Protein AF-0000000085132611 (afdb_homodimer)

Solvent-accessible surface area (backbone atoms only — not comparable to full-atom values): 25276 Å² total; per-residue (Å²): 131,86,66,41,13,32,40,34,40,45,30,21,31,30,45,90,88,35,78,46,32,67,48,38,62,50,72,25,40,55,44,32,29,32,32,39,31,49,56,84,84,15,34,66,66,60,50,53,39,42,76,50,39,38,87,73,48,43,70,77,39,57,44,37,25,35,55,69,41,78,41,67,86,40,51,38,71,55,39,39,60,50,11,48,35,69,34,58,56,75,74,69,63,38,81,91,37,42,49,44,56,54,43,18,51,52,26,42,69,62,74,41,69,36,85,45,22,57,62,46,39,50,52,30,24,41,63,40,46,39,65,70,75,61,56,78,32,34,28,49,49,94,47,51,67,46,52,37,51,31,48,37,48,15,51,47,68,54,42,86,59,22,30,42,36,29,39,34,58,63,59,77,35,33,55,52,52,40,50,32,47,28,48,47,52,42,51,42,22,76,72,42,23,9,31,42,37,35,36,70,56,55,68,60,39,74,61,38,64,42,67,33,28,34,33,29,48,78,13,28,74,73,48,73,40,38,62,67,48,50,52,45,34,70,74,64,32,54,46,91,75,70,46,78,67,50,69,81,123,131,86,65,39,12,32,39,34,40,44,29,21,31,28,46,90,90,36,79,46,32,67,49,38,63,52,70,25,41,53,43,32,28,32,31,40,30,48,56,84,85,14,36,66,67,60,50,54,38,41,75,50,38,39,86,72,48,42,73,79,39,56,43,36,26,36,56,72,41,78,40,66,84,41,52,39,71,54,37,38,60,50,12,47,34,71,33,59,57,75,75,69,63,38,82,90,36,41,49,44,55,55,42,18,52,51,26,42,71,63,75,41,71,37,85,45,21,58,62,44,38,50,52,29,24,42,63,39,46,40,65,69,75,60,56,78,33,34,28,49,51,93,47,51,66,45,51,37,52,32,50,36,49,16,52,46,69,54,42,85,58,22,29,42,35,31,40,34,58,63,59,76,35,32,55,55,53,40,50,34,48,30,48,46,52,41,51,42,22,76,72,42,22,9,30,42,37,36,38,68,56,56,68,61,39,73,61,39,64,43,68,33,29,34,33,30,48,79,14,27,76,73,47,75,40,37,60,67,51,50,52,47,35,70,74,63,31,53,47,91,74,69,46,78,68,51,69,81,123

InterPro domains:
  IPR003439 ABC transporter-like, ATP-binding domain [PF00005] (21-168)
  IPR003439 ABC transporter-like, ATP-binding domain [PS50893] (6-243)
  IPR003593 AAA+ ATPase domain [SM00382] (30-220)
  IPR010230 FeS cluster assembly SUF system, ATPase SufC [PTHR43204] (4-240)
  IPR010230 FeS cluster assembly SUF system, ATPase SufC [TIGR01978] (6-239)
  IPR027417 P-loop containing nucleoside triphosphate hydrolase [G3DSA:3.40.50.300] (6-241)
  IPR027417 P-loop containing nucleoside triphosphate hydrolase [SSF52540] (4-228)

pLDDT: mean 93.49, std 9.6, range [28.16, 98.75]

Secondary structure (DSSP, 8-state):
-PPPSEEEEEEEEEETTEEEEEEEEEEE-TT-EEEEE--TTSSHHHHHHHHTT-TTEEEEEEEEEETTEE-TT--HHHHHHTTEEEE-SSPPPBTT--HHHHHHHHHHHTTS-GGGHHHHHHHHHHHTT--GGGGGS-BTTT--HHHHHHHHHHHHHHS--SEEEEESTTTT--HHHHHHHHHHHHHHHHTT-EEEEE-S-HHHHHHS--SEEEEEETTEEEEEESHHHHHHHHHHTTGGGT-------/-PPPSEEEEEEEEEETTEEEEEEEEEEE-TT-EEEEE--TTSSHHHHHHHHTT-TTEEEEEEEEEETTEE-TT--HHHHHHTTEEEE-SSPPPBTT--HHHHHHHHHHHTTS-GGGHHHHHHHHHHHTT--GGGGGS-BTTT--HHHHHHHHHHHHHHS--SEEEEESTTTT--HHHHHHHHHHHHHHHHTT-EEEEE-S-HHHHHHS--SEEEEEETTEEEEEESHHHHHHHHHHTTGGGT-------

Foldseek 3Di:
DQQFQKWKFQWWKDAPRHIQAGTDTDTWHWLAEEEEAEDPSLCLVLVVCQLQQHPRIDTPDIFMDGSNHTCNPPHNVVSVLQAEAEQDPDDDFDPPAALLNVLLVQQVSNVHHSVCSLVQLQVQCVLLVHDSVCSPGGQCPPDALLNNRSSSLSSSRSHGHAEYEYEQSVPRDDPSSLLSSLQSVSVSSVVTHTYYYYHHACPSCVSVFHPKYFYGGSNYTQDMDGSVVRVVCVVPNCVVVVPDDDDPD/DQQFQKWKFQWWKDAPRHIQAGTDTDTWHWLAEEEEAEDPSLCLVLVVCQLQQHPRIDTPDIFMDGSNHTCNPPHNVVSVLQAEAEQDPDDDFDPPAALLNVLLVQQVSNVHHSVCSLVQLQVQCVLLVHDSVCSPGGQCPPDALLNNRSSSLSSSRSHGHAEYEYEQSVPRDDPSSLLSSLQSVSVSSVVTHTYYYYHHACPSCVSVFHPKYFYGGSNYTQDMDGSVVRVCCVVPNCVVVVPDPDDPD

Nearest PDB structures (foldseek):
  2zu0-assembly1_C  TM=9.416E-01  e=1.089E-25  Escherichia coli K-12
  5awf-assembly1_D  TM=9.422E-01  e=1.274E-23  Escherichia coli K-12
  2d2f-assembly1_A  TM=8.645E-01  e=4.465E-25  Thermus thermophilus HB8
  2d3w-assembly1_C  TM=8.532E-01  e=3.230E-22  Escherichia coli
  2d3w-assembly1_D  TM=8.412E-01  e=1.177E-21  Escherichia coli

Sequence (498 aa):
MTTPALVIEDLVVEVAEREVLHGVSLAVEPGTTVAIMGPNGSGKSTLVRTIFGRPGYVRRRGVIRVGGVDVSEAPTYERARAGLALIEQDPVEVPGVAPTTVVAEGLAARGEDAARAVAVLEREAEAVSLDRALLDRWYNVELSGGEQKKLETAIAASLPGHVVVGDEIDSGLDVDALRTVARRLESLRSEGRGLLLVTHYPRLLTHVAPDVVIVLVQGRIAETGGMELAERVEAEGYRAYGVEEGPLSMTTPALVIEDLVVEVAEREVLHGVSLAVEPGTTVAIMGPNGSGKSTLVRTIFGRPGYVRRRGVIRVGGVDVSEAPTYERARAGLALIEQDPVEVPGVAPTTVVAEGLAARGEDAARAVAVLEREAEAVSLDRALLDRWYNVELSGGEQKKLETAIAASLPGHVVVGDEIDSGLDVDALRTVARRLESLRSEGRGLLLVTHYPRLLTHVAPDVVIVLVQGRIAETGGMELAERVEAEGYRAYGVEEGPLS

Structure (mmCIF, N/CA/C/O backbone):
data_AF-0000000085132611-model_v1
#
loop_
_entity.id
_entity.type
_entity.pdbx_description
1 polymer 'FeS assembly ATPase SufC'
#
loop_
_atom_site.group_PDB
_atom_site.id
_atom_site.type_symbol
_atom_site.label_atom_id
_atom_site.label_alt_id
_atom_site.label_comp_id
_atom_site.label_asym_id
_atom_site.label_entity_id
_atom_site.label_seq_id
_atom_site.pdbx_PDB_ins_code
_atom_site.Cartn_x
_atom_site.Cartn_y
_atom_site.Cartn_z
_atom_site.occupancy
_atom_site.B_iso_or_equiv
_atom_site.auth_seq_id
_atom_site.auth_comp_id
_atom_site.auth_asym_id
_atom_site.auth_atom_id
_atom_site.pdbx_PDB_model_num
ATOM 1 N N . MET A 1 1 ? -12.547 28.891 25.016 1 53.91 1 MET A N 1
ATOM 2 C CA . MET A 1 1 ? -12.734 27.641 24.281 1 53.91 1 MET A CA 1
ATOM 3 C C . MET A 1 1 ? -11.703 27.516 23.156 1 53.91 1 MET A C 1
ATOM 5 O O . MET A 1 1 ? -11.406 28.5 22.469 1 53.91 1 MET A O 1
ATOM 9 N N . THR A 1 2 ? -10.703 26.469 23.141 1 79.5 2 THR A N 1
ATOM 10 C CA . THR A 1 2 ? -9.578 26.438 22.203 1 79.5 2 THR A CA 1
ATOM 11 C C . THR A 1 2 ? -10.078 26.266 20.766 1 79.5 2 THR A C 1
ATOM 13 O O . THR A 1 2 ? -11.086 25.594 20.531 1 79.5 2 THR A O 1
ATOM 16 N N . THR A 1 3 ? -9.75 27.125 19.891 1 92.56 3 THR A N 1
ATOM 17 C CA . THR A 1 3 ? -10.094 27.094 18.484 1 92.56 3 THR A CA 1
ATOM 18 C C . THR A 1 3 ? -9.703 25.75 17.859 1 92.56 3 THR A C 1
ATOM 20 O O . THR A 1 3 ? -8.547 25.312 17.969 1 92.56 3 THR A O 1
ATOM 23 N N . PRO A 1 4 ? -10.719 25.062 17.328 1 97.19 4 PRO A N 1
ATOM 24 C CA . PRO A 1 4 ? -10.375 23.797 16.688 1 97.19 4 PRO A CA 1
ATOM 25 C C . PRO A 1 4 ? -9.312 23.953 15.594 1 97.19 4 PRO A C 1
ATOM 27 O O . PRO A 1 4 ? -9.227 25.016 14.961 1 97.19 4 PRO A O 1
ATOM 30 N N . ALA A 1 5 ? -8.516 22.969 15.469 1 98.5 5 ALA A N 1
ATOM 31 C CA . ALA A 1 5 ? -7.469 22.984 14.453 1 98.5 5 ALA A CA 1
ATOM 32 C C . ALA A 1 5 ? -8.062 22.922 13.047 1 98.5 5 ALA A C 1
ATOM 34 O O . ALA A 1 5 ? -7.578 23.578 12.133 1 98.5 5 ALA A O 1
ATOM 35 N N . LEU A 1 6 ? -9.148 22.109 12.875 1 98.69 6 LEU A N 1
ATOM 36 C CA . LEU A 1 6 ? -9.875 21.953 11.617 1 98.69 6 LEU A CA 1
ATOM 37 C C . LEU A 1 6 ? -11.359 21.75 11.875 1 98.69 6 LEU A C 1
ATOM 39 O O . LEU A 1 6 ? -11.75 21 12.773 1 98.69 6 LEU A O 1
ATOM 43 N N . VAL A 1 7 ? -12.164 22.469 11.133 1 98.75 7 VAL A N 1
ATOM 44 C CA . VAL A 1 7 ? -13.609 22.297 11.203 1 98.75 7 VAL A CA 1
ATOM 45 C C . VAL A 1 7 ? -14.188 22.172 9.797 1 98.75 7 VAL A C 1
ATOM 47 O O . VAL A 1 7 ? -13.891 22.984 8.922 1 98.75 7 VAL A O 1
ATOM 50 N N . ILE A 1 8 ? -14.914 21.125 9.586 1 98.75 8 ILE A N 1
ATOM 51 C CA . ILE A 1 8 ? -15.688 20.906 8.367 1 98.75 8 ILE A CA 1
ATOM 52 C C . ILE A 1 8 ? -17.172 20.812 8.703 1 98.75 8 ILE A C 1
ATOM 54 O O . ILE A 1 8 ? -17.578 19.984 9.531 1 98.75 8 ILE A O 1
ATOM 58 N N . GLU A 1 9 ? -17.938 21.672 8.086 1 98.62 9 GLU A N 1
ATOM 59 C CA . GLU A 1 9 ? -19.359 21.703 8.383 1 98.62 9 GLU A CA 1
ATOM 60 C C . GLU A 1 9 ? -20.188 21.469 7.125 1 98.62 9 GLU A C 1
ATOM 62 O O . GLU A 1 9 ? -20.141 22.266 6.188 1 98.62 9 GLU A O 1
ATOM 67 N N . ASP A 1 10 ? -20.953 20.406 7.113 1 98.5 10 ASP A N 1
ATOM 68 C CA . ASP A 1 10 ? -21.953 20.078 6.105 1 98.5 10 ASP A CA 1
ATOM 69 C C . ASP A 1 10 ? -21.359 20.172 4.699 1 98.5 10 ASP A C 1
ATOM 71 O O . ASP A 1 10 ? -21.906 20.844 3.83 1 98.5 10 ASP A O 1
ATOM 75 N N . LEU A 1 11 ? -20.297 19.531 4.488 1 98.69 11 LEU A N 1
ATOM 76 C CA . LEU A 1 11 ? -19.547 19.609 3.238 1 98.69 11 LEU A CA 1
ATOM 77 C C . LEU A 1 11 ? -20.156 18.719 2.168 1 98.69 11 LEU A C 1
ATOM 79 O O . LEU A 1 11 ? -20.297 17.516 2.363 1 98.69 11 LEU A O 1
ATOM 83 N N . VAL A 1 12 ? -20.578 19.266 1.12 1 98.69 12 VAL A N 1
ATOM 84 C CA . VAL A 1 12 ? -21.062 18.578 -0.074 1 98.69 12 VAL A CA 1
ATOM 85 C C . VAL A 1 12 ? -20.125 18.859 -1.247 1 98.69 12 VAL A C 1
ATOM 87 O O . VAL A 1 12 ? -19.844 20.016 -1.564 1 98.69 12 VAL A O 1
ATOM 90 N N . VAL A 1 13 ? -19.625 17.828 -1.866 1 98.62 13 VAL A N 1
ATOM 91 C CA . VAL A 1 13 ? -18.609 18 -2.889 1 98.62 13 VAL A CA 1
ATOM 92 C C . VAL A 1 13 ? -19 17.25 -4.156 1 98.62 13 VAL A C 1
ATOM 94 O O . VAL A 1 13 ? -19.516 16.125 -4.086 1 98.62 13 VAL A O 1
ATOM 97 N N . GLU A 1 14 ? -18.734 17.859 -5.219 1 97.94 14 GLU A N 1
ATOM 98 C CA . GLU A 1 14 ? -18.953 17.281 -6.539 1 97.94 14 GLU A CA 1
ATOM 99 C C . GLU A 1 14 ? -17.641 17.109 -7.293 1 97.94 14 GLU A C 1
ATOM 101 O O . GLU A 1 14 ? -16.766 17.969 -7.238 1 97.94 14 GLU A O 1
ATOM 106 N N . VAL A 1 15 ? -17.453 15.961 -7.91 1 96.75 15 VAL A N 1
ATOM 107 C CA . VAL A 1 15 ? -16.328 15.672 -8.789 1 96.75 15 VAL A CA 1
ATOM 108 C C . VAL A 1 15 ? -16.844 15.25 -10.164 1 96.75 15 VAL A C 1
ATOM 110 O O . VAL A 1 15 ? -17.625 14.297 -10.273 1 96.75 15 VAL A O 1
ATOM 113 N N . ALA A 1 16 ? -16.406 15.883 -11.195 1 94.75 16 ALA A N 1
ATOM 114 C CA . ALA A 1 16 ? -16.844 15.586 -12.555 1 94.75 16 ALA A CA 1
ATOM 115 C C . ALA A 1 16 ? -18.359 15.5 -12.625 1 94.75 16 ALA A C 1
ATOM 117 O O . ALA A 1 16 ? -18.906 14.516 -13.141 1 94.75 16 ALA A O 1
ATOM 118 N N . GLU A 1 17 ? -19.047 16.328 -12.016 1 93.12 17 GLU A N 1
ATOM 119 C CA . GLU A 1 17 ? -20.5 16.531 -12.055 1 93.12 17 GLU A CA 1
ATOM 120 C C . GLU A 1 17 ? -21.234 15.445 -11.281 1 93.12 17 GLU A C 1
ATOM 122 O O . GLU A 1 17 ? -22.438 15.258 -11.461 1 93.12 17 GLU A O 1
ATOM 127 N N . ARG A 1 18 ? -20.625 14.758 -10.5 1 95.56 18 ARG A N 1
ATOM 128 C CA . ARG A 1 18 ? -21.234 13.758 -9.625 1 95.56 18 ARG A CA 1
ATOM 129 C C . ARG A 1 18 ? -20.984 14.094 -8.156 1 95.56 18 ARG A C 1
ATOM 131 O O . ARG A 1 18 ? -19.844 14.367 -7.762 1 95.56 18 ARG A O 1
ATOM 138 N N . GLU A 1 19 ? -22.047 14.102 -7.426 1 97.69 19 GLU A N 1
ATOM 139 C CA . GLU A 1 19 ? -21.891 14.336 -5.992 1 97.69 19 GLU A CA 1
ATOM 140 C C . GLU A 1 19 ? -21.203 13.148 -5.309 1 97.69 19 GLU A C 1
ATOM 142 O O . GLU A 1 19 ? -21.672 12.016 -5.426 1 97.69 19 GLU A O 1
ATOM 147 N N . VAL A 1 20 ? -20.125 13.445 -4.594 1 97.81 20 VAL A N 1
ATOM 148 C CA . VAL A 1 20 ? -19.328 12.375 -4.004 1 97.81 20 VAL A CA 1
ATOM 149 C C . VAL A 1 20 ? -19.438 12.438 -2.48 1 97.81 20 VAL A C 1
ATOM 151 O O . VAL A 1 20 ? -19.469 11.398 -1.812 1 97.81 20 VAL A O 1
ATOM 154 N N . LEU A 1 21 ? -19.422 13.641 -1.889 1 98.56 21 LEU A N 1
ATOM 155 C CA . LEU A 1 21 ? -19.641 13.828 -0.459 1 98.56 21 LEU A CA 1
ATOM 156 C C . LEU A 1 21 ? -21.016 14.461 -0.199 1 98.56 21 LEU A C 1
ATOM 158 O O . LEU A 1 21 ? -21.422 15.367 -0.92 1 98.56 21 LEU A O 1
ATOM 162 N N . HIS A 1 22 ? -21.688 13.938 0.796 1 98.25 22 HIS A N 1
ATOM 163 C CA . HIS A 1 22 ? -23.094 14.273 0.998 1 98.25 22 HIS A CA 1
ATOM 164 C C . HIS A 1 22 ? -23.328 14.828 2.396 1 98.25 22 HIS A C 1
ATOM 166 O O . HIS A 1 22 ? -24.156 14.305 3.145 1 98.25 22 HIS A O 1
ATOM 172 N N . GLY A 1 23 ? -22.672 15.938 2.744 1 98.44 23 GLY A N 1
ATOM 173 C CA . GLY A 1 23 ? -22.906 16.625 4.008 1 98.44 23 GLY A CA 1
ATOM 174 C C . GLY A 1 23 ? -22.016 16.125 5.125 1 98.44 23 GLY A C 1
ATOM 175 O O . GLY A 1 23 ? -22.484 15.797 6.215 1 98.44 23 GLY A O 1
ATOM 176 N N . VAL A 1 24 ? -20.734 16.078 4.895 1 98.56 24 VAL A N 1
ATOM 177 C CA . VAL A 1 24 ? -19.75 15.578 5.863 1 98.56 24 VAL A CA 1
ATOM 178 C C . VAL A 1 24 ? -19.391 16.688 6.848 1 98.56 24 VAL A C 1
ATOM 180 O O . VAL A 1 24 ? -19.094 17.812 6.441 1 98.56 24 VAL A O 1
ATOM 183 N N . SER A 1 25 ? -19.484 16.438 8.164 1 98.75 25 SER A N 1
ATOM 184 C CA . SER A 1 25 ? -19.062 17.344 9.219 1 98.75 25 SER A CA 1
ATOM 185 C C . SER A 1 25 ? -18.094 16.656 10.18 1 98.75 25 SER A C 1
ATOM 187 O O . SER A 1 25 ? -18.312 15.508 10.578 1 98.75 25 SER A O 1
ATOM 189 N N . LEU A 1 26 ? -17.016 17.328 10.445 1 98.44 26 LEU A N 1
ATOM 190 C CA . LEU A 1 26 ? -16.078 16.828 11.453 1 98.44 26 LEU A CA 1
ATOM 191 C C . LEU A 1 26 ? -15.211 17.953 11.992 1 98.44 26 LEU A C 1
ATOM 193 O O . LEU A 1 26 ? -15.211 19.062 11.445 1 98.44 26 LEU A O 1
ATOM 197 N N . ALA A 1 27 ? -14.586 17.703 13.102 1 98.56 27 ALA A N 1
ATOM 198 C CA . ALA A 1 27 ? -13.648 18.641 13.695 1 98.56 27 ALA A CA 1
ATOM 199 C C . ALA A 1 27 ? -12.422 17.922 14.258 1 98.56 27 ALA A C 1
ATOM 201 O O . ALA A 1 27 ? -12.523 16.797 14.727 1 98.56 27 ALA A O 1
ATOM 202 N N . VAL A 1 28 ? -11.367 18.578 14.133 1 98.69 28 VAL A N 1
ATOM 203 C CA . VAL A 1 28 ? -10.125 18.141 14.758 1 98.69 28 VAL A CA 1
ATOM 204 C C . VAL A 1 28 ? -9.664 19.188 15.773 1 98.69 28 VAL A C 1
ATOM 206 O O . VAL A 1 28 ? -9.43 20.344 15.414 1 98.69 28 VAL A O 1
ATOM 209 N N . GLU A 1 29 ? -9.602 18.797 17.016 1 98.5 29 GLU A N 1
ATOM 210 C CA . GLU A 1 29 ? -9.117 19.703 18.062 1 98.5 29 GLU A CA 1
ATOM 211 C C . GLU A 1 29 ? -7.59 19.703 18.109 1 98.5 29 GLU A C 1
ATOM 213 O O . GLU A 1 29 ? -6.941 18.75 17.688 1 98.5 29 GLU A O 1
ATOM 218 N N . PRO A 1 30 ? -7.012 20.828 18.625 1 98.25 30 PRO A N 1
ATOM 219 C CA . PRO A 1 30 ? -5.562 20.797 18.859 1 98.25 30 PRO A CA 1
ATOM 220 C C . PRO A 1 30 ? -5.129 19.641 19.734 1 98.25 30 PRO A C 1
ATOM 222 O O . PRO A 1 30 ? -5.816 19.297 20.703 1 98.25 30 PRO A O 1
ATOM 225 N N . GLY A 1 31 ? -4.117 18.984 19.266 1 97.94 31 GLY A N 1
ATOM 226 C CA . GLY A 1 31 ? -3.537 17.922 20.078 1 97.94 31 GLY A CA 1
ATOM 227 C C . GLY A 1 31 ? -4.352 16.641 20.047 1 97.94 31 GLY A C 1
ATOM 228 O O . GLY A 1 31 ? -4.227 15.805 20.938 1 97.94 31 GLY A O 1
ATOM 229 N N . THR A 1 32 ? -5.238 16.531 19.062 1 98.25 32 THR A N 1
ATOM 230 C CA . THR A 1 32 ? -6.023 15.312 18.953 1 98.25 32 THR A CA 1
ATOM 231 C C . THR A 1 32 ? -5.867 14.695 17.562 1 98.25 32 THR A C 1
ATOM 233 O O . THR A 1 32 ? -5.371 15.352 16.641 1 98.25 32 THR A O 1
ATOM 236 N N . THR A 1 33 ? -6.199 13.438 17.484 1 97.88 33 THR A N 1
ATOM 237 C CA . THR A 1 33 ? -6.164 12.703 16.234 1 97.88 33 THR A CA 1
ATOM 238 C C . THR A 1 33 ? -7.559 12.211 15.852 1 97.88 33 THR A C 1
ATOM 240 O O . THR A 1 33 ? -8.234 11.562 16.641 1 97.88 33 THR A O 1
ATOM 243 N N . VAL A 1 34 ? -7.973 12.578 14.703 1 98.44 34 VAL A N 1
ATOM 244 C CA . VAL A 1 34 ? -9.18 12.016 14.094 1 98.44 34 VAL A CA 1
ATOM 245 C C . VAL A 1 34 ? -8.797 11.109 12.93 1 98.44 34 VAL A C 1
ATOM 247 O O . VAL A 1 34 ? -8.016 11.5 12.055 1 98.44 34 VAL A O 1
ATOM 250 N N . ALA A 1 35 ? -9.258 9.883 12.953 1 97.75 35 ALA A N 1
ATOM 251 C CA . ALA A 1 35 ? -9.016 8.938 11.867 1 97.75 35 ALA A CA 1
ATOM 252 C C . ALA A 1 35 ? -10.266 8.742 11.008 1 97.75 35 ALA A C 1
ATOM 254 O O . ALA A 1 35 ? -11.375 8.672 11.531 1 97.75 35 ALA A O 1
ATOM 255 N N . ILE A 1 36 ? -10.078 8.75 9.734 1 97.56 36 ILE A N 1
ATOM 256 C CA . ILE A 1 36 ? -11.156 8.461 8.797 1 97.56 36 ILE A CA 1
ATOM 257 C C . ILE A 1 36 ? -10.891 7.121 8.109 1 97.56 36 ILE A C 1
ATOM 259 O O . ILE A 1 36 ? -9.828 6.93 7.504 1 97.56 36 ILE A O 1
ATOM 263 N N . MET A 1 37 ? -11.805 6.246 8.25 1 95.56 37 MET A N 1
ATOM 264 C CA . MET A 1 37 ? -11.766 4.945 7.59 1 95.56 37 MET A CA 1
ATOM 265 C C . MET A 1 37 ? -12.969 4.754 6.684 1 95.56 37 MET A C 1
ATOM 267 O O . MET A 1 37 ? -13.969 5.461 6.816 1 95.56 37 MET A O 1
ATOM 271 N N . GLY A 1 38 ? -12.898 3.852 5.781 1 93.62 38 GLY A N 1
ATOM 272 C CA . GLY A 1 38 ? -13.961 3.539 4.844 1 93.62 38 GLY A CA 1
ATOM 273 C C . GLY A 1 38 ? -13.492 2.705 3.664 1 93.62 38 GLY A C 1
ATOM 274 O O . GLY A 1 38 ? -12.289 2.629 3.393 1 93.62 38 GLY A O 1
ATOM 275 N N . PRO A 1 39 ? -14.406 2.059 2.975 1 90.62 39 PRO A N 1
ATOM 276 C CA . PRO A 1 39 ? -14.016 1.26 1.808 1 90.62 39 PRO A CA 1
ATOM 277 C C . PRO A 1 39 ? -13.492 2.113 0.655 1 90.62 39 PRO A C 1
ATOM 279 O O . PRO A 1 39 ? -13.609 3.34 0.689 1 90.62 39 PRO A O 1
ATOM 282 N N . ASN A 1 40 ? -12.836 1.423 -0.276 1 86.62 40 ASN A N 1
ATOM 283 C CA . ASN A 1 40 ? -12.422 2.135 -1.479 1 86.62 40 ASN A CA 1
ATOM 284 C C . ASN A 1 40 ? -13.602 2.807 -2.172 1 86.62 40 ASN A C 1
ATOM 286 O O . ASN A 1 40 ? -14.688 2.223 -2.27 1 86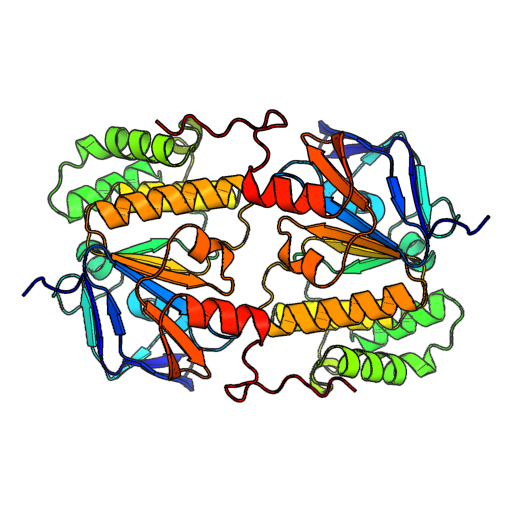.62 40 ASN A O 1
ATOM 290 N N . GLY A 1 41 ? -13.422 4.004 -2.541 1 87.62 41 GLY A N 1
ATOM 291 C CA . GLY A 1 41 ? -14.477 4.73 -3.238 1 87.62 41 GLY A CA 1
ATOM 292 C C . GLY A 1 41 ? -15.445 5.426 -2.299 1 87.62 41 GLY A C 1
ATOM 293 O O . GLY A 1 41 ? -16.453 5.977 -2.74 1 87.62 41 GLY A O 1
ATOM 294 N N . SER A 1 42 ? -15.141 5.461 -1.023 1 93.31 42 SER A N 1
ATOM 295 C CA . SER A 1 42 ? -16.094 5.996 -0.049 1 93.31 42 SER A CA 1
ATOM 296 C C . SER A 1 42 ? -16.047 7.52 -0.016 1 93.31 42 SER A C 1
ATOM 298 O O . SER A 1 42 ? -16.922 8.156 0.574 1 93.31 42 SER A O 1
ATOM 300 N N . GLY A 1 43 ? -15.047 8.141 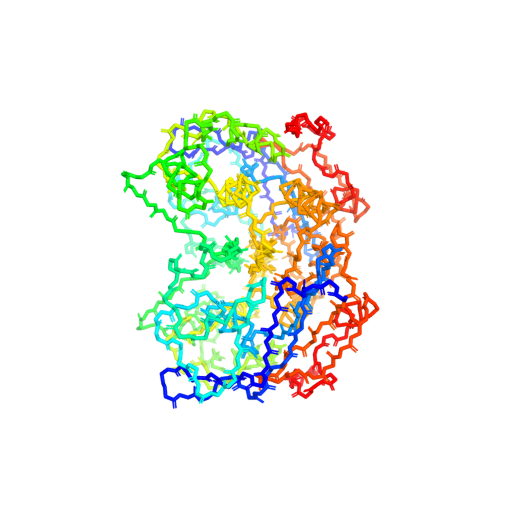-0.6 1 95.19 43 GLY A N 1
ATOM 301 C CA . GLY A 1 43 ? -14.945 9.594 -0.636 1 95.19 43 GLY A CA 1
ATOM 302 C C . GLY A 1 43 ? -13.812 10.133 0.215 1 95.19 43 GLY A C 1
ATOM 303 O O . GLY A 1 43 ? -13.641 11.344 0.336 1 95.19 43 GLY A O 1
ATOM 304 N N . LYS A 1 44 ? -13.008 9.297 0.784 1 96 44 LYS A N 1
ATOM 305 C CA . LYS A 1 44 ? -11.938 9.719 1.683 1 96 44 LYS A CA 1
ATOM 306 C C . LYS A 1 44 ? -10.945 10.641 0.971 1 96 44 LYS A C 1
ATOM 308 O O . LYS A 1 44 ? -10.625 11.719 1.472 1 96 44 LYS A O 1
ATOM 313 N N . SER A 1 45 ? -10.469 10.211 -0.215 1 94.06 45 SER A N 1
ATOM 314 C CA . SER A 1 45 ? -9.523 11.031 -0.968 1 94.06 45 SER A CA 1
ATOM 315 C C . SER A 1 45 ? -10.172 12.32 -1.455 1 94.06 45 SER A C 1
ATOM 317 O O . SER A 1 45 ? -9.523 13.367 -1.5 1 94.06 45 SER A O 1
ATOM 319 N N . THR A 1 46 ? -11.43 12.211 -1.861 1 96 46 THR A N 1
ATOM 320 C CA . THR A 1 46 ? -12.172 13.406 -2.25 1 96 46 THR A CA 1
ATOM 321 C C . THR A 1 46 ? -12.211 14.414 -1.106 1 96 46 THR A C 1
ATOM 323 O O . THR A 1 46 ? -11.992 15.609 -1.319 1 96 46 THR A O 1
ATOM 326 N N . LEU A 1 47 ? -12.453 13.93 0.099 1 98 47 LEU A N 1
ATOM 327 C CA . LEU A 1 47 ? -12.477 14.789 1.275 1 98 47 LEU A CA 1
ATOM 328 C C . LEU A 1 47 ? -11.133 15.484 1.465 1 98 47 LEU A C 1
ATOM 330 O O . LEU A 1 47 ? -11.07 16.703 1.605 1 98 47 LEU A O 1
ATOM 334 N N . VAL A 1 48 ? -10.039 14.742 1.397 1 97.56 48 VAL A N 1
ATOM 335 C CA . VAL A 1 48 ? -8.695 15.266 1.61 1 97.56 48 VAL A CA 1
ATOM 336 C C . VAL A 1 48 ? -8.375 16.312 0.542 1 97.56 48 VAL A C 1
ATOM 338 O O . VAL A 1 48 ? -7.922 17.422 0.857 1 97.56 48 VAL A O 1
ATOM 341 N N . ARG A 1 49 ? -8.695 16.016 -0.676 1 96.62 49 ARG A N 1
ATOM 342 C CA . ARG A 1 49 ? -8.391 16.922 -1.778 1 96.62 49 ARG A CA 1
ATOM 343 C C . ARG A 1 49 ? -9.203 18.203 -1.67 1 96.62 49 ARG A C 1
ATOM 345 O O . ARG A 1 49 ? -8.719 19.281 -2.012 1 96.62 49 ARG A O 1
ATOM 352 N N . THR A 1 50 ? -10.406 18.031 -1.227 1 97.62 50 THR A N 1
ATOM 353 C CA . THR A 1 50 ? -11.258 19.203 -1.043 1 97.62 50 THR A CA 1
ATOM 354 C C . THR A 1 50 ? -10.711 20.094 0.076 1 97.62 50 THR A C 1
ATOM 356 O O . THR A 1 50 ? -10.672 21.312 -0.059 1 97.62 50 THR A O 1
ATOM 359 N N . ILE A 1 51 ? -10.305 19.469 1.208 1 97.94 51 ILE A N 1
ATOM 360 C CA . ILE A 1 51 ? -9.727 20.203 2.322 1 97.94 51 ILE A CA 1
ATOM 361 C C . ILE A 1 51 ? -8.539 21.031 1.835 1 97.94 51 ILE A C 1
ATOM 363 O O . ILE A 1 51 ? -8.352 22.172 2.25 1 97.94 51 ILE A O 1
ATOM 367 N N . PHE A 1 52 ? -7.828 20.5 0.887 1 96 52 PHE A N 1
ATOM 368 C CA . PHE A 1 52 ? -6.602 21.141 0.433 1 96 52 PHE A CA 1
ATOM 369 C C . PHE A 1 52 ? -6.883 22.078 -0.74 1 96 52 PHE A C 1
ATOM 371 O O . PHE A 1 52 ? -5.973 22.75 -1.238 1 96 52 PHE A O 1
ATOM 378 N N . GLY A 1 53 ? -8.094 22.156 -1.181 1 95.81 53 GLY A N 1
ATOM 379 C CA . GLY A 1 53 ? -8.508 23.094 -2.217 1 95.81 53 GLY A CA 1
ATOM 380 C C . GLY A 1 53 ? -8 22.719 -3.598 1 95.81 53 GLY A C 1
ATOM 381 O O . GLY A 1 53 ? -7.602 23.578 -4.375 1 95.81 53 GLY A O 1
ATOM 382 N N . ARG A 1 54 ? -7.957 21.422 -3.842 1 94.19 54 ARG A N 1
ATOM 383 C CA . ARG A 1 54 ? -7.5 20.969 -5.152 1 94.19 54 ARG A CA 1
ATOM 384 C C . ARG A 1 54 ? -8.523 21.281 -6.234 1 94.19 54 ARG A C 1
ATOM 386 O O . ARG A 1 54 ? -9.727 21.141 -6.02 1 94.19 54 ARG A O 1
ATOM 393 N N . PRO A 1 55 ? -8.008 21.719 -7.43 1 92.5 55 PRO A N 1
ATOM 394 C CA . PRO A 1 55 ? -8.945 21.969 -8.531 1 92.5 55 PRO A CA 1
ATOM 395 C C . PRO A 1 55 ? -9.711 20.734 -8.953 1 92.5 55 PRO A C 1
ATOM 397 O O . PRO A 1 55 ? -9.172 19.625 -8.914 1 92.5 55 PRO A O 1
ATOM 400 N N . GLY A 1 56 ? -10.961 20.938 -9.391 1 93.94 56 GLY A N 1
ATOM 401 C CA . GLY A 1 56 ? -11.766 19.812 -9.852 1 93.94 56 GLY A CA 1
ATOM 402 C C . GLY A 1 56 ? -12.664 19.234 -8.766 1 93.94 56 GLY A C 1
ATOM 403 O O . GLY A 1 56 ? -13.594 18.484 -9.062 1 93.94 56 GLY A O 1
ATOM 404 N N . TYR A 1 57 ? -12.359 19.531 -7.582 1 96.25 57 TYR A N 1
ATOM 405 C CA . TYR A 1 57 ? -13.219 19.172 -6.457 1 96.25 57 TYR A CA 1
ATOM 406 C C . TYR A 1 57 ? -14.07 20.359 -6.02 1 96.25 57 TYR A C 1
ATOM 408 O O . TYR A 1 57 ? -13.586 21.266 -5.336 1 96.25 57 TYR A O 1
ATOM 416 N N . VAL A 1 58 ? -15.352 20.328 -6.359 1 96.25 58 VAL A N 1
ATOM 417 C CA . VAL A 1 58 ? -16.203 21.5 -6.234 1 96.25 58 VAL A CA 1
ATOM 418 C C . VAL A 1 58 ? -17.031 21.406 -4.957 1 96.25 58 VAL A C 1
ATOM 420 O O . VAL A 1 58 ? -17.859 20.5 -4.816 1 96.25 58 VAL A O 1
ATOM 423 N N . ARG A 1 59 ? -16.797 22.312 -4.066 1 97.12 59 ARG A N 1
ATOM 424 C CA . ARG A 1 59 ? -17.625 22.438 -2.869 1 97.12 59 ARG A CA 1
ATOM 425 C C . ARG A 1 59 ? -18.969 23.078 -3.195 1 97.12 59 ARG A C 1
ATOM 427 O O . ARG A 1 59 ? -19.047 24.25 -3.545 1 97.12 59 ARG A O 1
ATOM 434 N N . ARG A 1 60 ? -20 22.344 -3.074 1 97.25 60 ARG A N 1
ATOM 435 C CA . ARG A 1 60 ? -21.344 22.844 -3.348 1 97.25 60 ARG A CA 1
ATOM 436 C C . ARG A 1 60 ? -21.953 23.484 -2.104 1 97.25 60 ARG A C 1
ATOM 438 O O . ARG A 1 60 ? -22.75 24.422 -2.207 1 97.25 60 ARG A O 1
ATOM 445 N N . ARG A 1 61 ? -21.609 22.938 -1.013 1 97.06 61 ARG A N 1
ATOM 446 C CA . ARG A 1 61 ? -22.094 23.391 0.287 1 97.06 61 ARG A CA 1
ATOM 447 C C . ARG A 1 61 ? -21.078 23.078 1.388 1 97.06 61 ARG A C 1
ATOM 449 O O . ARG A 1 61 ? -20.219 22.219 1.218 1 97.06 61 ARG A O 1
ATOM 456 N N . GLY A 1 62 ? -21.172 23.922 2.467 1 98.31 62 GLY A N 1
ATOM 457 C CA . GLY A 1 62 ? -20.391 23.641 3.658 1 98.31 62 GLY A CA 1
ATOM 458 C C . GLY A 1 62 ? -19.234 24.594 3.855 1 98.31 62 GLY A C 1
ATOM 459 O O . GLY A 1 62 ? -19 25.484 3.021 1 98.31 62 GLY A O 1
ATOM 460 N N . VAL A 1 63 ? -18.609 24.453 5.008 1 98.5 63 VAL A N 1
ATOM 461 C CA . VAL A 1 63 ? -17.531 25.359 5.398 1 98.5 63 VAL A CA 1
ATOM 462 C C . VAL A 1 63 ? -16.328 24.562 5.895 1 98.5 63 VAL A C 1
ATOM 464 O O . VAL A 1 63 ? -16.484 23.516 6.516 1 98.5 63 VAL A O 1
ATOM 467 N N . ILE A 1 64 ? -15.203 25.047 5.527 1 98.69 64 ILE A N 1
ATOM 468 C CA . ILE A 1 64 ? -13.953 24.531 6.047 1 98.69 64 ILE A CA 1
ATOM 469 C C . ILE A 1 64 ? -13.18 25.625 6.762 1 98.69 64 ILE A C 1
ATOM 471 O O . ILE A 1 64 ? -12.945 26.703 6.188 1 98.69 64 ILE A O 1
ATOM 475 N N . ARG A 1 65 ? -12.836 25.422 8.008 1 98.69 65 ARG A N 1
ATOM 476 C CA . ARG A 1 65 ? -12.016 26.359 8.766 1 98.69 65 ARG A CA 1
ATOM 477 C C . ARG A 1 65 ? -10.734 25.703 9.266 1 98.69 65 ARG A C 1
ATOM 479 O O . ARG A 1 65 ? -10.758 24.562 9.727 1 98.69 65 ARG A O 1
ATOM 486 N N . VAL A 1 66 ? -9.68 26.375 9.117 1 98.31 66 VAL A N 1
ATOM 487 C CA . VAL A 1 66 ? -8.383 25.969 9.633 1 98.31 66 VAL A CA 1
ATOM 488 C C . VAL A 1 66 ? -7.879 26.984 10.656 1 98.31 66 VAL A C 1
ATOM 490 O O . VAL A 1 66 ? -7.699 28.156 10.336 1 98.31 66 VAL A O 1
ATOM 493 N N . GLY A 1 67 ? -7.672 26.469 11.828 1 97.12 67 GLY A N 1
ATOM 494 C CA . GLY A 1 67 ? -7.277 27.406 12.867 1 97.12 67 GLY A CA 1
ATOM 495 C C . GLY A 1 67 ? -8.242 28.578 13 1 97.12 67 GLY A C 1
ATOM 496 O O . GLY A 1 67 ? -7.812 29.719 13.156 1 97.12 67 GLY A O 1
ATOM 497 N N . GLY A 1 68 ? -9.445 28.297 12.734 1 97.19 68 GLY A N 1
ATOM 498 C CA . GLY A 1 68 ? -10.469 29.312 12.883 1 97.19 68 GLY A CA 1
ATOM 499 C C . GLY A 1 68 ? -10.672 30.156 11.633 1 97.19 68 GLY A C 1
ATOM 500 O O . GLY A 1 68 ? -11.633 30.922 11.539 1 97.19 68 GLY A O 1
ATOM 501 N N . VAL A 1 69 ? -9.812 30.078 10.719 1 97.38 69 VAL A N 1
ATOM 502 C CA . VAL A 1 69 ? -9.883 30.859 9.492 1 97.38 69 VAL A CA 1
ATOM 503 C C . VAL A 1 69 ? -10.719 30.109 8.453 1 97.38 69 VAL A C 1
ATOM 505 O O . VAL A 1 69 ? -10.461 28.938 8.164 1 97.38 69 VAL A O 1
ATOM 508 N N . ASP A 1 70 ? -11.711 30.766 7.91 1 98.31 70 ASP A N 1
ATOM 509 C CA . ASP A 1 70 ? -12.523 30.188 6.848 1 98.31 70 ASP A CA 1
ATOM 510 C C . ASP A 1 70 ? -11.734 30.094 5.543 1 98.31 70 ASP A C 1
ATOM 512 O O . ASP A 1 70 ? -11.367 31.125 4.961 1 98.31 70 ASP A O 1
ATOM 516 N N . VAL A 1 71 ? -11.484 28.875 5.098 1 98 71 VAL A N 1
ATOM 517 C CA . VAL A 1 71 ? -10.68 28.703 3.893 1 98 71 VAL A CA 1
ATOM 518 C C . VAL A 1 71 ? -11.523 28.078 2.787 1 98 71 VAL A C 1
ATOM 520 O O . VAL A 1 71 ? -10.984 27.562 1.803 1 98 71 VAL A O 1
ATOM 523 N N . SER A 1 72 ? -12.828 28.141 2.846 1 97.62 72 SER A N 1
ATOM 524 C CA . SER A 1 72 ? -13.742 27.438 1.957 1 97.62 72 SER A CA 1
ATOM 525 C C . SER A 1 72 ? -13.508 27.812 0.5 1 97.62 72 SER A C 1
ATOM 527 O O . SER A 1 72 ? -13.617 26.984 -0.395 1 97.62 72 SER A O 1
ATOM 529 N N . GLU A 1 73 ? -13.156 29.078 0.31 1 96.25 73 GLU A N 1
ATOM 530 C CA . GLU A 1 73 ? -13 29.562 -1.058 1 96.25 73 GLU A CA 1
ATOM 531 C C . GLU A 1 73 ? -11.539 29.891 -1.363 1 96.25 73 GLU A C 1
ATOM 533 O O . GLU A 1 73 ? -11.227 30.406 -2.438 1 96.25 73 GLU A O 1
ATOM 538 N N . ALA A 1 74 ? -10.68 29.641 -0.409 1 96.56 74 ALA A N 1
ATOM 539 C CA . ALA A 1 74 ? -9.273 30.016 -0.575 1 96.56 74 ALA A CA 1
ATOM 540 C C . ALA A 1 74 ? -8.555 29.016 -1.488 1 96.56 74 ALA A C 1
ATOM 542 O O . ALA A 1 74 ? -8.867 27.828 -1.484 1 96.56 74 ALA A O 1
ATOM 543 N N . PRO A 1 75 ? -7.625 29.484 -2.262 1 95.81 75 PRO A N 1
ATOM 544 C CA . PRO A 1 75 ? -6.797 28.547 -3.023 1 95.81 75 PRO A CA 1
ATOM 545 C C . PRO A 1 75 ? -5.859 27.734 -2.135 1 95.81 75 PRO A C 1
ATOM 547 O O . PRO A 1 75 ? -5.707 28.031 -0.948 1 95.81 75 PRO A O 1
ATOM 550 N N . THR A 1 76 ? -5.227 26.734 -2.705 1 94.75 76 THR A N 1
ATOM 551 C CA . THR A 1 76 ? -4.406 25.75 -1.995 1 94.75 76 THR A CA 1
ATOM 552 C C . THR A 1 76 ? -3.316 26.453 -1.182 1 94.75 76 THR A C 1
ATOM 554 O O . THR A 1 76 ? -3.117 26.141 -0.006 1 94.75 76 THR A O 1
ATOM 557 N N . TYR A 1 77 ? -2.652 27.484 -1.77 1 93.81 77 TYR A N 1
ATOM 558 C CA . TYR A 1 77 ? -1.514 28.094 -1.103 1 93.81 77 TYR A CA 1
ATOM 559 C C . TYR A 1 77 ? -1.962 28.891 0.12 1 93.81 77 TYR A C 1
ATOM 561 O O . TYR A 1 77 ? -1.247 28.953 1.122 1 93.81 77 TYR A O 1
ATOM 569 N N . GLU A 1 78 ? -3.17 29.422 0.161 1 95.88 78 GLU A N 1
ATOM 570 C CA . GLU A 1 78 ? -3.693 30.156 1.31 1 95.88 78 GLU A CA 1
ATOM 571 C C . GLU A 1 78 ? -4.102 29.219 2.432 1 95.88 78 GLU A C 1
ATOM 573 O O . GLU A 1 78 ? -3.975 29.547 3.611 1 95.88 78 GLU A O 1
ATOM 578 N N . ARG A 1 79 ? -4.551 28.078 2.014 1 97.19 79 ARG A N 1
ATOM 579 C CA . ARG A 1 79 ? -4.91 27.062 3.004 1 97.19 79 ARG A CA 1
ATOM 580 C C . ARG A 1 79 ? -3.67 26.531 3.719 1 97.19 79 ARG A C 1
ATOM 582 O O . ARG A 1 79 ? -3.686 26.344 4.938 1 97.19 79 ARG A O 1
ATOM 589 N N . ALA A 1 80 ? -2.631 26.328 2.963 1 95.88 80 ALA A N 1
ATOM 590 C CA . ALA A 1 80 ? -1.348 25.969 3.553 1 95.88 80 ALA A CA 1
ATOM 591 C C . ALA A 1 80 ? -0.856 27.031 4.52 1 95.88 80 ALA A C 1
ATOM 593 O O . ALA A 1 80 ? -0.404 26.719 5.625 1 95.88 80 ALA A O 1
ATOM 594 N N . ARG A 1 81 ? -0.983 28.266 4.133 1 95.81 81 ARG A N 1
ATOM 595 C CA . ARG A 1 81 ? -0.547 29.391 4.957 1 95.81 81 ARG A CA 1
ATOM 596 C C . ARG A 1 81 ? -1.357 29.469 6.246 1 95.81 81 ARG A C 1
ATOM 598 O O . ARG A 1 81 ? -0.837 29.875 7.289 1 95.81 81 ARG A O 1
ATOM 605 N N . ALA A 1 82 ? -2.6 29.016 6.148 1 96.44 82 ALA A N 1
ATOM 606 C CA . ALA A 1 82 ? -3.484 29.047 7.309 1 96.44 82 ALA A CA 1
ATOM 607 C C . ALA A 1 82 ? -3.111 27.969 8.312 1 96.44 82 ALA A C 1
ATOM 609 O O . ALA A 1 82 ? -3.641 27.938 9.43 1 96.44 82 ALA A O 1
ATOM 610 N N . GLY A 1 83 ? -2.217 27.062 7.922 1 97 83 GLY A N 1
ATOM 611 C CA . GLY A 1 83 ? -1.715 26.094 8.883 1 97 83 GLY A CA 1
ATOM 612 C C . GLY A 1 83 ? -2.062 24.656 8.531 1 97 83 GLY A C 1
ATOM 613 O O . GLY A 1 83 ? -2.039 23.781 9.398 1 97 83 GLY A O 1
ATOM 614 N N . LEU A 1 84 ? -2.418 24.453 7.27 1 97.62 84 LEU A N 1
ATOM 615 C CA . LEU A 1 84 ? -2.742 23.109 6.781 1 97.62 84 LEU A CA 1
ATOM 616 C C . LEU A 1 84 ? -1.528 22.469 6.125 1 97.62 84 LEU A C 1
ATOM 618 O O . LEU A 1 84 ? -0.871 23.078 5.281 1 97.62 84 LEU A O 1
ATOM 622 N N . ALA A 1 85 ? -1.165 21.266 6.574 1 97.69 85 ALA A N 1
ATOM 623 C CA . ALA A 1 85 ? -0.115 20.469 5.938 1 97.69 85 ALA A CA 1
ATOM 624 C C . ALA A 1 85 ? -0.645 19.109 5.496 1 97.69 85 ALA A C 1
ATOM 626 O O . ALA A 1 85 ? -1.575 18.578 6.102 1 97.69 85 ALA A O 1
ATOM 627 N N . LEU A 1 86 ? -0.064 18.594 4.43 1 96.94 86 LEU A N 1
ATOM 628 C CA . LEU A 1 86 ? -0.542 17.344 3.859 1 96.94 86 LEU A CA 1
ATOM 629 C C . LEU A 1 86 ? 0.614 16.375 3.629 1 96.94 86 LEU A C 1
ATOM 631 O O . LEU A 1 86 ? 1.684 16.781 3.166 1 96.94 86 LEU A O 1
ATOM 635 N N . ILE A 1 87 ? 0.446 15.164 4.055 1 96.44 87 ILE A N 1
ATOM 636 C CA . ILE A 1 87 ? 1.266 14.039 3.615 1 96.44 87 ILE A CA 1
ATOM 637 C C . ILE A 1 87 ? 0.473 13.172 2.641 1 96.44 87 ILE A C 1
ATOM 639 O O . ILE A 1 87 ? -0.531 12.562 3.02 1 96.44 87 ILE A O 1
ATOM 643 N N . GLU A 1 88 ? 1 13.078 1.42 1 94.31 88 GLU A N 1
ATOM 644 C CA . GLU A 1 88 ? 0.231 12.508 0.319 1 94.31 88 GLU A CA 1
ATOM 645 C C . GLU A 1 88 ? 0.364 10.992 0.282 1 94.31 88 GLU A C 1
ATOM 647 O O . GLU A 1 88 ? 1.382 10.438 0.706 1 94.31 88 GLU A O 1
ATOM 652 N N . GLN A 1 89 ? -0.677 10.398 -0.245 1 88.81 89 GLN A N 1
ATOM 653 C CA . GLN A 1 89 ? -0.627 8.961 -0.524 1 88.81 89 GLN A CA 1
ATOM 654 C C . GLN A 1 89 ? 0.425 8.648 -1.583 1 88.81 89 GLN A C 1
ATOM 656 O O . GLN A 1 89 ? 1.255 7.754 -1.393 1 88.81 89 GLN A O 1
ATOM 661 N N . ASP A 1 90 ? 0.344 9.43 -2.66 1 88.06 90 ASP A N 1
ATOM 662 C CA . ASP A 1 90 ? 1.284 9.312 -3.771 1 88.06 90 ASP A CA 1
ATOM 663 C C . ASP A 1 90 ? 2.035 10.625 -3.996 1 88.06 90 ASP A C 1
ATOM 665 O O . ASP A 1 90 ? 1.644 11.43 -4.84 1 88.06 90 ASP A O 1
ATOM 669 N N . PRO A 1 91 ? 3.172 10.734 -3.291 1 92.12 91 PRO A N 1
ATOM 670 C CA . PRO A 1 91 ? 3.92 11.984 -3.43 1 92.12 91 PRO A CA 1
ATOM 671 C C . PRO A 1 91 ? 4.41 12.219 -4.855 1 92.12 91 PRO A C 1
ATOM 673 O O . PRO A 1 91 ? 4.73 11.273 -5.57 1 92.12 91 PRO A O 1
ATOM 676 N N . VAL A 1 92 ? 4.508 13.477 -5.242 1 91.06 92 VAL A N 1
ATOM 677 C CA . VAL A 1 92 ? 4.949 13.836 -6.586 1 91.06 92 VAL A CA 1
ATOM 678 C C . VAL A 1 92 ? 6.418 14.25 -6.555 1 91.06 92 VAL A C 1
ATOM 680 O O . VAL A 1 92 ? 6.891 14.805 -5.562 1 91.06 92 VAL A O 1
ATOM 683 N N . GLU A 1 93 ? 7.082 13.953 -7.613 1 95.5 93 GLU A N 1
ATOM 684 C CA . GLU A 1 93 ? 8.438 14.461 -7.809 1 95.5 93 GLU A CA 1
ATOM 685 C C . GLU A 1 93 ? 8.414 15.859 -8.43 1 95.5 93 GLU A C 1
ATOM 687 O O . GLU A 1 93 ? 7.668 16.109 -9.375 1 95.5 93 GLU A O 1
ATOM 692 N N . VAL A 1 94 ? 9.164 16.75 -7.902 1 96.75 94 VAL A N 1
ATOM 693 C CA . VAL A 1 94 ? 9.219 18.109 -8.438 1 96.75 94 VAL A CA 1
ATOM 694 C C . VAL A 1 94 ? 10.664 18.484 -8.742 1 96.75 94 VAL A C 1
ATOM 696 O O . VAL A 1 94 ? 11.328 19.141 -7.922 1 96.75 94 VAL A O 1
ATOM 699 N N . PRO A 1 95 ? 11.125 18.219 -9.961 1 97.19 95 PRO A N 1
ATOM 700 C CA . PRO A 1 95 ? 12.477 18.625 -10.344 1 97.19 95 PRO A CA 1
ATOM 701 C C . PRO A 1 95 ? 12.672 20.141 -10.281 1 97.19 95 PRO A C 1
ATOM 703 O O . PRO A 1 95 ? 11.758 20.891 -10.633 1 97.19 95 PRO A O 1
ATOM 706 N N . GLY A 1 96 ? 13.844 20.547 -9.812 1 97.31 96 GLY A N 1
ATOM 707 C CA . GLY A 1 96 ? 14.172 21.953 -9.812 1 97.31 96 GLY A CA 1
ATOM 708 C C . GLY A 1 96 ? 13.789 22.656 -8.523 1 97.31 96 GLY A C 1
ATOM 709 O O . GLY A 1 96 ? 14.047 23.859 -8.359 1 97.31 96 GLY A O 1
ATOM 710 N N . VAL A 1 97 ? 13.18 21.969 -7.605 1 97.44 97 VAL A N 1
ATOM 711 C CA . VAL A 1 97 ? 12.773 22.578 -6.336 1 97.44 97 VAL A CA 1
ATOM 712 C C . VAL A 1 97 ? 13.445 21.828 -5.184 1 97.44 97 VAL A C 1
ATOM 714 O O . VAL A 1 97 ? 13.242 20.625 -5.016 1 97.44 97 VAL A O 1
ATOM 717 N N . ALA A 1 98 ? 14.125 22.547 -4.398 1 97.38 98 ALA A N 1
ATOM 718 C CA . ALA A 1 98 ? 14.758 21.953 -3.227 1 97.38 98 ALA A CA 1
ATOM 719 C C . ALA A 1 98 ? 13.789 21.906 -2.047 1 97.38 98 ALA A C 1
ATOM 721 O O . ALA A 1 98 ? 13.008 22.828 -1.84 1 97.38 98 ALA A O 1
ATOM 722 N N . PRO A 1 99 ? 13.883 20.781 -1.26 1 98.19 99 PRO A N 1
ATOM 723 C CA . PRO A 1 99 ? 13.055 20.734 -0.055 1 98.19 99 PRO A CA 1
ATOM 724 C C . PRO A 1 99 ? 13.258 21.938 0.858 1 98.19 99 PRO A C 1
ATOM 726 O O . PRO A 1 99 ? 12.305 22.438 1.457 1 98.19 99 PRO A O 1
ATOM 729 N N . THR A 1 100 ? 14.508 22.438 0.909 1 97.88 100 THR A N 1
ATOM 730 C CA . THR A 1 100 ? 14.82 23.578 1.759 1 97.88 100 THR A CA 1
ATOM 731 C C . THR A 1 100 ? 14.102 24.828 1.258 1 97.88 100 THR A C 1
ATOM 733 O O . THR A 1 100 ? 13.711 25.688 2.053 1 97.88 100 THR A O 1
ATOM 736 N N . THR A 1 101 ? 13.961 24.953 -0.042 1 97.81 101 THR A N 1
ATOM 737 C CA . THR A 1 101 ? 13.227 26.062 -0.623 1 97.81 101 THR A CA 1
ATOM 738 C C . THR A 1 101 ? 11.758 26.016 -0.234 1 97.81 101 THR A C 1
ATOM 740 O O . THR A 1 101 ? 11.148 27.047 0.071 1 97.81 101 THR A O 1
ATOM 743 N N . VAL A 1 102 ? 11.195 24.812 -0.217 1 97.12 102 VAL A N 1
ATOM 744 C CA . VAL A 1 102 ? 9.805 24.625 0.177 1 97.12 102 VAL A CA 1
ATOM 745 C C . VAL A 1 102 ? 9.602 25.109 1.615 1 97.12 102 VAL A C 1
ATOM 747 O O . VAL A 1 102 ? 8.672 25.859 1.904 1 97.12 102 VAL A O 1
ATOM 750 N N . VAL A 1 103 ? 10.516 24.734 2.498 1 98.31 103 VAL A N 1
ATOM 751 C CA . VAL A 1 103 ? 10.414 25.094 3.908 1 98.31 103 VAL A CA 1
ATOM 752 C C . VAL A 1 103 ? 10.641 26.594 4.078 1 98.31 103 VAL A C 1
ATOM 754 O O . VAL A 1 103 ? 9.93 27.25 4.832 1 98.31 103 VAL A O 1
ATOM 757 N N . ALA A 1 104 ? 11.641 27.141 3.354 1 98.38 104 ALA A N 1
ATOM 758 C CA . ALA A 1 104 ? 11.938 28.578 3.445 1 98.38 104 ALA A CA 1
ATOM 759 C C . ALA A 1 104 ? 10.727 29.406 3.043 1 98.38 104 ALA A C 1
ATOM 761 O O . ALA A 1 104 ? 10.344 30.344 3.752 1 98.38 104 ALA A O 1
ATOM 762 N N . GLU A 1 105 ? 10.125 29.047 1.938 1 97.12 105 GLU A N 1
ATOM 763 C CA . GLU A 1 105 ? 8.945 29.75 1.468 1 97.12 105 GLU A CA 1
ATOM 764 C C . GLU A 1 105 ? 7.781 29.609 2.447 1 97.12 105 GLU A C 1
ATOM 766 O O . GLU A 1 105 ? 7.023 30.562 2.666 1 97.12 105 GLU A O 1
ATOM 771 N N . GLY A 1 106 ? 7.664 28.406 2.988 1 97.31 106 GLY A N 1
ATOM 772 C CA . GLY A 1 106 ? 6.629 28.172 3.98 1 97.31 106 GLY A CA 1
ATOM 773 C C . GLY A 1 106 ? 6.809 29 5.238 1 97.31 106 GLY A C 1
ATOM 774 O O . GLY A 1 106 ? 5.836 29.547 5.766 1 97.31 106 GLY A O 1
ATOM 775 N N . LEU A 1 107 ? 8.016 29.078 5.695 1 97.81 107 LEU A N 1
ATOM 776 C CA . LEU A 1 107 ? 8.32 29.891 6.867 1 97.81 107 LEU A CA 1
ATOM 777 C C . LEU A 1 107 ? 8.055 31.375 6.582 1 97.81 107 LEU A C 1
ATOM 779 O O . LEU A 1 107 ? 7.363 32.031 7.355 1 97.81 107 LEU A O 1
ATOM 783 N N . ALA A 1 108 ? 8.508 31.812 5.445 1 97.31 108 ALA A N 1
ATOM 784 C CA . ALA A 1 108 ? 8.344 33.219 5.078 1 97.31 108 ALA A CA 1
ATOM 785 C C . ALA A 1 108 ? 6.871 33.594 4.965 1 97.31 108 ALA A C 1
ATOM 787 O O . ALA A 1 108 ? 6.449 34.656 5.445 1 97.31 108 ALA A O 1
ATOM 788 N N . ALA A 1 109 ? 6.145 32.75 4.355 1 95.19 109 ALA A N 1
ATOM 789 C CA . ALA A 1 109 ? 4.719 32.969 4.141 1 95.19 109 ALA A CA 1
ATOM 790 C C . ALA A 1 109 ? 3.977 33.094 5.469 1 95.19 109 ALA A C 1
ATOM 792 O O . ALA A 1 109 ? 2.889 33.688 5.527 1 95.19 109 ALA A O 1
ATOM 793 N N . ARG A 1 110 ? 4.59 32.594 6.523 1 94.62 110 ARG A N 1
ATOM 794 C CA . ARG A 1 110 ? 3.959 32.625 7.84 1 94.62 110 ARG A CA 1
ATOM 795 C C . ARG A 1 110 ? 4.613 33.656 8.758 1 94.62 110 ARG A C 1
ATOM 797 O O . ARG A 1 110 ? 4.406 33.625 9.969 1 94.62 110 ARG A O 1
ATOM 804 N N . GLY A 1 111 ? 5.457 34.438 8.227 1 94.88 111 GLY A N 1
ATOM 805 C CA . GLY A 1 111 ? 6.102 35.5 8.977 1 94.88 111 GLY A CA 1
ATOM 806 C C . GLY A 1 111 ? 7.27 35.031 9.82 1 94.88 111 GLY A C 1
ATOM 807 O O . GLY A 1 111 ? 7.672 35.688 10.773 1 94.88 111 GLY A O 1
ATOM 808 N N . GLU A 1 112 ? 7.688 33.812 9.516 1 96.38 112 GLU A N 1
ATOM 809 C CA . GLU A 1 112 ? 8.828 33.25 10.234 1 96.38 112 GLU A CA 1
ATOM 810 C C . GLU A 1 112 ? 10.133 33.5 9.484 1 96.38 112 GLU A C 1
ATOM 812 O O . GLU A 1 112 ? 10.109 33.938 8.328 1 96.38 112 GLU A O 1
ATOM 817 N N . ASP A 1 113 ? 11.227 33.312 10.172 1 97.62 113 ASP A N 1
ATOM 818 C CA . ASP A 1 113 ? 12.547 33.531 9.602 1 97.62 113 ASP A CA 1
ATOM 819 C C . ASP A 1 113 ? 12.906 32.469 8.594 1 97.62 113 ASP A C 1
ATOM 821 O O . ASP A 1 113 ? 13.258 31.344 8.977 1 97.62 113 ASP A O 1
ATOM 825 N N . ALA A 1 114 ? 12.898 32.781 7.379 1 97.38 114 ALA A N 1
ATOM 826 C CA . ALA A 1 114 ? 13.203 31.844 6.297 1 97.38 114 ALA A CA 1
ATOM 827 C C . ALA A 1 114 ? 14.641 31.359 6.383 1 97.38 114 ALA A C 1
ATOM 829 O O . ALA A 1 114 ? 14.961 30.281 5.867 1 97.38 114 ALA A O 1
ATOM 830 N N . ALA A 1 115 ? 15.477 32.062 7.039 1 97.44 115 ALA A N 1
ATOM 831 C CA . ALA A 1 115 ? 16.891 31.719 7.121 1 97.44 115 ALA A CA 1
ATOM 832 C C . ALA A 1 115 ? 17.109 30.453 7.945 1 97.44 115 ALA A C 1
ATOM 834 O O . ALA A 1 115 ? 18.141 29.797 7.848 1 97.44 115 ALA A O 1
ATOM 835 N N . ARG A 1 116 ? 16.109 30.094 8.688 1 97.62 116 ARG A N 1
ATOM 836 C CA . ARG A 1 116 ? 16.219 28.922 9.555 1 97.62 116 ARG A CA 1
ATOM 837 C C . ARG A 1 116 ? 15.82 27.656 8.805 1 97.62 116 ARG A C 1
ATOM 839 O O . ARG A 1 116 ? 15.914 26.547 9.352 1 97.62 116 ARG A O 1
ATOM 846 N N . ALA A 1 117 ? 15.422 27.75 7.621 1 98.12 117 ALA A N 1
ATOM 847 C CA . ALA A 1 117 ? 14.812 26.672 6.863 1 98.12 117 ALA A CA 1
ATOM 848 C C . ALA A 1 117 ? 15.719 25.438 6.836 1 98.12 117 ALA A C 1
ATOM 850 O O . ALA A 1 117 ? 15.266 24.328 7.117 1 98.12 117 ALA A O 1
ATOM 851 N N . VAL A 1 118 ? 16.984 25.609 6.547 1 97.94 118 VAL A N 1
ATOM 852 C CA . VAL A 1 118 ? 17.922 24.5 6.434 1 97.94 118 VAL A CA 1
ATOM 853 C C . VAL A 1 118 ? 18.062 23.797 7.785 1 97.94 118 VAL A C 1
ATOM 855 O O . VAL A 1 118 ? 17.906 22.578 7.879 1 97.94 118 VAL A O 1
ATOM 858 N N . ALA A 1 119 ? 18.266 24.547 8.805 1 98.12 119 ALA A N 1
ATOM 859 C CA . ALA A 1 119 ? 18.484 24 10.141 1 98.12 119 ALA A CA 1
ATOM 860 C C . ALA A 1 119 ? 17.234 23.25 10.633 1 98.12 119 ALA A C 1
ATOM 862 O O . ALA A 1 119 ? 17.344 22.156 11.195 1 98.12 119 ALA A O 1
ATOM 863 N N . VAL A 1 120 ? 16.109 23.875 10.469 1 98.06 120 VAL A N 1
ATOM 864 C CA . VAL A 1 120 ? 14.867 23.281 10.945 1 98.06 120 VAL A CA 1
ATOM 865 C C . VAL A 1 120 ? 14.586 21.984 10.18 1 98.06 120 VAL A C 1
ATOM 867 O O . VAL A 1 120 ? 14.234 20.969 10.773 1 98.06 120 VAL A O 1
ATOM 870 N N . LEU A 1 121 ? 14.758 22 8.844 1 98.5 121 LEU A N 1
ATOM 871 C CA . LEU A 1 121 ? 14.477 20.812 8.031 1 98.5 121 LEU A CA 1
ATOM 872 C C . LEU A 1 121 ? 15.453 19.688 8.359 1 98.5 121 LEU A C 1
ATOM 874 O O . LEU A 1 121 ? 15.062 18.516 8.414 1 98.5 121 LEU A O 1
ATOM 878 N N . GLU A 1 122 ? 16.688 20.016 8.586 1 98.12 122 GLU A N 1
ATOM 879 C CA . GLU A 1 122 ? 17.688 19.016 8.953 1 98.12 122 GLU A CA 1
ATOM 880 C C . GLU A 1 122 ? 17.312 18.328 10.273 1 98.12 122 GLU A C 1
ATOM 882 O O . GLU A 1 122 ? 17.453 17.109 10.406 1 98.12 122 GLU A O 1
ATOM 887 N N . ARG A 1 123 ? 16.906 19.125 11.188 1 97.81 123 ARG A N 1
ATOM 888 C CA . ARG A 1 123 ? 16.484 18.578 12.477 1 97.81 123 ARG A CA 1
ATOM 889 C C . ARG A 1 123 ? 15.297 17.641 12.305 1 97.81 123 ARG A C 1
ATOM 891 O O . ARG A 1 123 ? 15.273 16.562 12.891 1 97.81 123 ARG A O 1
ATOM 898 N N . GLU A 1 124 ? 14.352 18.078 11.516 1 98.12 124 GLU A N 1
ATOM 899 C CA . GLU A 1 124 ? 13.164 17.266 11.305 1 98.12 124 GLU A CA 1
ATOM 900 C C . GLU A 1 124 ? 13.5 16 10.5 1 98.12 124 GLU A C 1
ATOM 902 O O . GLU A 1 124 ? 12.898 14.953 10.711 1 98.12 124 GLU A O 1
ATOM 907 N N . ALA A 1 125 ? 14.406 16.141 9.531 1 97.62 125 ALA A N 1
ATOM 908 C CA . ALA A 1 125 ? 14.867 14.977 8.789 1 97.62 125 ALA A CA 1
ATOM 909 C C . ALA A 1 125 ? 15.477 13.938 9.734 1 97.62 125 ALA A C 1
ATOM 911 O O . ALA A 1 125 ? 15.195 12.742 9.609 1 97.62 125 ALA A O 1
ATOM 912 N N . GLU A 1 126 ? 16.234 14.406 10.672 1 96.38 126 GLU A N 1
ATOM 913 C CA . GLU A 1 126 ? 16.812 13.516 11.672 1 96.38 126 GLU A CA 1
ATOM 914 C C . GLU A 1 126 ? 15.719 12.852 12.516 1 96.38 126 GLU A C 1
ATOM 916 O O . GLU A 1 126 ? 15.797 11.656 12.805 1 96.38 126 GLU A O 1
ATOM 921 N N . ALA A 1 127 ? 14.711 13.586 12.844 1 95.69 127 ALA A N 1
ATOM 922 C CA . ALA A 1 127 ? 13.617 13.094 13.688 1 95.69 127 ALA A CA 1
ATOM 923 C C . ALA A 1 127 ? 12.867 11.961 12.992 1 95.69 127 ALA A C 1
ATOM 925 O O . ALA A 1 127 ? 12.312 11.078 13.656 1 95.69 127 ALA A O 1
ATOM 926 N N . VAL A 1 128 ? 12.883 11.914 11.656 1 96.12 128 VAL A N 1
ATOM 927 C CA . VAL A 1 128 ? 12.172 10.859 10.938 1 96.12 128 VAL A CA 1
ATOM 928 C C . VAL A 1 128 ? 13.18 9.898 10.312 1 96.12 128 VAL A C 1
ATOM 930 O O . VAL A 1 128 ? 12.828 9.117 9.422 1 96.12 128 VAL A O 1
ATOM 933 N N . SER A 1 129 ? 14.438 10.031 10.68 1 93.56 129 SER A N 1
ATOM 934 C CA . SER A 1 129 ? 15.508 9.148 10.219 1 93.56 129 SER A CA 1
ATOM 935 C C . SER A 1 129 ? 15.672 9.219 8.711 1 93.56 129 SER A C 1
ATOM 937 O O . SER A 1 129 ? 15.789 8.188 8.039 1 93.56 129 SER A O 1
ATOM 939 N N . LEU A 1 130 ? 15.555 10.352 8.188 1 95.38 130 LEU A N 1
ATOM 940 C CA . LEU A 1 130 ? 15.867 10.609 6.781 1 95.38 130 LEU A CA 1
ATOM 941 C C . LEU A 1 130 ? 17.312 11.086 6.621 1 95.38 130 LEU A C 1
ATOM 943 O O . LEU A 1 130 ? 17.719 12.039 7.285 1 95.38 130 LEU A O 1
ATOM 947 N N . ASP A 1 131 ? 18 10.414 5.758 1 94 131 ASP A N 1
ATOM 948 C CA . ASP A 1 131 ? 19.375 10.812 5.5 1 94 131 ASP A CA 1
ATOM 949 C C . ASP A 1 131 ? 19.453 12.266 5.039 1 94 131 ASP A C 1
ATOM 951 O O . ASP A 1 131 ? 18.828 12.648 4.055 1 94 131 ASP A O 1
ATOM 955 N N . ARG A 1 132 ? 20.297 13.023 5.707 1 94.19 132 ARG A N 1
ATOM 956 C CA . ARG A 1 132 ? 20.438 14.445 5.418 1 94.19 132 ARG A CA 1
ATOM 957 C C . ARG A 1 132 ? 20.922 14.664 3.988 1 94.19 132 ARG A C 1
ATOM 959 O O . ARG A 1 132 ? 20.609 15.695 3.377 1 94.19 132 ARG A O 1
ATOM 966 N N . ALA A 1 133 ? 21.656 13.727 3.453 1 94.69 133 ALA A N 1
ATOM 967 C CA . ALA A 1 133 ? 22.188 13.844 2.094 1 94.69 133 ALA A CA 1
ATOM 968 C C . ALA A 1 133 ? 21.047 13.914 1.075 1 94.69 133 ALA A C 1
ATOM 970 O O . ALA A 1 133 ? 21.219 14.461 -0.017 1 94.69 133 ALA A O 1
ATOM 971 N N . LEU A 1 134 ? 19.906 13.391 1.431 1 95.38 134 LEU A N 1
ATOM 972 C CA . LEU A 1 134 ? 18.766 13.367 0.513 1 95.38 134 LEU A CA 1
ATOM 973 C C . LEU A 1 134 ? 18.109 14.742 0.419 1 95.38 134 LEU A C 1
ATOM 975 O O . LEU A 1 134 ? 17.344 15.008 -0.508 1 95.38 134 LEU A O 1
ATOM 979 N N . LEU A 1 135 ? 18.422 15.602 1.364 1 96.5 135 LEU A N 1
ATOM 980 C CA . LEU A 1 135 ? 17.859 16.953 1.367 1 96.5 135 LEU A CA 1
ATOM 981 C C . LEU A 1 135 ? 18.484 17.812 0.271 1 96.5 135 LEU A C 1
ATOM 983 O O . LEU A 1 135 ? 17.969 18.875 -0.065 1 96.5 135 LEU A O 1
ATOM 987 N N . ASP A 1 136 ? 19.609 17.344 -0.301 1 95.06 136 ASP A N 1
ATOM 988 C CA . ASP A 1 136 ? 20.297 18.062 -1.36 1 95.06 136 ASP A CA 1
ATOM 989 C C . ASP A 1 136 ? 19.703 17.734 -2.729 1 95.06 136 ASP A C 1
ATOM 991 O O . ASP A 1 136 ? 20.047 18.375 -3.727 1 95.06 136 ASP A O 1
ATOM 995 N N . ARG A 1 137 ? 18.797 16.766 -2.729 1 95.56 137 ARG A N 1
ATOM 996 C CA . ARG A 1 137 ? 18.094 16.422 -3.961 1 95.56 137 ARG A CA 1
ATOM 997 C C . ARG A 1 137 ? 16.875 17.328 -4.168 1 95.56 137 ARG A C 1
ATOM 999 O O . ARG A 1 137 ? 16.516 18.094 -3.283 1 95.56 137 ARG A O 1
ATOM 1006 N N . TRP A 1 138 ? 16.438 17.172 -5.445 1 97.19 138 TRP A N 1
ATOM 1007 C CA . TRP A 1 138 ? 15.172 17.859 -5.695 1 97.19 138 TRP A CA 1
ATOM 1008 C C . TRP A 1 138 ? 14.031 17.156 -4.961 1 97.19 138 TRP A C 1
ATOM 1010 O O . TRP A 1 138 ? 14.117 15.969 -4.652 1 97.19 138 TRP A O 1
ATOM 1020 N N . TYR A 1 139 ? 12.984 17.938 -4.734 1 97.38 139 TYR A N 1
ATOM 1021 C CA . TYR A 1 139 ? 11.828 17.484 -3.963 1 97.38 139 TYR A CA 1
ATOM 1022 C C . TYR A 1 139 ? 11.305 16.156 -4.48 1 97.38 139 TYR A C 1
ATOM 1024 O O . TYR A 1 139 ? 10.75 16.078 -5.578 1 97.38 139 TYR A O 1
ATOM 1032 N N . ASN A 1 140 ? 11.484 15.055 -3.686 1 97 140 ASN A N 1
ATOM 1033 C CA . ASN A 1 140 ? 10.984 13.695 -3.852 1 97 140 ASN A CA 1
ATOM 1034 C C . ASN A 1 140 ? 11.586 13.023 -5.082 1 97 140 ASN A C 1
ATOM 1036 O O . ASN A 1 140 ? 11.203 11.906 -5.434 1 97 140 ASN A O 1
ATOM 1040 N N . VAL A 1 141 ? 12.531 13.688 -5.719 1 96.5 141 VAL A N 1
ATOM 1041 C CA . VAL A 1 141 ? 13.117 13.117 -6.926 1 96.5 141 VAL A CA 1
ATOM 1042 C C . VAL A 1 141 ? 14.086 12 -6.551 1 96.5 141 VAL A C 1
ATOM 1044 O O . VAL A 1 141 ? 15 12.203 -5.746 1 96.5 141 VAL A O 1
ATOM 1047 N N . GLU A 1 142 ? 13.859 10.805 -7.082 1 91.19 142 GLU A N 1
ATOM 1048 C CA . GLU A 1 142 ? 14.703 9.625 -6.926 1 91.19 142 GLU A CA 1
ATOM 1049 C C . GLU A 1 142 ? 14.656 9.094 -5.496 1 91.19 142 GLU A C 1
ATOM 1051 O O . GLU A 1 142 ? 15.586 8.422 -5.047 1 91.19 142 GLU A O 1
ATOM 1056 N N . LEU A 1 143 ? 13.695 9.531 -4.707 1 92.88 143 LEU A N 1
ATOM 1057 C CA . LEU A 1 143 ? 13.469 8.977 -3.377 1 92.88 143 LEU A CA 1
ATOM 1058 C C . LEU A 1 143 ? 12.555 7.762 -3.438 1 92.88 143 LEU A C 1
ATOM 1060 O O . LEU A 1 143 ? 11.664 7.691 -4.285 1 92.88 143 LEU A O 1
ATOM 1064 N N . SER A 1 144 ? 12.828 6.852 -2.561 1 84.88 144 SER A N 1
ATOM 1065 C CA . SER A 1 144 ? 11.891 5.75 -2.398 1 84.88 144 SER A CA 1
ATOM 1066 C C . SER A 1 144 ? 10.578 6.23 -1.782 1 84.88 144 SER A C 1
ATOM 1068 O O . SER A 1 144 ? 10.508 7.34 -1.25 1 84.88 144 SER A O 1
ATOM 1070 N N . GLY A 1 145 ? 9.562 5.457 -1.86 1 84.5 145 GLY A N 1
ATOM 1071 C CA . GLY A 1 145 ? 8.289 5.801 -1.253 1 84.5 145 GLY A CA 1
ATOM 1072 C C . GLY A 1 145 ? 8.398 6.129 0.224 1 84.5 145 GLY A C 1
ATOM 1073 O O . GLY A 1 145 ? 7.812 7.105 0.695 1 84.5 145 GLY A O 1
ATOM 1074 N N . GLY A 1 146 ? 9.125 5.289 0.978 1 88 146 GLY A N 1
ATOM 1075 C CA . GLY A 1 146 ? 9.336 5.562 2.391 1 88 146 GLY A CA 1
ATOM 1076 C C . GLY A 1 146 ? 10.07 6.863 2.646 1 88 146 GLY A C 1
ATOM 1077 O O . GLY A 1 146 ? 9.727 7.605 3.568 1 88 146 GLY A O 1
ATOM 1078 N N . GLU A 1 147 ? 11.039 7.09 1.774 1 92.06 147 GLU A N 1
ATOM 1079 C CA . GLU A 1 147 ? 11.805 8.328 1.89 1 92.06 147 GLU A CA 1
ATOM 1080 C C . GLU A 1 147 ? 10.93 9.539 1.576 1 92.06 147 GLU A C 1
ATOM 1082 O O . GLU A 1 147 ? 11.047 10.578 2.23 1 92.06 147 GLU A O 1
ATOM 1087 N N . GLN A 1 148 ? 10.094 9.375 0.634 1 94.81 148 GLN A N 1
ATOM 1088 C CA . GLN A 1 148 ? 9.188 10.453 0.275 1 94.81 148 GLN A CA 1
ATOM 1089 C C . GLN A 1 148 ? 8.25 10.797 1.434 1 94.81 148 GLN A C 1
ATOM 1091 O O . GLN A 1 148 ? 8.039 11.969 1.742 1 94.81 148 GLN A O 1
ATOM 1096 N N . LYS A 1 149 ? 7.75 9.797 2.1 1 94.69 149 LYS A N 1
ATOM 1097 C CA . LYS A 1 149 ? 6.848 10.023 3.225 1 94.69 149 LYS A CA 1
ATOM 1098 C C . LYS A 1 149 ? 7.59 10.656 4.402 1 94.69 149 LYS A C 1
ATOM 1100 O O . LYS A 1 149 ? 7.051 11.523 5.09 1 94.69 149 LYS A O 1
ATOM 1105 N N . LYS A 1 150 ? 8.766 10.195 4.598 1 95.75 150 LYS A N 1
ATOM 1106 C CA . LYS A 1 150 ? 9.594 10.797 5.645 1 95.75 150 LYS A CA 1
ATOM 1107 C C . LYS A 1 150 ? 9.875 12.266 5.352 1 95.75 150 LYS A C 1
ATOM 1109 O O . LYS A 1 150 ? 9.75 13.117 6.242 1 95.75 150 LYS A O 1
ATOM 1114 N N . LEU A 1 151 ? 10.195 12.555 4.094 1 97.81 151 LEU A N 1
ATOM 1115 C CA . LEU A 1 151 ? 10.469 13.938 3.711 1 97.81 151 LEU A CA 1
ATOM 1116 C C . LEU A 1 151 ? 9.227 14.812 3.902 1 97.81 151 LEU A C 1
ATOM 1118 O O . LEU A 1 151 ? 9.312 15.898 4.477 1 97.81 151 LEU A O 1
ATOM 1122 N N . GLU A 1 152 ? 8.109 14.328 3.465 1 97.81 152 GLU A N 1
ATOM 1123 C CA . GLU A 1 152 ? 6.875 15.094 3.613 1 97.81 152 GLU A CA 1
ATOM 1124 C C . GLU A 1 152 ? 6.531 15.305 5.086 1 97.81 152 GLU A C 1
ATOM 1126 O O . GLU A 1 152 ? 6.059 16.375 5.469 1 97.81 152 GLU A O 1
ATOM 1131 N N . THR A 1 153 ? 6.762 14.312 5.852 1 97.88 153 THR A N 1
ATOM 1132 C CA . THR A 1 153 ? 6.547 14.438 7.289 1 97.88 153 THR A CA 1
ATOM 1133 C C . THR A 1 153 ? 7.484 15.484 7.887 1 97.88 153 THR A C 1
ATOM 1135 O O . THR A 1 153 ? 7.059 16.344 8.672 1 97.88 153 THR A O 1
ATOM 1138 N N . ALA A 1 154 ? 8.75 15.43 7.492 1 98.38 154 ALA A N 1
ATOM 1139 C CA . ALA A 1 154 ? 9.734 16.391 7.969 1 98.38 154 ALA A CA 1
ATOM 1140 C C . ALA A 1 154 ? 9.336 17.828 7.586 1 98.38 154 ALA A C 1
ATOM 1142 O O . ALA A 1 154 ? 9.438 18.734 8.398 1 98.38 154 ALA A O 1
ATOM 1143 N N . ILE A 1 155 ? 8.859 17.984 6.402 1 98.31 155 ILE A N 1
ATOM 1144 C CA . ILE A 1 155 ? 8.461 19.312 5.926 1 98.31 155 ILE A CA 1
ATOM 1145 C C . ILE A 1 155 ? 7.238 19.797 6.703 1 98.31 155 ILE A C 1
ATOM 1147 O O . ILE A 1 155 ? 7.207 20.922 7.188 1 98.31 155 ILE A O 1
ATOM 1151 N N . ALA A 1 156 ? 6.297 18.938 6.832 1 97.94 156 ALA A N 1
ATOM 1152 C CA . ALA A 1 156 ? 5.109 19.297 7.605 1 97.94 156 ALA A CA 1
ATOM 1153 C C . ALA A 1 156 ? 5.488 19.703 9.023 1 97.94 156 ALA A C 1
ATOM 1155 O O . ALA A 1 156 ? 4.945 20.688 9.562 1 97.94 156 ALA A O 1
ATOM 1156 N N . ALA A 1 157 ? 6.434 19.047 9.602 1 98.06 157 ALA A N 1
ATOM 1157 C CA . ALA A 1 157 ? 6.859 19.297 10.977 1 98.06 157 ALA A CA 1
ATOM 1158 C C . ALA A 1 157 ? 7.688 20.562 11.078 1 98.06 157 ALA A C 1
ATOM 1160 O O . ALA A 1 157 ? 7.785 21.172 12.148 1 98.06 157 ALA A O 1
ATOM 1161 N N . SER A 1 158 ? 8.297 20.938 10.016 1 98.25 158 SER A N 1
ATOM 1162 C CA . SER A 1 158 ? 9.18 22.094 9.992 1 98.25 158 SER A CA 1
ATOM 1163 C C . SER A 1 158 ? 8.383 23.406 10.016 1 98.25 158 SER A C 1
ATOM 1165 O O . SER A 1 158 ? 8.938 24.469 10.289 1 98.25 158 SER A O 1
ATOM 1167 N N . LEU A 1 159 ? 7.117 23.297 9.719 1 98 159 LEU A N 1
ATOM 1168 C CA . LEU A 1 159 ? 6.316 24.5 9.523 1 98 159 LEU A CA 1
ATOM 1169 C C . LEU A 1 159 ? 5.293 24.672 10.641 1 98 159 LEU A C 1
ATOM 1171 O O . LEU A 1 159 ? 4.641 23.703 11.039 1 98 159 LEU A O 1
ATOM 1175 N N . PRO A 1 160 ? 5.234 25.891 11.188 1 96.12 160 PRO A N 1
ATOM 1176 C CA . PRO A 1 160 ? 4.121 26.109 12.109 1 96.12 160 PRO A CA 1
ATOM 1177 C C . PRO A 1 160 ? 2.758 25.891 11.461 1 96.12 160 PRO A C 1
ATOM 1179 O O . PRO A 1 160 ? 2.58 26.156 10.273 1 96.12 160 PRO A O 1
ATOM 1182 N N . GLY A 1 161 ? 1.834 25.359 12.25 1 97.19 161 GLY A N 1
ATOM 1183 C CA . GLY A 1 161 ? 0.514 25.109 11.695 1 97.19 161 GLY A CA 1
ATOM 1184 C C . GLY A 1 161 ? -0.458 24.531 12.711 1 97.19 161 GLY A C 1
ATOM 1185 O O . GLY A 1 161 ? -0.143 24.453 13.898 1 97.19 161 GLY A O 1
ATOM 1186 N N . HIS A 1 162 ? -1.644 24.219 12.195 1 98 162 HIS A N 1
ATOM 1187 C CA . HIS A 1 162 ? -2.711 23.781 13.086 1 98 162 HIS A CA 1
ATOM 1188 C C . HIS A 1 162 ? -2.998 22.297 12.914 1 98 162 HIS A C 1
ATOM 1190 O O . HIS A 1 162 ? -3.322 21.609 13.883 1 98 162 HIS A O 1
ATOM 1196 N N . VAL A 1 163 ? -2.85 21.812 11.664 1 98.5 163 VAL A N 1
ATOM 1197 C CA . VAL A 1 163 ? -3.332 20.453 11.43 1 98.5 163 VAL A CA 1
ATOM 1198 C C . VAL A 1 163 ? -2.488 19.797 10.344 1 98.5 163 VAL A C 1
ATOM 1200 O O . VAL A 1 163 ? -2.092 20.438 9.367 1 98.5 163 VAL A O 1
ATOM 1203 N N . VAL A 1 164 ? -2.102 18.578 10.523 1 98.5 164 VAL A N 1
ATOM 1204 C CA . VAL A 1 164 ? -1.491 17.719 9.523 1 98.5 164 VAL A CA 1
ATOM 1205 C C . VAL A 1 164 ? -2.5 16.672 9.062 1 98.5 164 VAL A C 1
ATOM 1207 O O . VAL A 1 164 ? -3.094 15.961 9.883 1 98.5 164 VAL A O 1
ATOM 1210 N N . VAL A 1 165 ? -2.711 16.625 7.746 1 98.44 165 VAL A N 1
ATOM 1211 C CA . VAL A 1 165 ? -3.576 15.625 7.133 1 98.44 165 VAL A CA 1
ATOM 1212 C C . VAL A 1 165 ? -2.727 14.539 6.469 1 98.44 165 VAL A C 1
ATOM 1214 O O . VAL A 1 165 ? -1.846 14.844 5.66 1 98.44 165 VAL A O 1
ATOM 1217 N N . GLY A 1 166 ? -2.9 13.352 6.879 1 96.81 166 GLY A N 1
ATOM 1218 C CA . GLY A 1 166 ? -2.258 12.219 6.238 1 96.81 166 GLY A CA 1
ATOM 1219 C C . GLY A 1 166 ? -3.211 11.391 5.398 1 96.81 166 GLY A C 1
ATOM 1220 O O . GLY A 1 166 ? -4.195 10.852 5.91 1 96.81 166 GLY A O 1
ATOM 1221 N N . ASP A 1 167 ? -2.979 11.328 4.152 1 95.31 167 ASP A N 1
ATOM 1222 C CA . ASP A 1 167 ? -3.809 10.555 3.236 1 95.31 167 ASP A CA 1
ATOM 1223 C C . ASP A 1 167 ? -3.17 9.203 2.93 1 95.31 167 ASP A C 1
ATOM 1225 O O . ASP A 1 167 ? -2.322 9.094 2.039 1 95.31 167 ASP A O 1
ATOM 1229 N N . GLU A 1 168 ? -3.605 8.141 3.613 1 90.94 168 GLU A N 1
ATOM 1230 C CA . GLU A 1 168 ? -3.133 6.773 3.443 1 90.94 168 GLU A CA 1
ATOM 1231 C C . GLU A 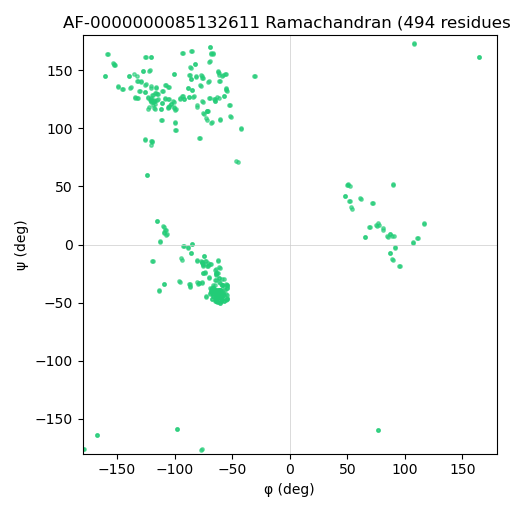1 168 ? -1.608 6.703 3.49 1 90.94 168 GLU A C 1
ATOM 1233 O O . GLU A 1 168 ? -0.981 6.117 2.607 1 90.94 168 GLU A O 1
ATOM 1238 N N . ILE A 1 169 ? -1.059 7.277 4.512 1 90.69 169 ILE A N 1
ATOM 1239 C CA . ILE A 1 169 ? 0.389 7.441 4.59 1 90.69 169 ILE A CA 1
ATOM 1240 C C . ILE A 1 169 ? 1.051 6.09 4.832 1 90.69 169 ILE A C 1
ATOM 1242 O O . ILE A 1 169 ? 2.256 5.934 4.613 1 90.69 169 ILE A O 1
ATOM 1246 N N . ASP A 1 170 ? 0.269 5.145 5.297 1 87.38 170 ASP A N 1
ATOM 1247 C CA . ASP A 1 170 ? 0.822 3.826 5.605 1 87.38 170 ASP A CA 1
ATOM 1248 C C . ASP A 1 170 ? 1.058 3.021 4.328 1 87.38 170 ASP A C 1
ATOM 1250 O O . ASP A 1 170 ? 1.786 2.025 4.344 1 87.38 170 ASP A O 1
ATOM 1254 N N . SER A 1 171 ? 0.472 3.508 3.312 1 81.06 171 SER A N 1
ATOM 1255 C CA . SER A 1 171 ? 0.674 2.836 2.033 1 81.06 171 SER A CA 1
ATOM 1256 C C . SER A 1 171 ? 2.127 2.932 1.581 1 81.06 171 SER A C 1
ATOM 1258 O O . SER A 1 171 ? 2.719 4.016 1.599 1 81.06 171 SER A O 1
ATOM 1260 N N . GLY A 1 172 ? 2.756 1.751 1.305 1 76.62 172 GLY A N 1
ATOM 1261 C CA . GLY A 1 172 ? 4.094 1.722 0.732 1 76.62 172 GLY A CA 1
ATOM 1262 C C . GLY A 1 172 ? 5.191 1.78 1.776 1 76.62 172 GLY A C 1
ATOM 1263 O O . GLY A 1 172 ? 6.375 1.699 1.445 1 76.62 172 GLY A O 1
ATOM 1264 N N . LEU A 1 173 ? 4.844 1.997 2.998 1 86.69 173 LEU A N 1
ATOM 1265 C CA . LEU A 1 173 ? 5.836 2.029 4.066 1 86.69 173 LEU A CA 1
ATOM 1266 C C . LEU A 1 173 ? 6.062 0.636 4.641 1 86.69 173 LEU A C 1
ATOM 1268 O O . LEU A 1 173 ? 5.109 -0.119 4.844 1 86.69 173 LEU A O 1
ATOM 1272 N N . ASP A 1 174 ? 7.336 0.338 4.805 1 87.5 174 ASP A N 1
ATOM 1273 C CA . ASP A 1 174 ? 7.582 -0.875 5.578 1 87.5 174 ASP A CA 1
ATOM 1274 C C . ASP A 1 174 ? 7.371 -0.624 7.07 1 87.5 174 ASP A C 1
ATOM 1276 O O . ASP A 1 174 ? 7.012 0.484 7.477 1 87.5 174 ASP A O 1
ATOM 1280 N N . VAL A 1 175 ? 7.648 -1.646 7.84 1 87.5 175 VAL A N 1
ATOM 1281 C CA . VAL A 1 175 ? 7.332 -1.631 9.266 1 87.5 175 VAL A CA 1
ATOM 1282 C C . VAL A 1 175 ? 8.125 -0.528 9.961 1 87.5 175 VAL A C 1
ATOM 1284 O O . VAL A 1 175 ? 7.574 0.25 10.742 1 87.5 175 VAL A O 1
ATOM 1287 N N . ASP A 1 176 ? 9.367 -0.378 9.672 1 88.94 176 ASP A N 1
ATOM 1288 C CA . ASP A 1 176 ? 10.234 0.576 10.352 1 88.94 176 ASP A CA 1
ATOM 1289 C C . ASP A 1 176 ? 9.906 2.01 9.945 1 88.94 176 ASP A C 1
ATOM 1291 O O . ASP A 1 176 ? 9.836 2.902 10.797 1 88.94 176 ASP A O 1
ATOM 1295 N N . ALA A 1 177 ? 9.727 2.189 8.656 1 88.69 177 ALA A N 1
ATOM 1296 C CA . ALA A 1 177 ? 9.375 3.52 8.164 1 88.69 177 ALA A CA 1
ATOM 1297 C C . ALA A 1 177 ? 8.039 3.98 8.734 1 88.69 177 ALA A C 1
ATOM 1299 O O . ALA A 1 177 ? 7.891 5.145 9.109 1 88.69 177 ALA A O 1
ATOM 1300 N N . LEU A 1 178 ? 7.109 3.088 8.805 1 90.62 178 LEU A N 1
ATOM 1301 C CA . LEU A 1 178 ? 5.809 3.434 9.375 1 90.62 178 LEU A CA 1
ATOM 1302 C C . LEU A 1 178 ? 5.953 3.869 10.828 1 90.62 178 LEU A C 1
ATOM 1304 O O . LEU A 1 178 ? 5.367 4.875 11.234 1 90.62 178 LEU A O 1
ATOM 1308 N N . ARG A 1 179 ? 6.676 3.178 11.562 1 89.5 179 ARG A N 1
ATOM 1309 C CA . ARG A 1 179 ? 6.875 3.494 12.969 1 89.5 179 ARG A CA 1
ATOM 1310 C C . ARG A 1 179 ? 7.523 4.863 13.141 1 89.5 179 ARG A C 1
ATOM 1312 O O . ARG A 1 179 ? 7.125 5.645 14.008 1 89.5 179 ARG A O 1
ATOM 1319 N N . THR A 1 180 ? 8.477 5.117 12.352 1 92 180 THR A N 1
ATOM 1320 C CA . THR A 1 180 ? 9.203 6.379 12.414 1 92 180 THR A CA 1
ATOM 1321 C C . THR A 1 180 ? 8.281 7.555 12.109 1 92 180 THR A C 1
ATOM 1323 O O . THR A 1 180 ? 8.227 8.516 12.875 1 92 180 THR A O 1
ATOM 1326 N N . VAL A 1 181 ? 7.559 7.43 11.047 1 93.94 181 VAL A N 1
ATOM 1327 C CA . VAL A 1 181 ? 6.625 8.477 10.648 1 93.94 181 VAL A CA 1
ATOM 1328 C C . VAL A 1 181 ? 5.531 8.625 11.703 1 93.94 181 VAL A C 1
ATOM 1330 O O . VAL A 1 181 ? 5.215 9.742 12.125 1 93.94 181 VAL A O 1
ATOM 1333 N N . ALA A 1 182 ? 5.008 7.539 12.164 1 94.25 182 ALA A N 1
ATOM 1334 C CA . ALA A 1 182 ? 3.955 7.547 13.172 1 94.25 182 ALA A CA 1
ATOM 1335 C C . ALA A 1 182 ? 4.434 8.211 14.461 1 94.25 182 ALA A C 1
ATOM 1337 O O . ALA A 1 182 ? 3.709 9.008 15.062 1 94.25 182 ALA A O 1
ATOM 1338 N N . ARG A 1 183 ? 5.598 7.918 14.867 1 94.06 183 ARG A N 1
ATOM 1339 C CA . ARG A 1 183 ? 6.156 8.5 16.078 1 94.06 183 ARG A CA 1
ATOM 1340 C C . ARG A 1 183 ? 6.266 10.023 15.953 1 94.06 183 ARG A C 1
ATOM 1342 O O . ARG A 1 183 ? 5.953 10.75 16.891 1 94.06 183 ARG A O 1
ATOM 1349 N N . ARG A 1 184 ? 6.719 10.414 14.883 1 96.69 184 ARG A N 1
ATOM 1350 C CA . ARG A 1 184 ? 6.855 11.859 14.703 1 96.69 184 ARG A CA 1
ATOM 1351 C C . ARG A 1 184 ? 5.488 12.539 14.68 1 96.69 184 ARG A C 1
ATOM 1353 O O . ARG A 1 184 ? 5.324 13.625 15.234 1 96.69 184 ARG A O 1
ATOM 1360 N N . LEU A 1 185 ? 4.531 11.914 14.031 1 96.94 185 LEU A N 1
ATOM 1361 C CA . LEU A 1 185 ? 3.172 12.445 14.039 1 96.94 185 LEU A CA 1
ATOM 1362 C C . LEU A 1 185 ? 2.623 12.516 15.461 1 96.94 185 LEU A C 1
ATOM 1364 O O . LEU A 1 185 ? 1.979 13.5 15.836 1 96.94 185 LEU A O 1
ATOM 1368 N N . GLU A 1 186 ? 2.947 11.523 16.188 1 96.44 186 GLU A N 1
ATOM 1369 C CA . GLU A 1 186 ? 2.531 11.516 17.594 1 96.44 186 GLU A CA 1
ATOM 1370 C C . GLU A 1 186 ? 3.178 12.664 18.359 1 96.44 186 GLU A C 1
ATOM 1372 O O . GLU A 1 186 ? 2.525 13.312 19.172 1 96.44 186 GLU A O 1
ATOM 1377 N N . SER A 1 187 ? 4.422 12.898 18.109 1 96.75 187 SER A N 1
ATOM 1378 C CA . SER A 1 187 ? 5.109 14.016 18.734 1 96.75 187 SER A CA 1
ATOM 1379 C C . SER A 1 187 ? 4.469 15.344 18.359 1 96.75 187 SER A C 1
ATOM 1381 O O . SER A 1 187 ? 4.309 16.234 19.188 1 96.75 187 SER A O 1
ATOM 1383 N N . LEU A 1 188 ? 4.098 15.492 17.141 1 97.25 188 LEU A N 1
ATOM 1384 C CA . LEU A 1 188 ? 3.438 16.703 16.672 1 97.25 188 LEU A CA 1
ATOM 1385 C C . LEU A 1 188 ? 2.111 16.922 17.391 1 97.25 188 LEU A C 1
ATOM 1387 O O . LEU A 1 188 ? 1.771 18.047 17.766 1 97.25 188 LEU A O 1
ATOM 1391 N N . ARG A 1 189 ? 1.431 15.844 17.531 1 97.19 189 ARG A N 1
ATOM 1392 C CA . ARG A 1 189 ? 0.179 15.898 18.281 1 97.19 189 ARG A CA 1
ATOM 1393 C C . ARG A 1 189 ? 0.412 16.391 19.703 1 97.19 189 ARG A C 1
ATOM 1395 O O . ARG A 1 189 ? -0.298 17.281 20.172 1 97.19 189 ARG A O 1
ATOM 1402 N N . SER A 1 190 ? 1.416 15.867 20.312 1 95.75 190 SER A N 1
ATOM 1403 C CA . SER A 1 190 ? 1.751 16.25 21.688 1 95.75 190 SER A CA 1
ATOM 1404 C C . SER A 1 190 ? 2.158 17.719 21.766 1 95.75 190 SER A C 1
ATOM 1406 O O . SER A 1 190 ? 2.01 18.359 22.812 1 95.75 190 SER A O 1
ATOM 1408 N N . GLU A 1 191 ? 2.615 18.188 20.625 1 96.06 191 GLU A N 1
ATOM 1409 C CA . GLU A 1 191 ? 3.016 19.594 20.531 1 96.06 191 GLU A CA 1
ATOM 1410 C C . GLU A 1 191 ? 1.818 20.5 20.234 1 96.06 191 GLU A C 1
ATOM 1412 O O . GLU A 1 191 ? 1.968 21.703 20.078 1 96.06 191 GLU A O 1
ATOM 1417 N N . GLY A 1 192 ? 0.643 19.906 20.125 1 97.19 192 GLY A N 1
ATOM 1418 C CA . GLY A 1 192 ? -0.576 20.688 20 1 97.19 192 GLY A CA 1
ATOM 1419 C C . GLY A 1 192 ? -1.163 20.641 18.594 1 97.19 192 GLY A C 1
ATOM 1420 O O . GLY A 1 192 ? -2.178 21.281 18.328 1 97.19 192 GLY A O 1
ATOM 1421 N N . ARG A 1 193 ? -0.583 19.922 17.719 1 97.94 193 ARG A N 1
ATOM 1422 C CA . ARG A 1 193 ? -1.076 19.828 16.344 1 97.94 193 ARG A CA 1
ATOM 1423 C C . ARG A 1 193 ? -2.281 18.906 16.266 1 97.94 193 ARG A C 1
ATOM 1425 O O . ARG A 1 193 ? -2.318 17.859 16.922 1 97.94 193 ARG A O 1
ATOM 1432 N N . GLY A 1 194 ? -3.301 19.328 15.5 1 98.56 194 GLY A N 1
ATOM 1433 C CA . GLY A 1 194 ? -4.336 18.375 15.133 1 98.56 194 GLY A CA 1
ATOM 1434 C C . GLY A 1 194 ? -3.902 17.422 14.031 1 98.56 194 GLY A C 1
ATOM 1435 O O . GLY A 1 194 ? -3.18 17.812 13.117 1 98.56 194 GLY A O 1
ATOM 1436 N N . LEU A 1 195 ? -4.328 16.172 14.102 1 98.56 195 LEU A N 1
ATOM 1437 C CA . LEU A 1 195 ? -4.043 15.18 13.062 1 98.56 195 LEU A CA 1
ATOM 1438 C C . LEU A 1 195 ? -5.332 14.633 12.461 1 98.56 195 LEU A C 1
ATOM 1440 O O . LEU A 1 195 ? -6.242 14.242 13.195 1 98.56 195 LEU A O 1
ATOM 1444 N N . LEU A 1 196 ? -5.469 14.711 11.164 1 98.62 196 LEU A N 1
ATOM 1445 C CA . LEU A 1 196 ? -6.5 14 10.414 1 98.62 196 LEU A CA 1
ATOM 1446 C C . LEU A 1 196 ? -5.887 12.906 9.547 1 98.62 196 LEU A C 1
ATOM 1448 O O . LEU A 1 196 ? -5.258 13.188 8.531 1 98.62 196 LEU A O 1
ATOM 1452 N N . LEU A 1 197 ? -6.09 11.672 9.953 1 97.44 197 LEU A N 1
ATOM 1453 C CA . LEU A 1 197 ? -5.441 10.555 9.273 1 97.44 197 LEU A CA 1
ATOM 1454 C C . LEU A 1 197 ? -6.469 9.695 8.539 1 97.44 197 LEU A C 1
ATOM 1456 O O . LEU A 1 197 ? -7.387 9.156 9.164 1 97.44 197 LEU A O 1
ATOM 1460 N N . VAL A 1 198 ? -6.324 9.664 7.242 1 96.12 198 VAL A N 1
ATOM 1461 C CA . VAL A 1 198 ? -7.121 8.766 6.418 1 96.12 198 VAL A CA 1
ATOM 1462 C C . VAL A 1 198 ? -6.383 7.441 6.227 1 96.12 198 VAL A C 1
ATOM 1464 O O . VAL A 1 198 ? -5.211 7.43 5.84 1 96.12 198 VAL A O 1
ATOM 1467 N N . THR A 1 199 ? -7.027 6.324 6.559 1 90.12 199 THR A N 1
ATOM 1468 C CA . THR A 1 199 ? -6.359 5.035 6.414 1 90.12 199 THR A CA 1
ATOM 1469 C C . THR A 1 199 ? -7.379 3.918 6.203 1 90.12 199 THR A C 1
ATOM 1471 O O . THR A 1 199 ? -8.539 4.043 6.605 1 90.12 199 THR A O 1
ATOM 1474 N N . HIS A 1 200 ? -6.879 2.873 5.594 1 80.56 200 HIS A N 1
ATOM 1475 C CA . HIS A 1 200 ? -7.68 1.659 5.457 1 80.56 200 HIS A CA 1
ATOM 1476 C C . HIS A 1 200 ? -7.383 0.676 6.586 1 80.56 200 HIS A C 1
ATOM 1478 O O . HIS A 1 200 ? -8.133 -0.281 6.789 1 80.56 200 HIS A O 1
ATOM 1484 N N . TYR A 1 201 ? -6.34 0.958 7.312 1 71.81 201 TYR A N 1
ATOM 1485 C CA . TYR A 1 201 ? -5.875 -0.099 8.203 1 71.81 201 TYR A CA 1
ATOM 1486 C C . TYR A 1 201 ? -5.562 0.454 9.594 1 71.81 201 TYR A C 1
ATOM 1488 O O . TYR A 1 201 ? -5.043 1.563 9.719 1 71.81 201 TYR A O 1
ATOM 1496 N N . PRO A 1 202 ? -5.828 -0.415 10.555 1 69.31 202 PRO A N 1
ATOM 1497 C CA . PRO A 1 202 ? -5.629 -0.024 11.953 1 69.31 202 PRO A CA 1
ATOM 1498 C C . PRO A 1 202 ? -4.152 0.108 12.32 1 69.31 202 PRO A C 1
ATOM 1500 O O . PRO A 1 202 ? -3.82 0.73 13.336 1 69.31 202 PRO A O 1
ATOM 1503 N N . ARG A 1 203 ? -3.275 -0.449 11.539 1 75.12 203 ARG A N 1
ATOM 1504 C CA . ARG A 1 203 ? -1.885 -0.506 11.977 1 75.12 203 ARG A CA 1
ATOM 1505 C C . ARG A 1 203 ? -1.35 0.89 12.281 1 75.12 203 ARG A C 1
ATOM 1507 O O . ARG A 1 203 ? -0.739 1.111 13.328 1 75.12 203 ARG A O 1
ATOM 1514 N N . LEU A 1 204 ? -1.57 1.811 11.367 1 82.12 204 LEU A N 1
ATOM 1515 C CA . LEU A 1 204 ? -1.161 3.186 11.641 1 82.12 204 LEU A CA 1
ATOM 1516 C C . LEU A 1 204 ? -1.767 3.688 12.945 1 82.12 204 LEU A C 1
ATOM 1518 O O . LEU A 1 204 ? -1.088 4.348 13.734 1 82.12 204 LEU A O 1
ATOM 1522 N N . LEU A 1 205 ? -2.957 3.291 13.164 1 88.81 205 LEU A N 1
ATOM 1523 C CA . LEU A 1 205 ? -3.717 3.814 14.297 1 88.81 205 LEU A CA 1
ATOM 1524 C C . LEU A 1 205 ? -3.23 3.207 15.609 1 88.81 205 LEU A C 1
ATOM 1526 O O . LEU A 1 205 ? -3.475 3.76 16.688 1 88.81 205 LEU A O 1
ATOM 1530 N N . THR A 1 206 ? -2.531 2.111 15.508 1 86.5 206 THR A N 1
ATOM 1531 C CA . THR A 1 206 ? -1.947 1.533 16.703 1 86.5 206 THR A CA 1
ATOM 1532 C C . THR A 1 206 ? -0.752 2.357 17.188 1 86.5 206 THR A C 1
ATOM 1534 O O . THR A 1 206 ? -0.394 2.324 18.359 1 86.5 206 THR A O 1
ATOM 1537 N N . HIS A 1 207 ? -0.158 3.074 16.266 1 88.12 207 HIS A N 1
ATOM 1538 C CA . HIS A 1 207 ? 1.003 3.895 16.594 1 88.12 207 HIS A CA 1
ATOM 1539 C C . HIS A 1 207 ? 0.596 5.336 16.891 1 88.12 207 HIS A C 1
ATOM 1541 O O . HIS A 1 207 ? 1.271 6.035 17.641 1 88.12 207 HIS A O 1
ATOM 1547 N N . VAL A 1 208 ? -0.436 5.777 16.219 1 92.5 208 VAL A N 1
ATOM 1548 C CA . VAL A 1 208 ? -1.025 7.094 16.453 1 92.5 208 VAL A CA 1
ATOM 1549 C C . VAL A 1 208 ? -2.484 6.941 16.875 1 92.5 208 VAL A C 1
ATOM 1551 O O . VAL A 1 208 ? -3.389 6.98 16.047 1 92.5 208 VAL A O 1
ATOM 1554 N N . ALA A 1 209 ? -2.678 6.793 18.125 1 91.25 209 ALA A N 1
ATOM 1555 C CA . ALA A 1 209 ? -4.004 6.453 18.641 1 91.25 209 ALA A CA 1
ATOM 1556 C C . ALA A 1 209 ? -5.008 7.559 18.328 1 91.25 209 ALA A C 1
ATOM 1558 O O . ALA A 1 209 ? -4.793 8.719 18.672 1 91.25 209 ALA A O 1
ATOM 1559 N N . PRO A 1 210 ? -6.023 7.168 17.75 1 96.12 210 PRO A N 1
ATOM 1560 C CA . PRO A 1 210 ? -7.016 8.195 17.453 1 96.12 210 PRO A CA 1
ATOM 1561 C C . PRO A 1 210 ? -7.91 8.523 18.641 1 96.12 210 PRO A C 1
ATOM 1563 O O . PRO A 1 210 ? -8.242 7.633 19.422 1 96.12 210 PRO A O 1
ATOM 1566 N N . ASP A 1 211 ? -8.289 9.789 18.766 1 97.81 211 ASP A N 1
ATOM 1567 C CA . ASP A 1 211 ? -9.312 10.211 19.719 1 97.81 211 ASP A CA 1
ATOM 1568 C C . ASP A 1 211 ? -10.711 9.945 19.156 1 97.81 211 ASP A C 1
ATOM 1570 O O . ASP A 1 211 ? -11.641 9.656 19.922 1 97.81 211 ASP A O 1
ATOM 1574 N N . VAL A 1 212 ? -10.836 10.047 17.906 1 98.12 212 VAL A N 1
ATOM 1575 C CA . VAL A 1 212 ? -12.094 9.812 17.203 1 98.12 212 VAL A CA 1
ATOM 1576 C C . VAL A 1 212 ? -11.828 9.023 15.914 1 98.12 212 VAL A C 1
ATOM 1578 O O . VAL A 1 212 ? -10.859 9.305 15.195 1 98.12 212 VAL A O 1
ATOM 1581 N N . VAL A 1 213 ? -12.633 8.023 15.656 1 97.56 213 VAL A N 1
ATOM 1582 C CA . VAL A 1 213 ? -12.633 7.285 14.406 1 97.56 213 VAL A CA 1
ATOM 1583 C C . VAL A 1 213 ? -13.945 7.512 13.664 1 97.56 213 VAL A C 1
ATOM 1585 O O . VAL A 1 213 ? -15.023 7.387 14.258 1 97.56 213 VAL A O 1
ATOM 1588 N N . ILE A 1 214 ? -13.828 7.855 12.445 1 98.19 214 ILE A N 1
ATOM 1589 C CA . ILE A 1 214 ? -14.984 8.086 11.586 1 98.19 214 ILE A CA 1
ATOM 1590 C C . ILE A 1 214 ? -15 7.07 10.453 1 98.19 214 ILE A C 1
ATOM 1592 O O . ILE A 1 214 ? -13.977 6.848 9.797 1 98.19 214 ILE A O 1
ATOM 1596 N N . VAL A 1 215 ? -16.109 6.434 10.25 1 97.25 215 VAL A N 1
ATOM 1597 C CA . VAL A 1 215 ? -16.297 5.555 9.094 1 97.25 215 VAL A CA 1
ATOM 1598 C C . VAL A 1 215 ? -17.094 6.277 8.016 1 97.25 215 VAL A C 1
ATOM 1600 O O . VAL A 1 215 ? -18.234 6.691 8.242 1 97.25 215 VAL A O 1
ATOM 1603 N N . LEU A 1 216 ? -16.484 6.461 6.891 1 97.19 216 LEU A N 1
ATOM 1604 C CA . LEU A 1 216 ? -17.109 7.094 5.727 1 97.19 216 LEU A CA 1
ATOM 1605 C C . LEU A 1 216 ? -17.547 6.043 4.711 1 97.19 216 LEU A C 1
ATOM 1607 O O . LEU A 1 216 ? -16.734 5.211 4.281 1 97.19 216 LEU A O 1
ATOM 1611 N N . VAL A 1 217 ? -18.797 6.07 4.395 1 96.19 217 VAL A N 1
ATOM 1612 C CA . VAL A 1 217 ? -19.344 5.141 3.412 1 96.19 217 VAL A CA 1
ATOM 1613 C C . VAL A 1 217 ? -20.25 5.891 2.436 1 96.19 217 VAL A C 1
ATOM 1615 O O . VAL A 1 217 ? -21.141 6.629 2.854 1 96.19 217 VAL A O 1
ATOM 1618 N N . GLN A 1 218 ? -19.938 5.695 1.189 1 94.94 218 GLN A N 1
ATOM 1619 C CA . GLN A 1 218 ? -20.734 6.297 0.13 1 94.94 218 GLN A CA 1
ATOM 1620 C C . GLN A 1 218 ? -20.906 7.793 0.354 1 94.94 218 GLN A C 1
ATOM 1622 O O . GLN A 1 218 ? -22.016 8.32 0.243 1 94.94 218 GLN A O 1
ATOM 1627 N N . GLY A 1 219 ? -19.859 8.406 0.837 1 97.44 219 GLY A N 1
ATOM 1628 C CA . GLY A 1 219 ? -19.797 9.859 0.921 1 97.44 219 GLY A CA 1
ATOM 1629 C C . GLY A 1 219 ? -20.453 10.406 2.176 1 97.44 219 GLY A C 1
ATOM 1630 O O . GLY A 1 219 ? -20.625 11.625 2.312 1 97.44 219 GLY A O 1
ATOM 1631 N N . ARG A 1 220 ? -20.844 9.531 3.057 1 97.94 220 ARG A N 1
ATOM 1632 C CA . ARG A 1 220 ? -21.469 9.938 4.312 1 97.94 220 ARG A CA 1
ATOM 1633 C C . ARG A 1 220 ? -20.766 9.305 5.504 1 97.94 220 ARG A C 1
ATOM 1635 O O . ARG A 1 220 ? -20.188 8.219 5.391 1 97.94 220 ARG A O 1
ATOM 1642 N N . ILE A 1 221 ? -20.797 10.047 6.605 1 98.31 221 ILE A N 1
ATOM 1643 C CA . ILE A 1 221 ? -20.312 9.438 7.84 1 98.31 221 ILE A CA 1
ATOM 1644 C C . ILE A 1 221 ? -21.312 8.391 8.32 1 98.31 221 ILE A C 1
ATOM 1646 O O . ILE A 1 221 ? -22.453 8.727 8.664 1 98.31 221 ILE A O 1
ATOM 1650 N N . ALA A 1 222 ? -20.922 7.191 8.328 1 97.88 222 ALA A N 1
ATOM 1651 C CA . ALA A 1 222 ? -21.781 6.082 8.703 1 97.88 222 ALA A CA 1
ATOM 1652 C C . ALA A 1 222 ? -21.766 5.852 10.211 1 97.88 222 ALA A C 1
ATOM 1654 O O . ALA A 1 222 ? -22.766 5.445 10.805 1 97.88 222 ALA A O 1
ATOM 1655 N N . GLU A 1 223 ? -20.656 6.043 10.805 1 98 223 GLU A N 1
ATOM 1656 C CA . GLU A 1 223 ? -20.484 5.793 12.234 1 98 223 GLU A CA 1
ATOM 1657 C C . GLU A 1 223 ? -19.266 6.535 12.781 1 98 223 GLU A C 1
ATOM 1659 O O . GLU A 1 223 ? -18.297 6.781 12.055 1 98 223 GLU A O 1
ATOM 1664 N N . THR A 1 224 ? -19.391 6.977 13.984 1 98.19 224 THR A N 1
ATOM 1665 C CA . THR A 1 224 ? -18.281 7.594 14.719 1 98.19 224 THR A CA 1
ATOM 1666 C C . THR A 1 224 ? -18.047 6.891 16.047 1 98.19 224 THR A C 1
ATOM 1668 O O . THR A 1 224 ? -19.016 6.504 16.719 1 98.19 224 THR A O 1
ATOM 1671 N N . GLY A 1 225 ? -16.812 6.699 16.359 1 97.56 225 GLY A N 1
ATOM 1672 C CA . GLY A 1 225 ? -16.453 6.043 17.609 1 97.56 225 GLY A CA 1
ATOM 1673 C C . GLY A 1 225 ? -14.977 6.164 17.953 1 97.56 225 GLY A C 1
ATOM 1674 O O . GLY A 1 225 ? -14.328 7.145 17.578 1 97.56 225 GLY A O 1
ATOM 1675 N N . GLY A 1 226 ? -14.5 5.379 18.844 1 96.12 226 GLY A N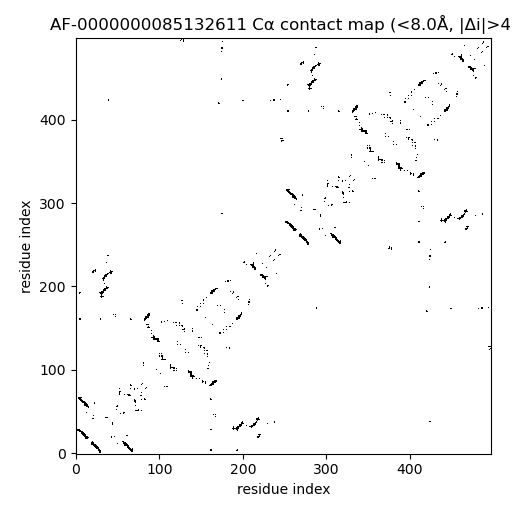 1
ATOM 1676 C CA . GLY A 1 226 ? -13.094 5.336 19.219 1 96.12 226 GLY A CA 1
ATOM 1677 C C . GLY A 1 226 ? -12.328 4.211 18.531 1 96.12 226 GLY A C 1
ATOM 1678 O O . GLY A 1 226 ? -12.711 3.76 17.453 1 96.12 226 GLY A O 1
ATOM 1679 N N . MET A 1 227 ? -11.242 3.842 19.109 1 94.06 227 MET A N 1
ATOM 1680 C CA . MET A 1 227 ? -10.359 2.814 18.562 1 94.06 227 MET A CA 1
ATOM 1681 C C . MET A 1 227 ? -11.109 1.498 18.391 1 94.06 227 MET A C 1
ATOM 1683 O O . MET A 1 227 ? -10.812 0.737 17.453 1 94.06 227 MET A O 1
ATOM 1687 N N . GLU A 1 228 ? -12.086 1.284 19.219 1 95.69 228 GLU A N 1
ATOM 1688 C CA . GLU A 1 228 ? -12.859 0.051 19.125 1 95.69 228 GLU A CA 1
ATOM 1689 C C . GLU A 1 228 ? -13.562 -0.057 17.781 1 95.69 228 GLU A C 1
ATOM 1691 O O . GLU A 1 228 ? -13.773 -1.159 17.266 1 95.69 228 GLU A O 1
ATOM 1696 N N . LEU A 1 229 ? -13.953 1.054 17.219 1 95.75 229 LEU A N 1
ATOM 1697 C CA . LEU A 1 229 ? -14.609 1.063 15.914 1 95.75 229 LEU A CA 1
ATOM 1698 C C . LEU A 1 229 ? -13.641 0.622 14.812 1 95.75 229 LEU A C 1
ATOM 1700 O O . LEU A 1 229 ? -14.016 -0.161 13.938 1 95.75 229 LEU A O 1
ATOM 1704 N N . ALA A 1 230 ? -12.383 1.104 14.844 1 94.06 230 ALA A N 1
ATOM 1705 C CA . ALA A 1 230 ? -11.367 0.688 13.883 1 94.06 230 ALA A CA 1
ATOM 1706 C C . ALA A 1 230 ? -11.117 -0.816 13.961 1 94.06 230 ALA A C 1
ATOM 1708 O O . ALA A 1 230 ? -10.984 -1.484 12.938 1 94.06 230 ALA A O 1
ATOM 1709 N N . GLU A 1 231 ? -11.094 -1.308 15.18 1 92.44 231 GLU A N 1
ATOM 1710 C CA . GLU A 1 231 ? -10.875 -2.734 15.391 1 92.44 231 GLU A CA 1
ATOM 1711 C C . GLU A 1 231 ? -12.031 -3.562 14.836 1 92.44 231 GLU A C 1
ATOM 1713 O O . GLU A 1 231 ? -11.812 -4.625 14.25 1 92.44 231 GLU A O 1
ATOM 1718 N N . ARG A 1 232 ? -13.211 -3.074 15.031 1 94.06 232 ARG A N 1
ATOM 1719 C CA . ARG A 1 232 ? -14.383 -3.773 14.523 1 94.06 232 ARG A CA 1
ATOM 1720 C C . ARG A 1 232 ? -14.383 -3.814 13 1 94.06 232 ARG A C 1
ATOM 1722 O O . ARG A 1 232 ? -14.703 -4.844 12.398 1 94.06 232 ARG A O 1
ATOM 1729 N N . VAL A 1 233 ? -14.023 -2.719 12.391 1 91.94 233 VAL A N 1
ATOM 1730 C CA . VAL A 1 233 ? -13.961 -2.648 10.938 1 91.94 233 VAL A CA 1
ATOM 1731 C C . VAL A 1 233 ? -12.914 -3.635 10.414 1 91.94 233 VAL A C 1
ATOM 1733 O O . VAL A 1 233 ? -13.141 -4.309 9.406 1 91.94 233 VAL A O 1
ATOM 1736 N N . GLU A 1 234 ? -11.797 -3.684 11.109 1 88.81 234 GLU A N 1
ATOM 1737 C CA . GLU A 1 234 ? -10.758 -4.629 10.719 1 88.81 234 GLU A CA 1
ATOM 1738 C C . GLU A 1 234 ? -11.266 -6.066 10.781 1 88.81 234 GLU A C 1
ATOM 1740 O O . GLU A 1 234 ? -10.969 -6.875 9.898 1 88.81 234 GLU A O 1
ATOM 1745 N N . ALA A 1 235 ? -12.039 -6.348 11.781 1 88.5 235 ALA A N 1
ATOM 1746 C CA . ALA A 1 235 ? -12.508 -7.707 12.031 1 88.5 235 ALA A CA 1
ATOM 1747 C C . ALA A 1 235 ? -13.672 -8.07 11.117 1 88.5 235 ALA A C 1
ATOM 1749 O O . ALA A 1 235 ? -13.758 -9.203 10.633 1 88.5 235 ALA A O 1
ATOM 1750 N N . GLU A 1 236 ? -14.523 -7.066 10.781 1 90.19 236 GLU A N 1
ATOM 1751 C CA . GLU A 1 236 ? -15.805 -7.414 10.18 1 90.19 236 GLU A CA 1
ATOM 1752 C C . GLU A 1 236 ? -15.938 -6.816 8.781 1 90.19 236 GLU A C 1
ATOM 1754 O O . GLU A 1 236 ? -16.812 -7.211 8.016 1 90.19 236 GLU A O 1
ATOM 1759 N N . GLY A 1 237 ? -15.086 -5.926 8.492 1 90.5 237 GLY A N 1
ATOM 1760 C CA . GLY A 1 237 ? -15.25 -5.219 7.234 1 90.5 237 GLY A CA 1
ATOM 1761 C C . GLY A 1 237 ? -16.344 -4.168 7.27 1 90.5 237 GLY A C 1
ATOM 1762 O O . GLY A 1 237 ? -16.688 -3.666 8.336 1 90.5 237 GLY A O 1
ATOM 1763 N N . TYR A 1 238 ? -16.797 -3.811 6.125 1 92.69 238 TYR A N 1
ATOM 1764 C CA . TYR A 1 238 ? -17.766 -2.721 6.035 1 92.69 238 TYR A CA 1
ATOM 1765 C C . TYR A 1 238 ? -19.156 -3.248 5.695 1 92.69 238 TYR A C 1
ATOM 1767 O O . TYR A 1 238 ? -20.047 -2.475 5.359 1 92.69 238 TYR A O 1
ATOM 1775 N N . ARG A 1 239 ? -19.312 -4.543 5.797 1 88.19 239 ARG A N 1
ATOM 1776 C CA . ARG A 1 239 ? -20.594 -5.16 5.449 1 88.19 239 ARG A CA 1
ATOM 1777 C C . ARG A 1 239 ? -21.719 -4.59 6.297 1 88.19 239 ARG A C 1
ATOM 1779 O O . ARG A 1 239 ? -22.844 -4.426 5.812 1 88.19 239 ARG A O 1
ATOM 1786 N N . ALA A 1 240 ? -21.406 -4.293 7.48 1 89.38 240 ALA A N 1
ATOM 1787 C CA . ALA A 1 240 ? -22.406 -3.758 8.406 1 89.38 240 ALA A CA 1
ATOM 1788 C C . ALA A 1 240 ? -22.953 -2.422 7.914 1 89.38 240 ALA A C 1
ATOM 1790 O O . ALA A 1 240 ? -24 -1.975 8.359 1 89.38 240 ALA A O 1
ATOM 1791 N N . TYR A 1 241 ? -22.281 -1.84 6.969 1 92.25 241 TYR A N 1
ATOM 1792 C CA . TYR A 1 241 ? -22.688 -0.523 6.484 1 92.25 241 TYR A CA 1
ATOM 1793 C C . TYR A 1 241 ? -23.281 -0.613 5.082 1 92.25 241 TYR A C 1
ATOM 1795 O O . TYR A 1 241 ? -23.359 0.39 4.371 1 92.25 241 TYR A O 1
ATOM 1803 N N . GLY A 1 242 ? -23.609 -1.812 4.672 1 84.75 242 GLY A N 1
ATOM 1804 C CA . GLY A 1 242 ? -24.297 -2.018 3.402 1 84.75 242 GLY A CA 1
ATOM 1805 C C . GLY A 1 242 ? -23.344 -2.219 2.24 1 84.75 242 GLY A C 1
ATOM 1806 O O . GLY A 1 242 ? -23.734 -2.141 1.078 1 84.75 242 GLY A O 1
ATOM 1807 N N . VAL A 1 243 ? -22.109 -2.316 2.594 1 75.88 243 VAL A N 1
ATOM 1808 C CA . VAL A 1 243 ? -21.125 -2.559 1.545 1 75.88 243 VAL A CA 1
ATOM 1809 C C . VAL A 1 243 ? -21.141 -4.035 1.155 1 75.88 243 VAL A C 1
ATOM 1811 O O . VAL A 1 243 ? -20.969 -4.91 2.008 1 75.88 243 VAL A O 1
ATOM 1814 N N . GLU A 1 244 ? -21.969 -4.496 0.112 1 60.81 244 GLU A N 1
ATOM 1815 C CA . GLU A 1 244 ? -22.203 -5.883 -0.277 1 60.81 244 GLU A CA 1
ATOM 1816 C C . GLU A 1 244 ? -20.891 -6.562 -0.697 1 60.81 244 GLU A C 1
ATOM 1818 O O . GLU A 1 244 ? -20.094 -5.977 -1.419 1 60.81 244 GLU A O 1
ATOM 1823 N N . GLU A 1 245 ? -20.422 -7.523 0.251 1 56.16 245 GLU A N 1
ATOM 1824 C CA . GLU A 1 245 ? -19.438 -8.477 -0.236 1 56.16 245 GLU A CA 1
ATOM 1825 C C . GLU A 1 245 ? -20.047 -9.43 -1.26 1 56.16 245 GLU A C 1
ATOM 1827 O O . GLU A 1 245 ? -21.234 -9.719 -1.216 1 56.16 245 GLU A O 1
ATOM 1832 N N . GLY A 1 246 ? -19.797 -9.32 -2.469 1 46.34 246 GLY A N 1
ATOM 1833 C CA . GLY A 1 246 ? -20.375 -10.383 -3.266 1 46.34 246 GLY A CA 1
ATOM 1834 C C . GLY A 1 246 ? -20.484 -11.703 -2.518 1 46.34 246 GLY A C 1
ATOM 1835 O O . GLY A 1 246 ? -19.828 -11.898 -1.493 1 46.34 246 GLY A O 1
ATOM 1836 N N . PRO A 1 247 ? -21.594 -12.617 -2.74 1 37.91 247 PRO A N 1
ATOM 1837 C CA . PRO A 1 247 ? -21.906 -13.875 -2.061 1 37.91 247 PRO A CA 1
ATOM 1838 C C . PRO A 1 247 ? -20.688 -14.75 -1.821 1 37.91 247 PRO A C 1
ATOM 1840 O O . PRO A 1 247 ? -19.797 -14.812 -2.67 1 37.91 247 PRO A O 1
ATOM 1843 N N . LEU A 1 248 ? -19.969 -14.867 -0.627 1 37.03 248 LEU A N 1
ATOM 1844 C CA . LEU A 1 248 ? -19.188 -16.062 -0.291 1 37.03 248 LEU A CA 1
ATOM 1845 C C . LEU A 1 248 ? -19.984 -17.328 -0.587 1 37.03 248 LEU A C 1
ATOM 1847 O O . LEU A 1 248 ? -21.016 -17.578 0.04 1 37.03 248 LEU A O 1
ATOM 1851 N N . SER A 1 249 ? -20.25 -17.75 -1.773 1 28.16 249 SER A N 1
ATOM 1852 C CA . SER A 1 249 ? -20.828 -19.094 -1.76 1 28.16 249 SER A CA 1
ATOM 1853 C C . SER A 1 249 ? -19.969 -20.047 -0.938 1 28.16 249 SER A C 1
ATOM 1855 O O . SER A 1 249 ? -18.734 -19.922 -0.915 1 28.16 249 SER A O 1
ATOM 1857 N N . MET B 1 1 ? 7.777 -39.125 -2.643 1 54.16 1 MET B N 1
ATOM 1858 C CA . MET B 1 1 ? 8.008 -37.812 -2.092 1 54.16 1 MET B CA 1
ATOM 1859 C C . MET B 1 1 ? 7.383 -36.719 -2.984 1 54.16 1 MET B C 1
ATOM 1861 O O . MET B 1 1 ? 7.473 -36.812 -4.211 1 54.16 1 MET B O 1
ATOM 1865 N N . THR B 1 2 ? 6.301 -35.875 -2.525 1 79.81 2 THR B N 1
ATOM 1866 C CA . THR B 1 2 ? 5.547 -35 -3.41 1 79.81 2 THR B CA 1
ATOM 1867 C C . THR B 1 2 ? 6.441 -33.906 -3.967 1 79.81 2 THR B C 1
ATOM 1869 O O . THR B 1 2 ? 7.34 -33.406 -3.273 1 79.81 2 THR B O 1
ATOM 1872 N N . THR B 1 3 ? 6.543 -33.781 -5.227 1 92.75 3 THR B N 1
ATOM 1873 C CA . THR B 1 3 ? 7.309 -32.75 -5.926 1 92.75 3 THR B CA 1
ATOM 1874 C C . THR B 1 3 ? 6.941 -31.359 -5.422 1 92.75 3 THR B C 1
ATOM 1876 O O . THR B 1 3 ? 5.766 -30.984 -5.406 1 92.75 3 THR B O 1
ATOM 1879 N N . PRO B 1 4 ? 7.965 -30.672 -4.906 1 97.25 4 PRO B N 1
ATOM 1880 C CA . PRO B 1 4 ? 7.656 -29.312 -4.453 1 97.25 4 PRO B CA 1
ATOM 1881 C C . PRO B 1 4 ? 7.039 -28.453 -5.551 1 97.25 4 PRO B C 1
ATOM 1883 O O . PRO B 1 4 ? 7.316 -28.656 -6.734 1 97.25 4 PRO B O 1
ATOM 1886 N N . ALA B 1 5 ? 6.18 -27.594 -5.152 1 98.5 5 ALA B N 1
ATOM 1887 C CA . ALA B 1 5 ? 5.527 -26.688 -6.102 1 98.5 5 ALA B CA 1
ATOM 1888 C C . ALA B 1 5 ? 6.527 -25.703 -6.691 1 98.5 5 ALA B C 1
ATOM 1890 O O . ALA B 1 5 ? 6.465 -25.375 -7.883 1 98.5 5 ALA B O 1
ATOM 1891 N N . LEU B 1 6 ? 7.484 -25.219 -5.852 1 98.69 6 LEU B N 1
ATOM 1892 C CA . LEU B 1 6 ? 8.539 -24.281 -6.246 1 98.69 6 LEU B CA 1
ATOM 1893 C C . LEU B 1 6 ? 9.82 -24.562 -5.473 1 98.69 6 LEU B C 1
ATOM 1895 O O . LEU B 1 6 ? 9.789 -24.797 -4.262 1 98.69 6 LEU B O 1
ATOM 1899 N N . VAL B 1 7 ? 10.906 -24.594 -6.172 1 98.75 7 VAL B N 1
ATOM 1900 C CA . VAL B 1 7 ? 12.211 -24.75 -5.535 1 98.75 7 VAL B CA 1
ATOM 1901 C C . VAL B 1 7 ? 13.188 -23.719 -6.086 1 98.75 7 VAL B C 1
ATOM 1903 O O . VAL B 1 7 ? 13.312 -23.562 -7.305 1 98.75 7 VAL B O 1
ATOM 1906 N N . ILE B 1 8 ? 13.773 -22.984 -5.219 1 98.75 8 ILE B N 1
ATOM 1907 C CA . ILE B 1 8 ? 14.859 -22.062 -5.535 1 98.75 8 ILE B CA 1
ATOM 1908 C C . ILE B 1 8 ? 16.125 -22.469 -4.785 1 98.75 8 ILE B C 1
ATOM 1910 O O . ILE B 1 8 ? 16.109 -22.609 -3.559 1 98.75 8 ILE B O 1
ATOM 1914 N N . GLU B 1 9 ? 17.172 -22.672 -5.52 1 98.62 9 GLU B N 1
ATOM 1915 C CA . GLU B 1 9 ? 18.406 -23.141 -4.914 1 98.62 9 GLU B CA 1
ATOM 1916 C C . GLU B 1 9 ? 19.562 -22.172 -5.219 1 98.62 9 GLU B C 1
ATOM 1918 O O . GLU B 1 9 ? 19.938 -22 -6.375 1 98.62 9 GLU B O 1
ATOM 1923 N N . ASP B 1 10 ? 20.109 -21.578 -4.199 1 98.5 10 ASP B N 1
ATOM 1924 C CA . ASP B 1 10 ? 21.328 -20.781 -4.238 1 98.5 10 ASP B CA 1
ATOM 1925 C C . ASP B 1 10 ? 21.234 -19.703 -5.316 1 98.5 10 ASP B C 1
ATOM 1927 O O . ASP B 1 10 ? 22.125 -19.578 -6.16 1 98.5 10 ASP B O 1
ATOM 1931 N N . LEU B 1 11 ? 20.188 -18.969 -5.316 1 98.69 11 LEU B N 1
ATOM 1932 C CA . LEU B 1 11 ? 19.906 -18 -6.355 1 98.69 11 LEU B CA 1
ATOM 1933 C C . LEU B 1 11 ? 20.703 -16.703 -6.125 1 98.69 11 LEU B C 1
ATOM 1935 O O . LEU B 1 11 ? 20.578 -16.094 -5.07 1 98.69 11 LEU B O 1
ATOM 1939 N N . VAL B 1 12 ? 21.5 -16.344 -7.012 1 98.69 12 VAL B N 1
ATOM 1940 C CA . VAL B 1 12 ? 22.234 -15.086 -7.055 1 98.69 12 VAL B CA 1
ATOM 1941 C C . VAL B 1 12 ? 21.781 -14.258 -8.25 1 98.69 12 VAL B C 1
ATOM 1943 O O . VAL B 1 12 ? 21.797 -14.734 -9.391 1 98.69 12 VAL B O 1
ATOM 1946 N N . VAL B 1 13 ? 21.359 -13.055 -8.016 1 98.56 13 VAL B N 1
ATOM 1947 C CA . VAL B 1 13 ? 20.75 -12.25 -9.07 1 98.56 13 VAL B CA 1
ATOM 1948 C C . VAL B 1 13 ? 21.422 -10.883 -9.133 1 98.56 13 VAL B C 1
ATOM 1950 O O . VAL B 1 13 ? 21.703 -10.273 -8.102 1 98.56 13 VAL B O 1
ATOM 1953 N N . GLU B 1 14 ? 21.609 -10.445 -10.305 1 97.94 14 GLU B N 1
ATOM 1954 C CA . GLU B 1 14 ? 22.156 -9.117 -10.578 1 97.94 14 GLU B CA 1
ATOM 1955 C C . GLU B 1 14 ? 21.141 -8.242 -11.305 1 97.94 14 GLU B C 1
ATOM 1957 O O . GLU B 1 14 ? 20.438 -8.719 -12.203 1 97.94 14 GLU B O 1
ATOM 1962 N N . VAL B 1 15 ? 21 -7.02 -10.891 1 96.75 15 VAL B N 1
ATOM 1963 C CA . VAL B 1 15 ? 20.188 -6 -11.555 1 96.75 15 VAL B CA 1
ATOM 1964 C C . VAL B 1 15 ? 21.062 -4.785 -11.883 1 96.75 15 VAL B C 1
ATOM 1966 O O . VAL B 1 15 ? 21.688 -4.203 -10.992 1 96.75 15 VAL B O 1
ATOM 1969 N N . ALA B 1 16 ? 21.062 -4.363 -13.102 1 94.69 16 ALA B N 1
ATOM 1970 C CA . ALA B 1 16 ? 21.859 -3.23 -13.547 1 94.69 16 ALA B CA 1
ATOM 1971 C C . ALA B 1 16 ? 23.297 -3.354 -13.039 1 94.69 16 ALA B C 1
ATOM 1973 O O . ALA B 1 16 ? 23.828 -2.42 -12.438 1 94.69 16 ALA B O 1
ATOM 1974 N N . GLU B 1 17 ? 23.859 -4.473 -13.078 1 93.12 17 GLU B N 1
ATOM 1975 C CA . GLU B 1 17 ? 25.25 -4.797 -12.805 1 93.12 17 GLU B CA 1
ATOM 1976 C C . GLU B 1 17 ? 25.531 -4.773 -11.305 1 93.12 17 GLU B C 1
ATOM 1978 O O . GLU B 1 17 ? 26.688 -4.703 -10.883 1 93.12 17 GLU B O 1
ATOM 1983 N N . ARG B 1 18 ? 24.609 -4.801 -10.508 1 95.56 18 ARG B N 1
ATOM 1984 C CA . ARG B 1 18 ? 24.75 -4.891 -9.062 1 95.56 18 ARG B CA 1
ATOM 1985 C C . ARG B 1 18 ? 24.094 -6.156 -8.523 1 95.56 18 ARG B C 1
ATOM 1987 O O . ARG B 1 18 ? 22.953 -6.457 -8.852 1 95.56 18 ARG B O 1
ATOM 1994 N N . GLU B 1 19 ? 24.844 -6.867 -7.754 1 97.69 19 GLU B N 1
ATOM 1995 C CA . GLU B 1 19 ? 24.281 -8.055 -7.133 1 97.69 19 GLU B CA 1
ATOM 1996 C C . GLU B 1 19 ? 23.25 -7.684 -6.066 1 97.69 19 GLU B C 1
ATOM 1998 O O . GLU B 1 19 ? 23.547 -6.918 -5.148 1 97.69 19 GLU B O 1
ATOM 2003 N N . VAL B 1 20 ? 22.062 -8.234 -6.203 1 97.88 20 VAL B N 1
ATOM 2004 C CA . VAL B 1 20 ? 20.969 -7.855 -5.32 1 97.88 20 VAL B CA 1
ATOM 2005 C C . VAL B 1 20 ? 20.578 -9.039 -4.438 1 97.88 20 VAL B C 1
ATOM 2007 O O . VAL B 1 20 ? 20.234 -8.859 -3.266 1 97.88 20 VAL B O 1
ATOM 2010 N N . LEU B 1 21 ? 20.562 -10.266 -4.984 1 98.56 21 LEU B N 1
ATOM 2011 C CA . LEU B 1 21 ? 20.328 -11.477 -4.211 1 98.56 21 LEU B CA 1
ATOM 2012 C C . LEU B 1 21 ? 21.625 -12.289 -4.086 1 98.56 21 LEU B C 1
ATOM 2014 O O . LEU B 1 21 ? 22.375 -12.414 -5.055 1 98.56 21 LEU B O 1
ATOM 2018 N N . HIS B 1 22 ? 21.859 -12.789 -2.895 1 98.25 22 HIS B N 1
ATOM 2019 C CA . HIS B 1 22 ? 23.156 -13.367 -2.574 1 98.25 22 HIS B CA 1
ATOM 2020 C C . HIS B 1 22 ? 23.016 -14.805 -2.088 1 98.25 22 HIS B C 1
ATOM 2022 O O . HIS B 1 22 ? 23.469 -15.148 -0.997 1 98.25 22 HIS B O 1
ATOM 2028 N N . GLY B 1 23 ? 22.453 -15.688 -2.924 1 98.44 23 GLY B N 1
ATOM 2029 C CA . GLY B 1 23 ? 22.359 -17.109 -2.611 1 98.44 23 GLY B CA 1
ATOM 2030 C C . GLY B 1 23 ? 21.094 -17.469 -1.868 1 98.44 23 GLY B C 1
ATOM 2031 O O . GLY B 1 23 ? 21.141 -18.141 -0.833 1 98.44 23 GLY B O 1
ATOM 2032 N N . VAL B 1 24 ? 19.969 -17.078 -2.385 1 98.56 24 VAL B N 1
ATOM 2033 C CA . VAL B 1 24 ? 18.672 -17.328 -1.754 1 98.56 24 VAL B CA 1
ATOM 2034 C C . VAL B 1 24 ? 18.172 -18.719 -2.113 1 98.56 24 VAL B C 1
ATOM 2036 O O . VAL B 1 24 ? 18.203 -19.109 -3.281 1 98.56 24 VAL B O 1
ATOM 2039 N N . SER B 1 25 ? 17.812 -19.531 -1.109 1 98.75 25 SER B N 1
ATOM 2040 C CA . SER B 1 25 ? 17.219 -20.859 -1.292 1 98.75 25 SER B CA 1
ATOM 2041 C C . SER B 1 25 ? 15.898 -20.969 -0.531 1 98.75 25 SER B C 1
ATOM 2043 O O . SER B 1 25 ? 15.805 -20.547 0.622 1 98.75 25 SER B O 1
ATOM 2045 N N . LEU B 1 26 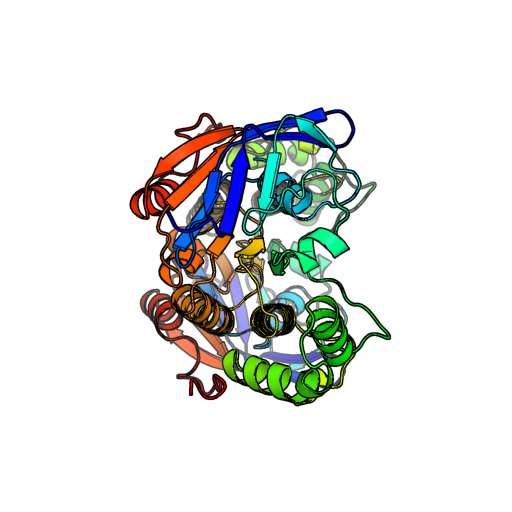? 14.898 -21.453 -1.211 1 98.44 26 LEU B N 1
ATOM 2046 C CA . LEU B 1 26 ? 13.633 -21.734 -0.548 1 98.44 26 LEU B CA 1
ATOM 2047 C C . LEU B 1 26 ? 12.812 -22.75 -1.346 1 98.44 26 LEU B C 1
ATOM 2049 O O . LEU B 1 26 ? 13.156 -23.062 -2.484 1 98.44 26 LEU B O 1
ATOM 2053 N N . ALA B 1 27 ? 11.836 -23.297 -0.697 1 98.56 27 ALA B N 1
ATOM 2054 C CA . ALA B 1 27 ? 10.906 -24.219 -1.352 1 98.56 27 ALA B CA 1
ATOM 2055 C C . ALA B 1 27 ? 9.477 -23.984 -0.88 1 98.56 27 ALA B C 1
ATOM 2057 O O . ALA B 1 27 ? 9.25 -23.594 0.272 1 98.56 27 ALA B O 1
ATOM 2058 N N . VAL B 1 28 ? 8.617 -24.156 -1.77 1 98.69 28 VAL B N 1
ATOM 2059 C CA . VAL B 1 28 ? 7.188 -24.156 -1.48 1 98.69 28 VAL B CA 1
ATOM 2060 C C . VAL B 1 28 ? 6.59 -25.516 -1.808 1 98.69 28 VAL B C 1
ATOM 2062 O O . VAL B 1 28 ? 6.648 -25.969 -2.953 1 98.69 28 VAL B O 1
ATOM 2065 N N . GLU B 1 29 ? 6.082 -26.172 -0.788 1 98.5 29 GLU B N 1
ATOM 2066 C CA . GLU B 1 29 ? 5.426 -27.469 -1 1 98.5 29 GLU B CA 1
ATOM 2067 C C . GLU B 1 29 ? 3.986 -27.281 -1.466 1 98.5 29 GLU B C 1
ATOM 2069 O O . GLU B 1 29 ? 3.375 -26.234 -1.211 1 98.5 29 GLU B O 1
ATOM 2074 N N . PRO B 1 30 ? 3.445 -28.312 -2.189 1 98.25 30 PRO B N 1
ATOM 2075 C CA . PRO B 1 30 ? 2.016 -28.234 -2.498 1 98.25 30 PRO B CA 1
ATOM 2076 C C . PRO B 1 30 ? 1.151 -28.062 -1.252 1 98.25 30 PRO B C 1
ATOM 2078 O O . PRO B 1 30 ? 1.436 -28.656 -0.21 1 98.25 30 PRO B O 1
ATOM 2081 N N . GLY B 1 31 ? 0.258 -27.141 -1.372 1 97.94 31 GLY B N 1
ATOM 2082 C CA . GLY B 1 31 ? -0.7 -26.953 -0.293 1 97.94 31 GLY B CA 1
ATOM 2083 C C . GLY B 1 31 ? -0.12 -26.234 0.903 1 97.94 31 GLY B C 1
ATOM 2084 O O . GLY B 1 31 ? -0.641 -26.328 2.016 1 97.94 31 GLY B O 1
ATOM 2085 N N . THR B 1 32 ? 1.005 -25.547 0.689 1 98.25 32 THR B N 1
ATOM 2086 C CA . THR B 1 32 ? 1.591 -24.781 1.783 1 98.25 32 THR B CA 1
ATOM 2087 C C . THR B 1 32 ? 1.799 -23.328 1.374 1 98.25 32 THR B C 1
ATOM 2089 O O . THR B 1 32 ? 1.733 -23 0.188 1 98.25 32 THR B O 1
ATOM 2092 N N . THR B 1 33 ? 1.945 -22.5 2.379 1 97.81 33 THR B N 1
ATOM 2093 C CA . THR B 1 33 ? 2.203 -21.078 2.172 1 97.81 33 THR B CA 1
ATOM 2094 C C . THR B 1 33 ? 3.561 -20.688 2.75 1 97.81 33 THR B C 1
ATOM 2096 O O . THR B 1 33 ? 3.844 -20.953 3.92 1 97.81 33 THR B O 1
ATOM 2099 N N . VAL B 1 34 ? 4.371 -20.141 1.936 1 98.44 34 VAL B N 1
ATOM 2100 C CA . VAL B 1 34 ? 5.609 -19.5 2.373 1 98.44 34 VAL B CA 1
ATOM 2101 C C . VAL B 1 34 ? 5.492 -17.984 2.236 1 98.44 34 VAL B C 1
ATOM 2103 O O . VAL B 1 34 ? 5.098 -17.484 1.183 1 98.44 34 VAL B O 1
ATOM 2106 N N . ALA B 1 35 ? 5.742 -17.266 3.297 1 97.69 35 ALA B N 1
ATOM 2107 C CA . ALA B 1 35 ? 5.719 -15.805 3.285 1 97.69 35 ALA B CA 1
ATOM 2108 C C . ALA B 1 35 ? 7.133 -15.234 3.32 1 97.69 35 ALA B C 1
ATOM 2110 O O . ALA B 1 35 ? 7.996 -15.742 4.043 1 97.69 35 ALA B O 1
ATOM 2111 N N . ILE B 1 36 ? 7.379 -14.273 2.512 1 97.56 36 ILE B N 1
ATOM 2112 C CA . ILE B 1 36 ? 8.641 -13.539 2.521 1 97.56 36 ILE B CA 1
ATOM 2113 C C . ILE B 1 36 ? 8.414 -12.117 3.02 1 97.56 36 ILE B C 1
ATOM 2115 O O . ILE B 1 36 ? 7.59 -11.383 2.465 1 97.56 36 ILE B O 1
ATOM 2119 N N . MET B 1 37 ? 9.094 -11.789 4.043 1 95.5 37 MET B N 1
ATOM 2120 C CA . MET B 1 37 ? 9.07 -10.445 4.609 1 95.5 37 MET B CA 1
ATOM 2121 C C . MET B 1 37 ? 10.461 -9.828 4.605 1 95.5 37 MET B C 1
ATOM 2123 O O . MET B 1 37 ? 11.461 -10.539 4.477 1 95.5 37 MET B O 1
ATOM 2127 N N . GLY B 1 38 ? 10.539 -8.555 4.723 1 93.56 38 GLY B N 1
ATOM 2128 C CA . GLY B 1 38 ? 11.797 -7.809 4.742 1 93.56 38 GLY B CA 1
ATOM 2129 C C . GLY B 1 38 ? 11.609 -6.32 4.512 1 93.56 38 GLY B C 1
ATOM 2130 O O . GLY B 1 38 ? 10.562 -5.887 4.023 1 93.56 38 GLY B O 1
ATOM 2131 N N . PRO B 1 39 ? 12.578 -5.523 4.875 1 90.5 39 PRO B N 1
ATOM 2132 C CA . PRO B 1 39 ? 12.477 -4.078 4.652 1 90.5 39 PRO B CA 1
ATOM 2133 C C . PRO B 1 39 ? 12.484 -3.709 3.17 1 90.5 39 PRO B C 1
ATOM 2135 O O . PRO B 1 39 ? 12.766 -4.555 2.318 1 90.5 39 PRO B O 1
ATOM 2138 N N . ASN B 1 40 ? 12.062 -2.475 2.92 1 86.69 40 ASN B N 1
ATOM 2139 C CA . ASN B 1 40 ? 12.164 -1.992 1.547 1 86.69 40 ASN B CA 1
ATOM 2140 C C . ASN B 1 40 ? 13.594 -2.094 1.024 1 86.69 40 ASN B C 1
ATOM 2142 O O . ASN B 1 40 ? 14.547 -1.789 1.746 1 86.69 40 ASN B O 1
ATOM 2146 N N . GLY B 1 41 ? 13.734 -2.57 -0.144 1 87.75 41 GLY B N 1
ATOM 2147 C CA . GLY B 1 41 ? 15.047 -2.686 -0.753 1 87.75 41 GLY B CA 1
ATOM 2148 C C . GLY B 1 41 ? 15.758 -3.98 -0.404 1 87.75 41 GLY B C 1
ATOM 2149 O O . GLY B 1 41 ? 16.922 -4.168 -0.75 1 87.75 41 GLY B O 1
ATOM 2150 N N . SER B 1 42 ? 15.07 -4.902 0.225 1 93.31 42 SER B N 1
ATOM 2151 C CA . SER B 1 42 ? 15.719 -6.117 0.707 1 93.31 42 SER B CA 1
ATOM 2152 C C . SER B 1 42 ? 15.898 -7.133 -0.417 1 93.31 42 SER B C 1
ATOM 2154 O O . SER B 1 42 ? 16.625 -8.117 -0.263 1 93.31 42 SER B O 1
ATOM 2156 N N . GLY B 1 43 ? 15.234 -6.953 -1.537 1 95.25 43 GLY B N 1
ATOM 2157 C CA . GLY B 1 43 ? 15.359 -7.859 -2.666 1 95.25 43 GLY B CA 1
ATOM 2158 C C . GLY B 1 43 ? 14.109 -8.672 -2.928 1 95.25 43 GLY B C 1
ATOM 2159 O O . GLY B 1 43 ? 14.086 -9.523 -3.814 1 95.25 43 GLY B O 1
ATOM 2160 N N . LYS B 1 44 ? 13.047 -8.43 -2.234 1 95.94 44 LYS B N 1
ATOM 2161 C CA . LYS B 1 44 ? 11.82 -9.211 -2.357 1 95.94 44 LYS B CA 1
ATOM 2162 C C . LYS B 1 44 ? 11.258 -9.133 -3.777 1 95.94 44 LYS B C 1
ATOM 2164 O O . LYS B 1 44 ? 10.961 -10.164 -4.387 1 95.94 44 LYS B O 1
ATOM 2169 N N . SER B 1 45 ? 11.125 -7.906 -4.32 1 93.94 45 SER B N 1
ATOM 2170 C CA . SER B 1 45 ? 10.602 -7.734 -5.672 1 93.94 45 SER B CA 1
ATOM 2171 C C . SER B 1 45 ? 11.555 -8.32 -6.711 1 93.94 45 SER B C 1
ATOM 2173 O O . SER B 1 45 ? 11.117 -8.875 -7.719 1 93.94 45 SER B O 1
ATOM 2175 N N . THR B 1 46 ? 12.859 -8.133 -6.461 1 96 46 THR B N 1
ATOM 2176 C CA . THR B 1 46 ? 13.852 -8.742 -7.344 1 96 46 THR B CA 1
ATOM 2177 C C . THR B 1 46 ? 13.672 -10.258 -7.406 1 96 46 THR B C 1
ATOM 2179 O O . THR B 1 46 ? 13.711 -10.844 -8.484 1 96 46 THR B O 1
ATOM 2182 N N . LEU B 1 47 ? 13.438 -10.867 -6.254 1 97.94 47 LEU B N 1
ATOM 2183 C CA . LEU B 1 47 ? 13.203 -12.305 -6.191 1 97.94 47 LEU B CA 1
ATOM 2184 C C . LEU B 1 47 ? 11.992 -12.695 -7.027 1 97.94 47 LEU B C 1
ATOM 2186 O O . LEU B 1 47 ? 12.07 -13.594 -7.871 1 97.94 47 LEU B O 1
ATOM 2190 N N . VAL B 1 48 ? 10.875 -12 -6.867 1 97.56 48 VAL B N 1
ATOM 2191 C CA . VAL B 1 48 ? 9.633 -12.297 -7.566 1 97.56 48 VAL B CA 1
ATOM 2192 C C . VAL B 1 48 ? 9.836 -12.141 -9.07 1 97.56 48 VAL B C 1
ATOM 2194 O O . VAL B 1 48 ? 9.477 -13.031 -9.852 1 97.56 48 VAL B O 1
ATOM 2197 N N . ARG B 1 49 ? 10.484 -11.086 -9.469 1 96.62 49 ARG B N 1
ATOM 2198 C CA . ARG B 1 49 ? 10.695 -10.82 -10.883 1 96.62 49 ARG B CA 1
ATOM 2199 C C . ARG B 1 49 ? 11.609 -11.867 -11.508 1 96.62 49 ARG B C 1
ATOM 2201 O O . ARG B 1 49 ? 11.422 -12.242 -12.672 1 96.62 49 ARG B O 1
ATOM 2208 N N . THR B 1 50 ? 12.562 -12.258 -10.734 1 97.62 50 THR B N 1
ATOM 2209 C CA . THR B 1 50 ? 13.477 -13.289 -11.227 1 97.62 50 THR B CA 1
ATOM 2210 C C . THR B 1 50 ? 12.742 -14.617 -11.391 1 97.62 50 THR B C 1
ATOM 2212 O O . THR B 1 50 ? 12.938 -15.312 -12.391 1 97.62 50 THR B O 1
ATOM 2215 N N . ILE B 1 51 ? 11.906 -14.992 -10.398 1 97.94 51 ILE B N 1
ATOM 2216 C CA . ILE B 1 51 ? 11.117 -16.219 -10.477 1 97.94 51 ILE B CA 1
ATOM 2217 C C . ILE B 1 51 ? 10.281 -16.219 -11.758 1 97.94 51 ILE B C 1
ATOM 2219 O O . ILE B 1 51 ? 10.148 -17.25 -12.414 1 97.94 51 ILE B O 1
ATOM 2223 N N . PHE B 1 52 ? 9.844 -15.062 -12.164 1 96.12 52 PHE B N 1
ATOM 2224 C CA . PHE B 1 52 ? 8.945 -14.961 -13.305 1 96.12 52 PHE B CA 1
ATOM 2225 C C . PHE B 1 52 ? 9.734 -14.742 -14.594 1 96.12 52 PHE B C 1
ATOM 2227 O O . PHE B 1 52 ? 9.148 -14.664 -15.68 1 96.12 52 PHE B O 1
ATOM 2234 N N . GLY B 1 53 ? 11.023 -14.648 -14.516 1 95.81 53 GLY B N 1
ATOM 2235 C CA . GLY B 1 53 ? 11.883 -14.547 -15.68 1 95.81 53 GLY B CA 1
ATOM 2236 C C . GLY B 1 53 ? 11.789 -13.203 -16.375 1 95.81 53 GLY B C 1
ATOM 2237 O O . GLY B 1 53 ? 11.805 -13.133 -17.609 1 95.81 53 GLY B O 1
ATOM 2238 N N . ARG B 1 54 ? 11.625 -12.172 -15.57 1 94.19 54 ARG B N 1
ATOM 2239 C CA . ARG B 1 54 ? 11.547 -10.836 -16.156 1 94.19 54 ARG B CA 1
ATOM 2240 C C . ARG B 1 54 ? 12.898 -10.391 -16.703 1 94.19 54 ARG B C 1
ATOM 2242 O O . ARG B 1 54 ? 13.93 -10.633 -16.078 1 94.19 54 ARG B O 1
ATOM 2249 N N . PRO B 1 55 ? 12.859 -9.711 -17.891 1 92.44 55 PRO B N 1
ATOM 2250 C CA . PRO B 1 55 ? 14.117 -9.195 -18.438 1 92.44 55 PRO B CA 1
ATOM 2251 C C . PRO B 1 55 ? 14.789 -8.18 -17.516 1 92.44 55 PRO B C 1
ATOM 2253 O O . PRO B 1 55 ? 14.102 -7.406 -16.844 1 92.44 55 PRO B O 1
ATOM 2256 N N . GLY B 1 56 ? 16.141 -8.188 -17.516 1 93.94 56 GLY B N 1
ATOM 2257 C CA . GLY B 1 56 ? 16.875 -7.234 -16.703 1 93.94 56 GLY B CA 1
ATOM 2258 C C . GLY B 1 56 ? 17.281 -7.797 -15.352 1 93.94 56 GLY B C 1
ATOM 2259 O O . GLY B 1 56 ? 18.125 -7.227 -14.664 1 93.94 56 GLY B O 1
ATOM 2260 N N . TYR B 1 57 ? 16.656 -8.828 -14.969 1 96.31 57 TYR B N 1
ATOM 2261 C CA . TYR B 1 57 ? 17.047 -9.555 -13.758 1 96.31 57 TYR B CA 1
ATOM 2262 C C . TYR B 1 57 ? 17.875 -10.789 -14.109 1 96.3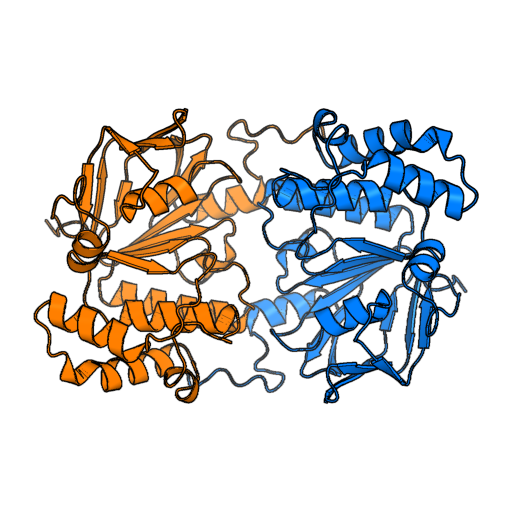1 57 TYR B C 1
ATOM 2264 O O . TYR B 1 57 ? 17.328 -11.812 -14.523 1 96.31 57 TYR B O 1
ATOM 2272 N N . VAL B 1 58 ? 19.172 -10.703 -13.891 1 96.31 58 VAL B N 1
ATOM 2273 C CA . VAL B 1 58 ? 20.094 -11.695 -14.414 1 96.31 58 VAL B CA 1
ATOM 2274 C C . VAL B 1 58 ? 20.453 -12.703 -13.32 1 96.31 58 VAL B C 1
ATOM 2276 O O . VAL B 1 58 ? 21.047 -12.344 -12.305 1 96.31 58 VAL B O 1
ATOM 2279 N N . ARG B 1 59 ? 20.078 -13.938 -13.539 1 97.12 59 ARG B N 1
ATOM 2280 C CA . ARG B 1 59 ? 20.484 -15.031 -12.664 1 97.12 59 ARG B CA 1
ATOM 2281 C C . ARG B 1 59 ? 21.938 -15.398 -12.891 1 97.12 59 ARG B C 1
ATOM 2283 O O . ARG B 1 59 ? 22.297 -15.93 -13.945 1 97.12 59 ARG B O 1
ATOM 2290 N N . ARG B 1 60 ? 22.766 -15.156 -11.953 1 97.31 60 ARG B N 1
ATOM 2291 C CA . ARG B 1 60 ? 24.188 -15.484 -12.062 1 97.31 60 ARG B CA 1
ATOM 2292 C C . ARG B 1 60 ? 24.453 -16.922 -11.617 1 97.31 60 ARG B C 1
ATOM 2294 O O . ARG B 1 60 ? 25.375 -17.578 -12.117 1 97.31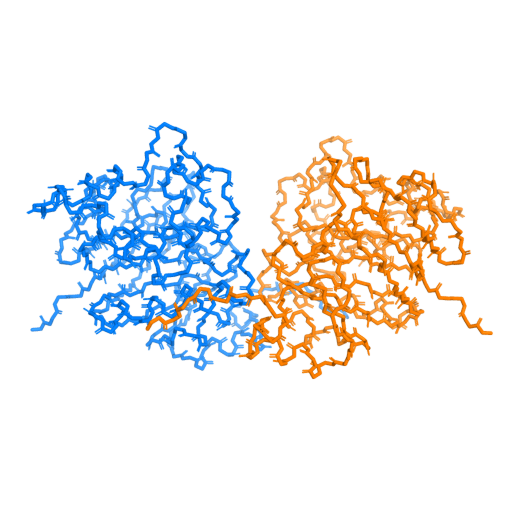 60 ARG B O 1
ATOM 2301 N N . ARG B 1 61 ? 23.688 -17.312 -10.672 1 97.06 61 ARG B N 1
ATOM 2302 C CA . ARG B 1 61 ? 23.797 -18.656 -10.086 1 97.06 61 ARG B CA 1
ATOM 2303 C C . ARG B 1 61 ? 22.469 -19.109 -9.523 1 97.06 61 ARG B C 1
ATOM 2305 O O . ARG B 1 61 ? 21.578 -18.297 -9.25 1 97.06 61 ARG B O 1
ATOM 2312 N N . GLY B 1 62 ? 22.328 -20.469 -9.484 1 98.25 62 GLY B N 1
ATOM 2313 C CA . GLY B 1 62 ? 21.172 -21.062 -8.82 1 98.25 62 GLY B CA 1
ATOM 2314 C C . GLY B 1 62 ? 20.172 -21.656 -9.789 1 98.25 62 GLY B C 1
ATOM 2315 O O . GLY B 1 62 ? 20.344 -21.578 -11.008 1 98.25 62 GLY B O 1
ATOM 2316 N N . VAL B 1 63 ? 19.188 -22.312 -9.195 1 98.44 63 VAL B N 1
ATOM 2317 C CA . VAL B 1 63 ? 18.203 -23.031 -9.984 1 98.44 63 VAL B CA 1
ATOM 2318 C C . VAL B 1 63 ? 16.797 -22.703 -9.484 1 98.44 63 VAL B C 1
ATOM 2320 O O . VAL B 1 63 ? 16.594 -22.484 -8.289 1 98.44 63 VAL B O 1
ATOM 2323 N N . ILE B 1 64 ? 15.93 -22.578 -10.422 1 98.69 64 ILE B N 1
ATOM 2324 C CA . ILE B 1 64 ? 14.508 -22.422 -10.125 1 98.69 64 ILE B CA 1
ATOM 2325 C C . ILE B 1 64 ? 13.719 -23.562 -10.773 1 98.69 64 ILE B C 1
ATOM 2327 O O . ILE B 1 64 ? 13.836 -23.797 -11.977 1 98.69 64 ILE B O 1
ATOM 2331 N N . ARG B 1 65 ? 12.977 -24.312 -9.992 1 98.69 65 ARG B N 1
ATOM 2332 C CA . ARG B 1 65 ? 12.109 -25.359 -10.508 1 98.69 65 ARG B CA 1
ATOM 2333 C C . ARG B 1 65 ? 10.656 -25.109 -10.133 1 98.69 65 ARG B C 1
ATOM 2335 O O . ARG B 1 65 ? 10.359 -24.703 -9 1 98.69 65 ARG B O 1
ATOM 2342 N N . VAL B 1 66 ? 9.812 -25.297 -11.055 1 98.31 66 VAL B N 1
ATOM 2343 C CA . VAL B 1 66 ? 8.367 -25.203 -10.859 1 98.31 66 VAL B CA 1
ATOM 2344 C C . VAL B 1 66 ? 7.723 -26.547 -11.164 1 98.31 66 VAL B C 1
ATOM 2346 O O . VAL B 1 66 ? 7.828 -27.047 -12.289 1 98.31 66 VAL B O 1
ATOM 2349 N N . GLY B 1 67 ? 7.086 -27.062 -10.148 1 97.12 67 GLY B N 1
ATOM 2350 C CA . GLY B 1 67 ? 6.523 -28.391 -10.359 1 97.12 67 GLY B CA 1
ATOM 2351 C C . GLY B 1 67 ? 7.551 -29.391 -10.836 1 97.12 67 GLY B C 1
ATOM 2352 O O . GLY B 1 67 ? 7.266 -30.203 -11.727 1 97.12 67 GLY B O 1
ATOM 2353 N N . GLY B 1 68 ? 8.734 -29.188 -10.422 1 97.19 68 GLY B N 1
ATOM 2354 C CA . GLY B 1 68 ? 9.797 -30.125 -10.766 1 97.19 68 GLY B CA 1
ATOM 2355 C C . GLY B 1 68 ? 10.508 -29.781 -12.062 1 97.19 68 GLY B C 1
ATOM 2356 O O . GLY B 1 68 ? 11.547 -30.344 -12.375 1 97.19 68 GLY B O 1
ATOM 2357 N N . VAL B 1 69 ? 9.977 -28.922 -12.812 1 97.44 69 VAL B N 1
ATOM 2358 C CA . VAL B 1 69 ? 10.555 -28.531 -14.094 1 97.44 69 VAL B CA 1
ATOM 2359 C C . VAL B 1 69 ? 11.555 -27.391 -13.891 1 97.44 69 VAL B C 1
ATOM 2361 O O . VAL B 1 69 ? 11.227 -26.375 -13.273 1 97.44 69 VAL B O 1
ATOM 2364 N N . ASP B 1 70 ? 12.75 -27.562 -14.383 1 98.31 70 ASP B N 1
ATOM 2365 C CA . ASP B 1 70 ? 13.758 -26.516 -14.312 1 98.31 70 ASP B CA 1
ATOM 2366 C C . ASP B 1 70 ? 13.43 -25.375 -15.273 1 98.31 70 ASP B C 1
ATOM 2368 O O . ASP B 1 70 ? 13.43 -25.562 -16.484 1 98.31 70 ASP B O 1
ATOM 2372 N N . VAL B 1 71 ? 13.148 -2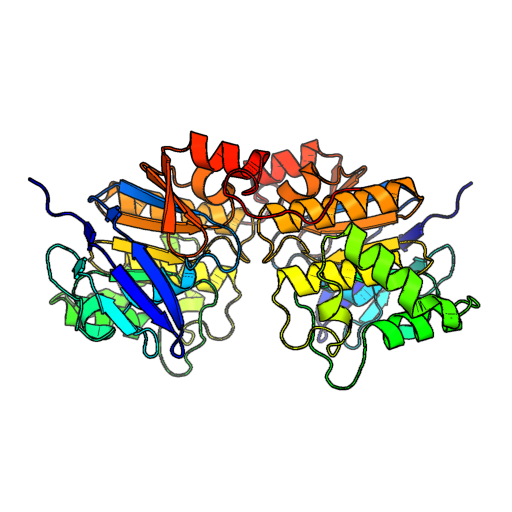4.203 -14.711 1 98 71 VAL B N 1
ATOM 2373 C CA . VAL B 1 71 ? 12.758 -23.094 -15.555 1 98 71 VAL B CA 1
ATOM 2374 C C . VAL B 1 71 ? 13.805 -21.984 -15.477 1 98 71 VAL B C 1
ATOM 2376 O O . VAL B 1 71 ? 13.547 -20.844 -15.844 1 98 71 VAL B O 1
ATOM 2379 N N . SER B 1 72 ? 15.023 -22.25 -15.062 1 97.56 72 SER B N 1
ATOM 2380 C CA . SER B 1 72 ? 16.062 -21.266 -14.766 1 97.56 72 SER B CA 1
ATOM 2381 C C . SER B 1 72 ? 16.359 -20.406 -15.984 1 97.56 72 SER B C 1
ATOM 2383 O O . SER B 1 72 ? 16.625 -19.203 -15.852 1 97.56 72 SER B O 1
ATOM 2385 N N . GLU B 1 73 ? 16.281 -21.031 -17.141 1 96.25 73 GLU B N 1
ATOM 2386 C CA . GLU B 1 73 ? 16.641 -20.312 -18.359 1 96.25 73 GLU B CA 1
ATOM 2387 C C . GLU B 1 73 ? 15.43 -20.078 -19.25 1 96.25 73 GLU B C 1
ATOM 2389 O O . GLU B 1 73 ? 15.562 -19.578 -20.375 1 96.25 73 GLU B O 1
ATOM 2394 N N . ALA B 1 74 ? 14.273 -20.5 -18.781 1 96.56 74 ALA B N 1
ATOM 2395 C CA . ALA B 1 74 ? 13.07 -20.406 -19.594 1 96.56 74 ALA B CA 1
ATOM 2396 C C . ALA B 1 74 ? 12.547 -18.969 -19.641 1 96.56 74 ALA B C 1
ATOM 2398 O O . ALA B 1 74 ? 12.656 -18.234 -18.656 1 96.56 74 ALA B O 1
ATOM 2399 N N . PRO B 1 75 ? 12 -18.562 -20.734 1 95.75 75 PRO B N 1
ATOM 2400 C CA . PRO B 1 75 ? 11.328 -17.25 -20.75 1 95.75 75 PRO B CA 1
ATOM 2401 C C . PRO B 1 75 ? 10.047 -17.234 -19.922 1 95.75 75 PRO B C 1
ATOM 2403 O O . PRO B 1 75 ? 9.57 -18.297 -19.5 1 95.75 75 PRO B O 1
ATOM 2406 N N . THR B 1 76 ? 9.492 -16.078 -19.703 1 94.75 76 THR B N 1
ATOM 2407 C CA . THR B 1 76 ? 8.352 -15.836 -18.828 1 94.75 76 THR B CA 1
ATOM 2408 C C . THR B 1 76 ? 7.176 -16.734 -19.219 1 94.75 76 THR B C 1
ATOM 2410 O O . THR B 1 76 ? 6.566 -17.359 -18.344 1 94.75 76 THR B O 1
ATOM 2413 N N . TYR B 1 77 ? 6.895 -16.875 -20.531 1 93.75 77 TYR B N 1
ATOM 2414 C CA . TYR B 1 77 ? 5.703 -17.594 -20.969 1 93.75 77 TYR B CA 1
ATOM 2415 C C . TYR B 1 77 ? 5.848 -19.094 -20.688 1 93.75 77 TYR B C 1
ATOM 2417 O O . TYR B 1 77 ? 4.863 -19.766 -20.375 1 93.75 77 TYR B O 1
ATOM 2425 N N . GLU B 1 78 ? 7.043 -19.641 -20.672 1 95.88 78 GLU B N 1
ATOM 2426 C CA . GLU B 1 78 ? 7.27 -21.062 -20.375 1 95.88 78 GLU B CA 1
ATOM 2427 C C . GLU B 1 78 ? 7.148 -21.328 -18.875 1 95.88 78 GLU B C 1
ATOM 2429 O O . GLU B 1 78 ? 6.699 -22.406 -18.469 1 95.88 78 GLU B O 1
ATOM 2434 N N . ARG B 1 79 ? 7.535 -20.344 -18.141 1 97.12 79 ARG B N 1
ATOM 2435 C CA . ARG B 1 79 ? 7.402 -20.484 -16.688 1 97.12 79 ARG B CA 1
ATOM 2436 C C . ARG B 1 79 ? 5.938 -20.484 -16.266 1 97.12 79 ARG B C 1
ATOM 2438 O O . ARG B 1 79 ? 5.531 -21.266 -15.406 1 97.12 79 ARG B O 1
ATOM 2445 N N . ALA B 1 80 ? 5.188 -19.625 -16.906 1 95.81 80 ALA B N 1
ATOM 2446 C CA . ALA B 1 80 ? 3.742 -19.625 -16.688 1 95.81 80 ALA B CA 1
ATOM 2447 C C . ALA B 1 80 ? 3.129 -20.969 -17.078 1 95.81 80 ALA B C 1
ATOM 2449 O O . ALA B 1 80 ? 2.307 -21.516 -16.328 1 95.81 80 ALA B O 1
ATOM 2450 N N . ARG B 1 81 ? 3.561 -21.5 -18.172 1 95.69 81 ARG B N 1
ATOM 2451 C CA . ARG B 1 81 ? 3.053 -22.781 -18.672 1 95.69 81 ARG B CA 1
ATOM 2452 C C . ARG B 1 81 ? 3.408 -23.922 -17.703 1 95.69 81 ARG B C 1
ATOM 2454 O O . ARG B 1 81 ? 2.648 -24.875 -17.562 1 95.69 81 ARG B O 1
ATOM 2461 N N . ALA B 1 82 ? 4.531 -23.734 -17.031 1 96.38 82 ALA B N 1
ATOM 2462 C CA . ALA B 1 82 ? 4.992 -24.75 -16.078 1 96.38 82 ALA B CA 1
ATOM 2463 C C . ALA B 1 82 ? 4.156 -24.734 -14.805 1 96.38 82 ALA B C 1
ATOM 2465 O O . ALA B 1 82 ? 4.289 -25.609 -13.961 1 96.38 82 ALA B O 1
ATOM 2466 N N . GLY B 1 83 ? 3.312 -23.719 -14.648 1 97 83 GLY B N 1
ATOM 2467 C CA . GLY B 1 83 ? 2.387 -23.719 -13.531 1 97 83 GLY B CA 1
ATOM 2468 C C . GLY B 1 83 ? 2.605 -22.578 -12.562 1 97 83 GLY B C 1
ATOM 2469 O O . GLY B 1 83 ? 2.17 -22.641 -11.406 1 97 83 GLY B O 1
ATOM 2470 N N . LEU B 1 84 ? 3.32 -21.547 -13.031 1 97.62 84 LEU B N 1
ATOM 2471 C CA . LEU B 1 84 ? 3.58 -20.359 -12.227 1 97.62 84 LEU B CA 1
ATOM 2472 C C . LEU B 1 84 ? 2.561 -19.266 -12.523 1 97.62 84 LEU B C 1
ATOM 2474 O O . LEU B 1 84 ? 2.309 -18.953 -13.688 1 97.62 84 LEU B O 1
ATOM 2478 N N . ALA B 1 85 ? 1.895 -18.766 -11.484 1 97.69 85 ALA B N 1
ATOM 2479 C CA . ALA B 1 85 ? 0.997 -17.625 -11.609 1 97.69 85 ALA B CA 1
ATOM 2480 C C . ALA B 1 85 ? 1.431 -16.484 -10.695 1 97.69 85 ALA B C 1
ATOM 2482 O O . ALA B 1 85 ? 2.025 -16.719 -9.641 1 97.69 85 ALA B O 1
ATOM 2483 N N . LEU B 1 86 ? 1.144 -15.258 -11.117 1 96.94 86 LEU B N 1
ATOM 2484 C CA . LEU B 1 86 ? 1.583 -14.086 -10.375 1 96.94 86 LEU B CA 1
ATOM 2485 C C . LEU B 1 86 ? 0.427 -13.117 -10.156 1 96.94 86 LEU B C 1
ATOM 2487 O O . LEU B 1 86 ? -0.368 -12.875 -11.07 1 96.94 86 LEU B O 1
ATOM 2491 N N . ILE B 1 87 ? 0.269 -12.672 -8.961 1 96.44 87 ILE B N 1
ATOM 2492 C CA . ILE B 1 87 ? -0.525 -11.492 -8.648 1 96.44 87 ILE B CA 1
ATOM 2493 C C . ILE B 1 87 ? 0.399 -10.32 -8.32 1 96.44 87 ILE B C 1
ATOM 2495 O O . ILE B 1 87 ? 1.126 -10.352 -7.324 1 96.44 87 ILE B O 1
ATOM 2499 N N . GLU B 1 88 ? 0.282 -9.273 -9.125 1 94.19 88 GLU B N 1
ATOM 2500 C CA . GLU B 1 88 ? 1.271 -8.195 -9.109 1 94.19 88 GLU B CA 1
ATOM 2501 C C . GLU B 1 88 ? 0.933 -7.152 -8.047 1 94.19 88 GLU B C 1
ATOM 2503 O O . GLU B 1 88 ? -0.238 -6.953 -7.719 1 94.19 88 GLU B O 1
ATOM 2508 N N . GLN B 1 89 ? 1.988 -6.523 -7.602 1 88.69 89 GLN B N 1
ATOM 2509 C CA . GLN B 1 89 ? 1.818 -5.371 -6.723 1 88.69 89 GLN B CA 1
ATOM 2510 C C . GLN B 1 89 ? 1.127 -4.219 -7.449 1 88.69 89 GLN B C 1
ATOM 2512 O O . GLN B 1 89 ? 0.154 -3.654 -6.945 1 88.69 89 GLN B O 1
ATOM 2517 N N . ASP B 1 90 ? 1.674 -3.945 -8.641 1 88 90 ASP B N 1
ATOM 2518 C CA . ASP B 1 90 ? 1.132 -2.904 -9.508 1 88 90 ASP B CA 1
ATOM 2519 C C . ASP B 1 90 ? 0.69 -3.484 -10.852 1 88 90 ASP B C 1
ATOM 2521 O O . ASP B 1 90 ? 1.444 -3.451 -11.828 1 88 90 ASP B O 1
ATOM 2525 N N . PRO B 1 91 ? -0.583 -3.906 -10.867 1 91.94 91 PRO B N 1
ATOM 2526 C CA . PRO B 1 91 ? -1.059 -4.512 -12.117 1 91.94 91 PRO B CA 1
ATOM 2527 C C . PRO B 1 91 ? -1.026 -3.541 -13.297 1 91.94 91 PRO B C 1
ATOM 2529 O O . PRO B 1 91 ? -1.245 -2.34 -13.117 1 91.94 91 PRO B O 1
ATOM 2532 N N . VAL B 1 92 ? -0.808 -4.07 -14.477 1 91.06 92 VAL B N 1
ATOM 2533 C CA . VAL B 1 92 ? -0.734 -3.242 -15.68 1 91.06 92 VAL B CA 1
ATOM 2534 C C . VAL B 1 92 ? -2.057 -3.316 -16.438 1 91.06 92 VAL B C 1
ATOM 2536 O O . VAL B 1 92 ? -2.732 -4.348 -16.422 1 91.06 92 VAL B O 1
ATOM 2539 N N . GLU B 1 93 ? -2.377 -2.227 -17.047 1 95.56 93 GLU B N 1
ATOM 2540 C CA . GLU B 1 93 ? -3.504 -2.219 -17.984 1 95.56 93 GLU B CA 1
ATOM 2541 C C . GLU B 1 93 ? -3.08 -2.676 -19.375 1 95.56 93 GLU B C 1
ATOM 2543 O O . GLU B 1 93 ? -2.039 -2.254 -19.875 1 95.56 93 GLU B O 1
ATOM 2548 N N . VAL B 1 94 ? -3.818 -3.545 -19.969 1 96.69 94 VAL B N 1
ATOM 2549 C CA . VAL B 1 94 ? -3.498 -4.031 -21.312 1 96.69 94 VAL B CA 1
ATOM 2550 C C . VAL B 1 94 ? -4.703 -3.842 -22.234 1 96.69 94 VAL B C 1
ATOM 2552 O O . VAL B 1 94 ? -5.484 -4.773 -22.438 1 96.69 94 VAL B O 1
ATOM 2555 N N . PRO B 1 95 ? -4.785 -2.68 -22.891 1 97.12 95 PRO B N 1
ATOM 2556 C CA . PRO B 1 95 ? -5.871 -2.471 -23.859 1 97.12 95 PRO B CA 1
ATOM 2557 C C . PRO B 1 95 ? -5.84 -3.473 -25 1 97.12 95 PRO B C 1
ATOM 2559 O O . PRO B 1 95 ? -4.762 -3.84 -25.484 1 97.12 95 PRO B O 1
ATOM 2562 N N . GLY B 1 96 ? -7.023 -3.918 -25.406 1 97.31 96 GLY B N 1
ATOM 2563 C CA . GLY B 1 96 ? -7.121 -4.793 -26.562 1 97.31 96 GLY B CA 1
ATOM 2564 C C . GLY B 1 96 ? -7.066 -6.266 -26.203 1 97.31 96 GLY B C 1
ATOM 2565 O O . GLY B 1 96 ? -7.184 -7.129 -27.062 1 97.31 96 GLY B O 1
ATOM 2566 N N . VAL B 1 97 ? -6.895 -6.582 -24.953 1 97.38 97 VAL B N 1
ATOM 2567 C CA . VAL B 1 97 ? -6.836 -7.973 -24.516 1 97.38 97 VAL B CA 1
ATOM 2568 C C . VAL B 1 97 ? -7.945 -8.242 -23.5 1 97.38 97 VAL B C 1
ATOM 2570 O O . VAL B 1 97 ? -7.996 -7.605 -22.438 1 97.38 97 VAL B O 1
ATOM 2573 N N . ALA B 1 98 ? -8.734 -9.195 -23.781 1 97.31 98 ALA B N 1
ATOM 2574 C CA . ALA B 1 98 ? -9.789 -9.578 -22.859 1 97.31 98 ALA B CA 1
ATOM 2575 C C . ALA B 1 98 ? -9.273 -10.562 -21.812 1 97.31 98 ALA B C 1
ATOM 2577 O O . ALA B 1 98 ? -8.469 -11.445 -22.125 1 97.31 98 ALA B O 1
ATOM 2578 N N . PRO B 1 99 ? -9.766 -10.398 -20.562 1 98.12 99 PRO B N 1
ATOM 2579 C CA . PRO B 1 99 ? -9.383 -11.383 -19.547 1 98.12 99 PRO B CA 1
ATOM 2580 C C . PRO B 1 99 ? -9.688 -12.82 -19.969 1 98.12 99 PRO B C 1
ATOM 2582 O O . PRO B 1 99 ? -8.906 -13.727 -19.688 1 98.12 99 PRO B O 1
ATOM 2585 N N . THR B 1 100 ? -10.805 -12.992 -20.688 1 97.88 100 THR B N 1
ATOM 2586 C CA . THR B 1 100 ? -11.195 -14.328 -21.141 1 97.88 100 THR B CA 1
ATOM 2587 C C . THR B 1 100 ? -10.188 -14.883 -22.125 1 97.88 100 THR B C 1
ATOM 2589 O O . THR B 1 100 ? -9.945 -16.094 -22.172 1 97.88 100 THR B O 1
ATOM 2592 N N . THR B 1 101 ? -9.617 -14.016 -22.938 1 97.81 101 THR B N 1
ATOM 2593 C CA . THR B 1 101 ? -8.586 -14.43 -23.891 1 97.81 101 THR B CA 1
ATOM 2594 C C . THR B 1 101 ? -7.336 -14.898 -23.156 1 97.81 101 THR B C 1
ATOM 2596 O O . THR B 1 101 ? -6.719 -15.891 -23.547 1 97.81 101 THR B O 1
ATOM 2599 N N . VAL B 1 102 ? -6.988 -14.219 -22.078 1 97.12 102 VAL B N 1
ATOM 2600 C CA . VAL B 1 102 ? -5.84 -14.594 -21.25 1 97.12 102 VAL B CA 1
ATOM 2601 C C . VAL B 1 102 ? -6.043 -16 -20.703 1 97.12 102 VAL B C 1
ATOM 2603 O O . VAL B 1 102 ? -5.156 -16.859 -20.797 1 97.12 102 VAL B O 1
ATOM 2606 N N . VAL B 1 103 ? -7.234 -16.281 -20.188 1 98.31 103 VAL B N 1
ATOM 2607 C CA . VAL B 1 103 ? -7.535 -17.578 -19.594 1 98.31 103 VAL B CA 1
ATOM 2608 C C . VAL B 1 103 ? -7.59 -18.641 -20.672 1 98.31 103 VAL B C 1
ATOM 2610 O O . VAL B 1 103 ? -7.059 -19.75 -20.5 1 98.31 103 VAL B O 1
ATOM 2613 N N . ALA B 1 104 ? -8.219 -18.312 -21.828 1 98.31 104 ALA B N 1
ATOM 2614 C CA . ALA B 1 104 ? -8.305 -19.266 -22.938 1 98.31 104 ALA B CA 1
ATOM 2615 C C . ALA B 1 104 ? -6.922 -19.703 -23.406 1 98.31 104 ALA B C 1
ATOM 2617 O O . ALA B 1 104 ? -6.656 -20.891 -23.562 1 98.31 104 ALA B O 1
ATOM 2618 N N . GLU B 1 105 ? -6.055 -18.734 -23.594 1 97.12 105 GLU B N 1
ATOM 2619 C CA . GLU B 1 105 ? -4.691 -19.031 -24.031 1 97.12 105 GLU B CA 1
ATOM 2620 C C . GLU B 1 105 ? -3.939 -19.844 -22.969 1 97.12 105 GLU B C 1
ATOM 2622 O O . GLU B 1 105 ? -3.162 -20.734 -23.297 1 97.12 105 GLU B O 1
ATOM 2627 N N . GLY B 1 106 ? -4.184 -19.469 -21.719 1 97.31 106 GLY B N 1
ATOM 2628 C CA . GLY B 1 106 ? -3.566 -20.203 -20.625 1 97.31 106 GLY B CA 1
ATOM 2629 C C . GLY B 1 106 ? -4.012 -21.656 -20.562 1 97.31 106 GLY B C 1
ATOM 2630 O O . GLY B 1 106 ? -3.193 -22.547 -20.344 1 97.31 106 GLY B O 1
ATOM 2631 N N . LEU B 1 107 ? -5.281 -21.859 -20.734 1 97.75 107 LEU B N 1
ATOM 2632 C CA . LEU B 1 107 ? -5.816 -23.219 -20.75 1 97.75 107 LEU B CA 1
ATOM 2633 C C . LEU B 1 107 ? -5.262 -24.016 -21.922 1 97.75 107 LEU B C 1
ATOM 2635 O O . LEU B 1 107 ? -4.766 -25.125 -21.734 1 97.75 107 LEU B O 1
ATOM 2639 N N . ALA B 1 108 ? -5.258 -23.406 -23.062 1 97.25 108 ALA B N 1
ATOM 2640 C CA . ALA B 1 108 ? -4.781 -24.078 -24.266 1 97.25 108 ALA B CA 1
ATOM 2641 C C . ALA B 1 108 ? -3.307 -24.453 -24.141 1 97.25 108 ALA B C 1
ATOM 2643 O O . ALA B 1 108 ? -2.912 -25.562 -24.516 1 97.25 108 ALA B O 1
ATOM 2644 N N . ALA B 1 109 ? -2.555 -23.547 -23.641 1 95.06 109 ALA B N 1
ATOM 2645 C CA . ALA B 1 109 ? -1.117 -23.766 -23.484 1 95.06 109 ALA B CA 1
ATOM 2646 C C . ALA B 1 109 ? -0.83 -24.938 -22.562 1 95.06 109 ALA B C 1
ATOM 2648 O O . ALA B 1 109 ? 0.255 -25.531 -22.609 1 95.06 109 ALA B O 1
ATOM 2649 N N . ARG B 1 110 ? -1.816 -25.312 -21.766 1 94.5 110 ARG B N 1
ATOM 2650 C CA . ARG B 1 110 ? -1.645 -26.391 -20.797 1 94.5 110 ARG B CA 1
ATOM 2651 C C . ARG B 1 110 ? -2.402 -27.641 -21.234 1 94.5 110 ARG B C 1
ATOM 2653 O O . ARG B 1 110 ? -2.602 -28.547 -20.422 1 94.5 110 ARG B O 1
ATOM 2660 N N . GLY B 1 111 ? -2.912 -27.625 -22.406 1 94.75 111 GLY B N 1
ATOM 2661 C CA . GLY B 1 111 ? -3.596 -28.797 -22.953 1 94.75 111 GLY B CA 1
ATOM 2662 C C . GLY B 1 111 ? -5.027 -28.922 -22.469 1 94.75 111 GLY B C 1
ATOM 2663 O O . GLY B 1 111 ? -5.613 -30 -22.547 1 94.75 111 GLY B O 1
ATOM 2664 N N . GLU B 1 112 ? -5.5 -27.859 -21.875 1 96.31 112 GLU B N 1
ATOM 2665 C CA . GLU B 1 112 ? -6.879 -27.844 -21.406 1 96.31 112 GLU B CA 1
ATOM 2666 C C . GLU B 1 112 ? -7.82 -27.266 -22.453 1 96.31 112 GLU B C 1
ATOM 2668 O O . GLU B 1 112 ? -7.367 -26.703 -23.453 1 96.31 112 GLU B O 1
ATOM 2673 N N . ASP B 1 113 ? -9.094 -27.484 -22.266 1 97.56 113 ASP B N 1
ATOM 2674 C CA . ASP B 1 113 ? -10.109 -27 -23.203 1 97.56 113 ASP B CA 1
ATOM 2675 C C . ASP B 1 113 ? -10.281 -25.484 -23.094 1 97.56 113 ASP B C 1
ATOM 2677 O O . ASP B 1 113 ? -10.883 -25 -22.141 1 97.56 113 ASP B O 1
ATOM 2681 N N . ALA B 1 114 ? -9.852 -24.812 -24.062 1 97.31 114 ALA B N 1
ATOM 2682 C CA . ALA B 1 114 ? -9.922 -23.344 -24.094 1 97.31 114 ALA B CA 1
ATOM 2683 C C . ALA B 1 114 ? -11.375 -22.875 -24.125 1 97.31 114 ALA B C 1
ATOM 2685 O O . ALA B 1 114 ? -11.672 -21.734 -23.734 1 97.31 114 ALA B O 1
ATOM 2686 N N . ALA B 1 115 ? -12.266 -23.688 -24.531 1 97.44 115 ALA B N 1
ATOM 2687 C CA . ALA B 1 115 ? -13.672 -23.312 -24.672 1 97.44 115 ALA B CA 1
ATOM 2688 C C . ALA B 1 115 ? -14.312 -23.062 -23.312 1 97.44 115 ALA B C 1
ATOM 2690 O O . ALA B 1 115 ? -15.352 -22.406 -23.219 1 97.44 115 ALA B O 1
ATOM 2691 N N . ARG B 1 116 ? -13.656 -23.531 -22.297 1 97.62 116 ARG B N 1
ATOM 2692 C CA . ARG B 1 116 ? -14.211 -23.391 -20.953 1 97.62 116 ARG B CA 1
ATOM 2693 C C . ARG B 1 116 ? -13.781 -22.062 -20.328 1 97.62 116 ARG B C 1
ATOM 2695 O O . ARG B 1 116 ? -14.211 -21.734 -19.219 1 97.62 116 ARG B O 1
ATOM 2702 N N . ALA B 1 117 ? -13.008 -21.312 -20.969 1 98.12 117 ALA B N 1
ATOM 2703 C CA . ALA B 1 117 ? -12.359 -20.141 -20.422 1 98.12 117 ALA B CA 1
ATOM 2704 C C . ALA B 1 117 ? -13.375 -19.172 -19.812 1 98.12 117 ALA B C 1
ATOM 2706 O O . ALA B 1 117 ? -13.211 -18.719 -18.672 1 98.12 117 ALA B O 1
ATOM 2707 N N . VAL B 1 118 ? -14.453 -18.891 -20.516 1 97.94 118 VAL B N 1
ATOM 2708 C CA . VAL B 1 118 ? -15.461 -17.938 -20.047 1 97.94 118 VAL B CA 1
ATOM 2709 C C . VAL B 1 118 ? -16.125 -18.453 -18.781 1 97.94 118 VAL B C 1
ATOM 2711 O O . VAL B 1 118 ? -16.203 -17.75 -17.781 1 97.94 118 VAL B O 1
ATOM 2714 N N . ALA B 1 119 ? -16.531 -19.672 -18.797 1 98.12 119 ALA B N 1
ATOM 2715 C CA . ALA B 1 119 ? -17.234 -20.266 -17.656 1 98.12 119 ALA B CA 1
ATOM 2716 C C . ALA B 1 119 ? -16.344 -20.328 -16.422 1 98.12 119 ALA B C 1
ATOM 2718 O O . ALA B 1 119 ? -16.781 -20.016 -15.32 1 98.12 119 ALA B O 1
ATOM 2719 N N . VAL B 1 120 ? -15.148 -20.781 -16.625 1 98.06 120 VAL B N 1
ATOM 2720 C CA . VAL B 1 120 ? -14.227 -20.922 -15.508 1 98.06 120 VAL B CA 1
ATOM 2721 C C . VAL B 1 120 ? -13.906 -19.562 -14.914 1 98.06 120 VAL B C 1
ATOM 2723 O O . VAL B 1 120 ? -13.922 -19.391 -13.695 1 98.06 120 VAL B O 1
ATOM 2726 N N . LEU B 1 121 ? -13.633 -18.562 -15.773 1 98.5 121 LEU B N 1
ATOM 2727 C CA . LEU B 1 121 ? -13.289 -17.234 -15.281 1 98.5 121 LEU B CA 1
ATOM 2728 C C . LEU B 1 121 ? -14.469 -16.594 -14.562 1 98.5 121 LEU B C 1
ATOM 2730 O O . LEU B 1 121 ? -14.289 -15.914 -13.547 1 98.5 121 LEU B O 1
ATOM 2734 N N . GLU B 1 122 ? -15.664 -16.781 -15.062 1 98.12 122 GLU B N 1
ATOM 2735 C CA . GLU B 1 122 ? -16.859 -16.25 -14.414 1 98.12 122 GLU B CA 1
ATOM 2736 C C . GLU B 1 122 ? -17.031 -16.828 -13.016 1 98.12 122 GLU B C 1
ATOM 2738 O O . GLU B 1 122 ? -17.375 -16.109 -12.07 1 98.12 122 GLU B O 1
ATOM 2743 N N . ARG B 1 123 ? -16.828 -18.094 -12.93 1 97.81 123 ARG B N 1
ATOM 2744 C CA . ARG B 1 123 ? -16.922 -18.75 -11.633 1 97.81 123 ARG B CA 1
ATOM 2745 C C . ARG B 1 123 ? -15.891 -18.188 -10.656 1 97.81 123 ARG B C 1
ATOM 2747 O O . ARG B 1 123 ? -16.219 -17.922 -9.492 1 97.81 123 ARG B O 1
ATOM 2754 N N . GLU B 1 124 ? -14.695 -18.047 -11.148 1 98.12 124 GLU B N 1
ATOM 2755 C CA . GLU B 1 124 ? -13.633 -17.516 -10.297 1 98.12 124 GLU B CA 1
ATOM 2756 C C . GLU B 1 124 ? -13.875 -16.062 -9.945 1 98.12 124 GLU B C 1
ATOM 2758 O O . GLU B 1 124 ? -13.539 -15.609 -8.844 1 98.12 124 GLU B O 1
ATOM 2763 N N . ALA B 1 125 ? -14.398 -15.297 -10.906 1 97.56 125 ALA B N 1
ATOM 2764 C CA . ALA B 1 125 ? -14.766 -13.914 -10.625 1 97.56 125 ALA B CA 1
ATOM 2765 C C . ALA B 1 125 ? -15.789 -13.836 -9.484 1 97.56 125 ALA B C 1
ATOM 2767 O O . ALA B 1 125 ? -15.664 -13 -8.586 1 97.56 125 ALA B O 1
ATOM 2768 N N . GLU B 1 126 ? -16.719 -14.719 -9.523 1 96.31 126 GLU B N 1
ATOM 2769 C CA . GLU B 1 126 ? -17.719 -14.797 -8.453 1 96.31 126 GLU B CA 1
ATOM 2770 C C . GLU B 1 126 ? -17.062 -15.148 -7.117 1 96.31 126 GLU B C 1
ATOM 2772 O O . GLU B 1 126 ? -17.406 -14.57 -6.086 1 96.31 126 GLU B O 1
ATOM 2777 N N . ALA B 1 127 ? -16.109 -16.031 -7.137 1 95.62 127 ALA B N 1
ATOM 2778 C CA . ALA B 1 127 ? -15.438 -16.484 -5.93 1 95.62 127 ALA B CA 1
ATOM 2779 C C . ALA B 1 127 ? -14.68 -15.344 -5.254 1 95.62 127 ALA B C 1
ATOM 2781 O O . ALA B 1 127 ? -14.5 -15.344 -4.035 1 95.62 127 ALA B O 1
ATOM 2782 N N . VAL B 1 128 ? -14.273 -14.32 -6.016 1 96.06 128 VAL B N 1
ATOM 2783 C CA . VAL B 1 128 ? -13.531 -13.195 -5.438 1 96.06 128 VAL B CA 1
ATOM 2784 C C . VAL B 1 128 ? -14.422 -11.953 -5.422 1 96.06 128 VAL B C 1
ATOM 2786 O O . VAL B 1 128 ? -13.922 -10.836 -5.266 1 96.06 128 VAL B O 1
ATOM 2789 N N . SER B 1 129 ? -15.695 -12.125 -5.703 1 93.56 129 SER B N 1
ATOM 2790 C CA . SER B 1 129 ? -16.688 -11.055 -5.664 1 93.56 129 SER B CA 1
ATOM 2791 C C . SER B 1 129 ? -16.344 -9.953 -6.66 1 93.56 129 SER B C 1
ATOM 2793 O O . SER B 1 129 ? -16.406 -8.766 -6.328 1 93.56 129 SER B O 1
ATOM 2795 N N . LEU B 1 130 ? -15.898 -10.328 -7.773 1 95.31 130 LEU B N 1
ATOM 2796 C CA . LEU B 1 130 ? -15.703 -9.406 -8.891 1 95.31 130 LEU B CA 1
ATOM 2797 C C . LEU B 1 130 ? -16.938 -9.383 -9.797 1 95.31 130 LEU B C 1
ATOM 2799 O O . LEU B 1 130 ? -17.391 -10.438 -10.242 1 95.31 130 LEU B O 1
ATOM 2803 N N . ASP B 1 131 ? -17.406 -8.195 -10.023 1 93.88 131 ASP B N 1
ATOM 2804 C CA . ASP B 1 131 ? -18.562 -8.055 -10.906 1 93.88 131 ASP B CA 1
ATOM 2805 C C . ASP B 1 131 ? -18.266 -8.656 -12.281 1 93.88 131 ASP B C 1
ATOM 2807 O O . ASP B 1 131 ? -17.312 -8.266 -12.945 1 93.88 131 ASP B O 1
ATOM 2811 N N . ARG B 1 132 ? -19.156 -9.531 -12.727 1 94.12 132 ARG B N 1
ATOM 2812 C CA . ARG B 1 132 ? -18.984 -10.227 -13.992 1 94.12 132 ARG B CA 1
ATOM 2813 C C . ARG B 1 132 ? -18.938 -9.242 -15.156 1 94.12 132 ARG B C 1
ATOM 2815 O O . ARG B 1 132 ? -18.312 -9.508 -16.188 1 94.12 132 ARG B O 1
ATOM 2822 N N . ALA B 1 133 ? -19.594 -8.117 -15.008 1 94.62 133 ALA B N 1
ATOM 2823 C CA . ALA B 1 133 ? -19.641 -7.109 -16.062 1 94.62 133 ALA B CA 1
ATOM 2824 C C . ALA B 1 133 ? -18.25 -6.57 -16.359 1 94.62 133 ALA B C 1
ATOM 2826 O O . ALA B 1 133 ? -17.969 -6.098 -17.469 1 94.62 133 ALA B O 1
ATOM 2827 N N . LEU B 1 134 ? -17.359 -6.66 -15.391 1 95.38 134 LEU B N 1
ATOM 2828 C CA . LEU B 1 134 ? -16.016 -6.133 -15.555 1 95.38 134 LEU B CA 1
ATOM 2829 C C . LEU B 1 134 ? -15.164 -7.059 -16.422 1 95.38 134 LEU B C 1
ATOM 2831 O O . LEU B 1 134 ? -14.109 -6.66 -16.922 1 95.38 134 LEU B O 1
ATOM 2835 N N . LEU B 1 135 ? -15.641 -8.273 -16.609 1 96.5 135 LEU B N 1
ATOM 2836 C CA . LEU B 1 135 ? -14.906 -9.234 -17.422 1 96.5 135 LEU B CA 1
ATOM 2837 C C . LEU B 1 135 ? -15.008 -8.891 -18.906 1 96.5 135 LEU B C 1
ATOM 2839 O O . LEU B 1 135 ? -14.25 -9.414 -19.719 1 96.5 135 LEU B O 1
ATOM 2843 N N . ASP B 1 136 ? -15.945 -7.996 -19.25 1 95.06 136 ASP B N 1
ATOM 2844 C CA . ASP B 1 136 ? -16.141 -7.586 -20.641 1 95.06 136 ASP B CA 1
ATOM 2845 C C . ASP B 1 136 ? -15.195 -6.441 -21.016 1 95.06 136 ASP B C 1
ATOM 2847 O O . ASP B 1 136 ? -15.086 -6.074 -22.188 1 95.06 136 ASP B O 1
ATOM 2851 N N . ARG B 1 137 ? -14.5 -5.949 -20 1 95.5 137 ARG B N 1
ATOM 2852 C CA . ARG B 1 137 ? -13.5 -4.914 -20.25 1 95.5 137 ARG B CA 1
ATOM 2853 C C . ARG B 1 137 ? -12.164 -5.527 -20.641 1 95.5 137 ARG B C 1
ATOM 2855 O O . ARG B 1 137 ? -11.984 -6.746 -20.578 1 95.5 137 ARG B O 1
ATOM 2862 N N . TRP B 1 138 ? -11.359 -4.555 -21.156 1 97.19 138 TRP B N 1
ATOM 2863 C CA . TRP B 1 138 ? -9.992 -5 -21.406 1 97.19 138 TRP B CA 1
ATOM 2864 C C . TRP B 1 138 ? -9.266 -5.262 -20.078 1 97.19 138 TRP B C 1
ATOM 2866 O O . TRP B 1 138 ? -9.625 -4.699 -19.047 1 97.19 138 TRP B O 1
ATOM 2876 N N . TYR B 1 139 ? -8.234 -6.086 -20.188 1 97.38 139 TYR B N 1
ATOM 2877 C CA . TYR B 1 139 ? -7.469 -6.539 -19.031 1 97.38 139 TYR B CA 1
ATOM 2878 C C . TYR B 1 139 ? -7.016 -5.359 -18.188 1 97.38 139 TYR B C 1
ATOM 2880 O O . TYR B 1 139 ? -6.156 -4.582 -18.609 1 97.38 139 TYR B O 1
ATOM 2888 N N . ASN B 1 140 ? -7.598 -5.207 -16.969 1 96.94 140 ASN B N 1
ATOM 2889 C CA . ASN B 1 140 ? -7.281 -4.27 -15.891 1 96.94 140 ASN B CA 1
ATOM 2890 C C . ASN B 1 140 ? -7.555 -2.828 -16.312 1 96.94 140 ASN B C 1
ATOM 2892 O O . ASN B 1 140 ? -7.258 -1.895 -15.562 1 96.94 140 ASN B O 1
ATOM 2896 N N . VAL B 1 141 ? -8.133 -2.65 -17.484 1 96.5 141 VAL B N 1
ATOM 2897 C CA . VAL B 1 141 ? -8.383 -1.294 -17.969 1 96.5 141 VAL B CA 1
ATOM 2898 C C . VAL B 1 141 ? -9.57 -0.693 -17.219 1 96.5 141 VAL B C 1
ATOM 2900 O O . VAL B 1 141 ? -10.656 -1.283 -17.188 1 96.5 141 VAL B O 1
ATOM 2903 N N . GLU B 1 142 ? -9.367 0.443 -16.562 1 91 142 GLU B N 1
ATOM 2904 C CA . GLU B 1 142 ? -10.383 1.229 -15.875 1 91 142 GLU B CA 1
ATOM 2905 C C . GLU B 1 142 ? -10.875 0.508 -14.625 1 91 142 GLU B C 1
ATOM 2907 O O . GLU B 1 142 ? -11.992 0.758 -14.156 1 91 142 GLU B O 1
ATOM 2912 N N . LEU B 1 143 ? -10.156 -0.501 -14.172 1 92.81 143 LEU B N 1
ATOM 2913 C CA . LEU B 1 143 ? -10.453 -1.163 -12.906 1 92.81 143 LEU B CA 1
ATOM 2914 C C . LEU B 1 143 ? -9.758 -0.462 -11.742 1 92.81 143 LEU B C 1
ATOM 2916 O O . LEU B 1 143 ? -8.664 0.081 -11.914 1 92.81 143 LEU B O 1
ATOM 2920 N N . SER B 1 144 ? -10.43 -0.48 -10.648 1 84.69 144 SER B N 1
ATOM 2921 C CA . SER B 1 144 ? -9.758 -0.025 -9.43 1 84.69 144 SER B CA 1
ATOM 2922 C C . SER B 1 144 ? -8.664 -0.993 -9.008 1 84.69 144 SER B C 1
ATOM 2924 O O . SER B 1 144 ? -8.602 -2.123 -9.492 1 84.69 144 SER B O 1
ATOM 2926 N N . GLY B 1 145 ? -7.805 -0.582 -8.156 1 84.38 145 GLY B N 1
ATOM 2927 C CA . GLY B 1 145 ? -6.754 -1.448 -7.648 1 84.38 145 GLY B CA 1
ATOM 2928 C C . GLY B 1 145 ? -7.285 -2.74 -7.055 1 84.38 145 GLY B C 1
ATOM 2929 O O . GLY B 1 145 ? -6.742 -3.816 -7.312 1 84.38 145 GLY B O 1
ATOM 2930 N N . GLY B 1 146 ? -8.328 -2.643 -6.215 1 87.81 146 GLY B N 1
ATOM 2931 C CA . GLY B 1 146 ? -8.938 -3.838 -5.648 1 87.81 146 GLY B CA 1
ATOM 2932 C C . GLY B 1 146 ? -9.516 -4.766 -6.699 1 87.81 146 GLY B C 1
ATOM 2933 O O . GLY B 1 146 ? -9.375 -5.988 -6.598 1 87.81 146 GLY B O 1
ATOM 2934 N N . GLU B 1 147 ? -10.117 -4.121 -7.688 1 91.94 147 GLU B N 1
ATOM 2935 C CA . GLU B 1 147 ? -10.68 -4.902 -8.781 1 91.94 147 GLU B CA 1
ATOM 2936 C C . GLU B 1 147 ? -9.586 -5.594 -9.594 1 91.94 147 GLU B C 1
ATOM 2938 O O . GLU B 1 147 ? -9.75 -6.742 -10.008 1 91.94 147 GLU B O 1
ATOM 2943 N N . GLN B 1 148 ? -8.531 -4.91 -9.758 1 94.75 148 GLN B N 1
ATOM 2944 C CA . GLN B 1 148 ? -7.406 -5.488 -10.484 1 94.75 148 GLN B CA 1
ATOM 2945 C C . GLN B 1 148 ? -6.852 -6.707 -9.758 1 94.75 148 GLN B C 1
ATOM 2947 O O . GLN B 1 148 ? -6.578 -7.738 -10.375 1 94.75 148 GLN B O 1
ATOM 2952 N N . LYS B 1 149 ? -6.738 -6.621 -8.453 1 94.62 149 LYS B N 1
ATOM 2953 C CA . LYS B 1 149 ? -6.219 -7.742 -7.676 1 94.62 149 LYS B CA 1
ATOM 2954 C C . LYS B 1 149 ? -7.195 -8.914 -7.68 1 94.62 149 LYS B C 1
ATOM 2956 O O . LYS B 1 149 ? -6.781 -10.07 -7.75 1 94.62 149 LYS B O 1
ATOM 2961 N N . LYS B 1 150 ? -8.43 -8.586 -7.605 1 95.75 150 LYS B N 1
ATOM 2962 C CA . LYS B 1 150 ? -9.445 -9.625 -7.695 1 95.75 150 LYS B CA 1
ATOM 2963 C C . LYS B 1 150 ? -9.398 -10.328 -9.047 1 95.75 150 LYS B C 1
ATOM 2965 O O . LYS B 1 150 ? -9.445 -11.562 -9.117 1 95.75 150 LYS B O 1
ATOM 2970 N N . LEU B 1 151 ? -9.25 -9.539 -10.109 1 97.81 151 LEU B N 1
ATOM 2971 C CA . LEU B 1 151 ? -9.172 -10.125 -11.445 1 97.81 151 LEU B CA 1
ATOM 2972 C C . LEU B 1 151 ? -7.945 -11.016 -11.578 1 97.81 151 LEU B C 1
ATOM 2974 O O . LEU B 1 151 ? -8.047 -12.141 -12.078 1 97.81 151 LEU B O 1
ATOM 2978 N N . GLU B 1 152 ? -6.828 -10.539 -11.133 1 97.75 152 GLU B N 1
ATOM 2979 C CA . GLU B 1 152 ? -5.605 -11.336 -11.211 1 97.75 152 GLU B CA 1
ATOM 2980 C C . GLU B 1 152 ? -5.727 -12.625 -10.398 1 97.75 152 GLU B C 1
ATOM 2982 O O . GLU B 1 152 ? -5.25 -13.68 -10.82 1 97.75 152 GLU B O 1
ATOM 2987 N N . THR B 1 153 ? -6.336 -12.508 -9.281 1 97.81 153 THR B N 1
ATOM 2988 C CA . THR B 1 153 ? -6.574 -13.688 -8.461 1 97.81 153 THR B CA 1
ATOM 2989 C C . THR B 1 153 ? -7.488 -14.672 -9.188 1 97.81 153 THR B C 1
ATOM 2991 O O . THR B 1 153 ? -7.215 -15.875 -9.219 1 97.81 153 THR B O 1
ATOM 2994 N N . ALA B 1 154 ? -8.555 -14.148 -9.781 1 98.38 154 ALA B N 1
ATOM 2995 C CA . ALA B 1 154 ? -9.484 -14.992 -10.531 1 98.38 154 ALA B CA 1
ATOM 2996 C C . ALA B 1 154 ? -8.781 -15.695 -11.688 1 98.38 154 ALA B C 1
ATOM 2998 O O . ALA B 1 154 ? -9 -16.891 -11.922 1 98.38 154 ALA B O 1
ATOM 2999 N N . ILE B 1 155 ? -7.93 -15 -12.359 1 98.31 155 ILE B N 1
ATOM 3000 C CA . ILE B 1 155 ? -7.207 -15.57 -13.492 1 98.31 155 ILE B CA 1
ATOM 3001 C C . ILE B 1 155 ? -6.238 -16.641 -13 1 98.31 155 ILE B C 1
ATOM 3003 O O . ILE B 1 155 ? -6.195 -17.75 -13.539 1 98.31 155 ILE B O 1
ATOM 3007 N N . ALA B 1 156 ? -5.523 -16.312 -11.992 1 97.88 156 ALA B N 1
ATOM 3008 C CA . ALA B 1 156 ? -4.605 -17.297 -11.422 1 97.88 156 ALA B CA 1
ATOM 3009 C C . ALA B 1 156 ? -5.352 -18.578 -11.016 1 97.88 156 ALA B C 1
ATOM 3011 O O . ALA B 1 156 ? -4.867 -19.688 -11.242 1 97.88 156 ALA B O 1
ATOM 3012 N N . ALA B 1 157 ? -6.52 -18.422 -10.477 1 98.06 157 ALA B N 1
ATOM 3013 C CA . ALA B 1 157 ? -7.316 -19.547 -9.977 1 98.06 157 ALA B CA 1
ATOM 3014 C C . ALA B 1 157 ? -7.938 -20.328 -11.133 1 98.06 157 ALA B C 1
ATOM 3016 O O . ALA B 1 157 ? -8.289 -21.5 -10.977 1 98.06 157 ALA B O 1
ATOM 3017 N N . SER B 1 158 ? -8.109 -19.688 -12.234 1 98.19 158 SER B N 1
ATOM 3018 C CA . SER B 1 158 ? -8.758 -20.312 -13.383 1 98.19 158 SER B CA 1
ATOM 3019 C C . SER B 1 158 ? -7.832 -21.297 -14.078 1 98.19 158 SER B C 1
ATOM 3021 O O . SER B 1 158 ? -8.281 -22.109 -14.883 1 98.19 158 SER B O 1
ATOM 3023 N N . LEU B 1 159 ? -6.566 -21.188 -13.797 1 98 159 LEU B N 1
ATOM 3024 C CA . LEU B 1 159 ? -5.574 -21.953 -14.547 1 98 159 LEU B CA 1
ATOM 3025 C C . LEU B 1 159 ? -4.949 -23.047 -13.68 1 98 159 LEU B C 1
ATOM 3027 O O . LEU B 1 159 ? -4.613 -22.797 -12.516 1 98 159 LEU B O 1
ATOM 3031 N N . PRO B 1 160 ? -4.887 -24.266 -14.242 1 96 160 PRO B N 1
ATOM 3032 C CA . PRO B 1 160 ? -4.109 -25.25 -13.5 1 96 160 PRO B CA 1
ATOM 3033 C C . PRO B 1 160 ? -2.66 -24.828 -13.273 1 96 160 PRO B C 1
ATOM 3035 O O . PRO B 1 160 ? -2.076 -24.141 -14.125 1 96 160 PRO B O 1
ATOM 3038 N N . GLY B 1 161 ? -2.117 -25.219 -12.141 1 97.12 161 GLY B N 1
ATOM 3039 C CA . GLY B 1 161 ? -0.745 -24.828 -11.852 1 97.12 161 GLY B CA 1
ATOM 3040 C C . GLY B 1 161 ? -0.245 -25.359 -10.523 1 97.12 161 GLY B C 1
ATOM 3041 O O . GLY B 1 161 ? -0.931 -26.141 -9.859 1 97.12 161 GLY B O 1
ATOM 3042 N N . HIS B 1 162 ? 0.982 -24.938 -10.211 1 97.94 162 HIS B N 1
ATOM 3043 C CA . HIS B 1 162 ? 1.63 -25.469 -9.016 1 97.94 162 HIS B CA 1
ATOM 3044 C C . HIS B 1 162 ? 1.73 -24.422 -7.926 1 97.94 162 HIS B C 1
ATOM 3046 O O . HIS B 1 162 ? 1.624 -24.734 -6.738 1 97.94 162 HIS B O 1
ATOM 3052 N N . VAL B 1 163 ? 1.924 -23.156 -8.352 1 98.5 163 VAL B N 1
ATOM 3053 C CA . VAL B 1 163 ? 2.25 -22.172 -7.332 1 98.5 163 VAL B CA 1
ATOM 3054 C C . VAL B 1 163 ? 1.705 -20.797 -7.746 1 98.5 163 VAL B C 1
ATOM 3056 O O . VAL B 1 163 ? 1.747 -20.438 -8.922 1 98.5 163 VAL B O 1
ATOM 3059 N N . VAL B 1 164 ? 1.1 -20.094 -6.859 1 98.5 164 VAL B N 1
ATOM 3060 C CA . VAL B 1 164 ? 0.719 -18.688 -7.004 1 98.5 164 VAL B CA 1
ATOM 3061 C C . VAL B 1 164 ? 1.656 -17.812 -6.18 1 98.5 164 VAL B C 1
ATOM 3063 O O . VAL B 1 164 ? 1.846 -18.047 -4.984 1 98.5 164 VAL B O 1
ATOM 3066 N N . VAL B 1 165 ? 2.264 -16.844 -6.852 1 98.44 165 VAL B N 1
ATOM 3067 C CA . VAL B 1 165 ? 3.119 -15.859 -6.195 1 98.44 165 VAL B CA 1
ATOM 3068 C C . VAL B 1 165 ? 2.377 -14.531 -6.055 1 98.44 165 VAL B C 1
ATOM 3070 O O . VAL B 1 165 ? 1.855 -14 -7.035 1 98.44 165 VAL B O 1
ATOM 3073 N N . GLY B 1 166 ? 2.236 -14.094 -4.871 1 96.75 166 GLY B N 1
ATOM 3074 C CA . GLY B 1 166 ? 1.673 -12.773 -4.609 1 96.75 166 GLY B CA 1
ATOM 3075 C C . GLY B 1 166 ? 2.713 -11.758 -4.188 1 96.75 166 GLY B C 1
ATOM 3076 O O . GLY B 1 166 ? 3.395 -11.938 -3.178 1 96.75 166 GLY B O 1
ATOM 3077 N N . ASP B 1 167 ? 2.873 -10.742 -4.945 1 95.25 167 ASP B N 1
ATOM 3078 C CA . ASP B 1 167 ? 3.828 -9.68 -4.645 1 95.25 167 ASP B CA 1
ATOM 3079 C C . ASP B 1 167 ? 3.129 -8.469 -4.023 1 95.25 167 ASP B C 1
ATOM 3081 O O . ASP B 1 167 ? 2.604 -7.617 -4.742 1 95.25 167 ASP B O 1
ATOM 3085 N N . GLU B 1 168 ? 3.168 -8.352 -2.705 1 90.81 168 GLU B N 1
ATOM 3086 C CA . GLU B 1 168 ? 2.578 -7.262 -1.939 1 90.81 168 GLU B CA 1
ATOM 3087 C C . GLU B 1 168 ? 1.125 -7.023 -2.344 1 90.81 168 GLU B C 1
ATOM 3089 O O . GLU B 1 168 ? 0.732 -5.891 -2.633 1 90.81 168 GLU B O 1
ATOM 3094 N N . ILE B 1 169 ? 0.363 -8.078 -2.344 1 90.5 169 ILE B N 1
ATOM 3095 C CA . ILE B 1 169 ? -0.992 -8.031 -2.883 1 90.5 169 ILE B CA 1
ATOM 3096 C C . ILE B 1 169 ? -1.894 -7.23 -1.948 1 90.5 169 ILE B C 1
ATOM 3098 O O . ILE B 1 169 ? -2.98 -6.801 -2.342 1 90.5 169 ILE B O 1
ATOM 3102 N N . ASP B 1 170 ? -1.444 -7.062 -0.721 1 87.25 170 ASP B N 1
ATOM 3103 C CA . ASP B 1 170 ? -2.256 -6.348 0.256 1 87.25 170 ASP B CA 1
ATOM 3104 C C . ASP B 1 170 ? -2.191 -4.84 0.023 1 87.25 170 ASP B C 1
ATOM 3106 O O . ASP B 1 170 ? -3.027 -4.09 0.531 1 87.25 170 ASP B O 1
ATOM 3110 N N . SER B 1 171 ? -1.249 -4.484 -0.758 1 81.12 171 SER B N 1
ATOM 3111 C CA . SER B 1 171 ? -1.131 -3.066 -1.082 1 81.12 171 SER B CA 1
ATOM 3112 C C . SER B 1 171 ? -2.332 -2.58 -1.888 1 81.12 171 SER B C 1
ATOM 3114 O O . SER B 1 171 ? -2.729 -3.219 -2.865 1 81.12 171 SER B O 1
ATOM 3116 N N . GLY B 1 172 ? -3.006 -1.507 -1.376 1 76.62 172 GLY B N 1
ATOM 3117 C CA . GLY B 1 172 ? -4.074 -0.867 -2.123 1 76.62 172 GLY B CA 1
ATOM 3118 C C . GLY B 1 172 ? -5.43 -1.517 -1.902 1 76.62 172 GLY B C 1
ATOM 3119 O O . GLY B 1 172 ? -6.441 -1.044 -2.42 1 76.62 172 GLY B O 1
ATOM 3120 N N . LEU B 1 173 ? -5.457 -2.615 -1.229 1 86.62 173 LEU B N 1
ATOM 3121 C CA . LEU B 1 173 ? -6.723 -3.281 -0.94 1 86.62 173 LEU B CA 1
ATOM 3122 C C . LEU B 1 173 ? -7.324 -2.762 0.362 1 86.62 173 LEU B C 1
ATOM 3124 O O . LEU B 1 173 ? -6.609 -2.566 1.347 1 86.62 173 LEU B O 1
ATOM 3128 N N . ASP B 1 174 ? -8.617 -2.502 0.282 1 87.56 174 ASP B N 1
ATOM 3129 C CA . ASP B 1 174 ? -9.273 -2.248 1.561 1 87.56 174 ASP B CA 1
ATOM 3130 C C . ASP B 1 174 ? -9.516 -3.549 2.322 1 87.56 174 ASP B C 1
ATOM 3132 O O . ASP B 1 174 ? -9.141 -4.625 1.854 1 87.56 174 ASP B O 1
ATOM 3136 N N . VAL B 1 175 ? -10.164 -3.418 3.445 1 87.56 175 VAL B N 1
ATOM 3137 C CA . VAL B 1 175 ? -10.312 -4.531 4.375 1 87.56 175 VAL B CA 1
ATOM 3138 C C . VAL B 1 175 ? -11.125 -5.648 3.715 1 87.56 175 VAL B C 1
ATOM 3140 O O . VAL B 1 175 ? -10.734 -6.816 3.773 1 87.56 175 VAL B O 1
ATOM 3143 N N . ASP B 1 176 ? -12.172 -5.332 3.037 1 88.94 176 ASP B N 1
ATOM 3144 C CA . ASP B 1 176 ? -13.062 -6.336 2.457 1 88.94 176 ASP B CA 1
ATOM 3145 C C . ASP B 1 176 ? -12.406 -7.02 1.259 1 88.94 176 ASP B C 1
ATOM 3147 O O . ASP B 1 176 ? -12.484 -8.242 1.117 1 88.94 176 ASP B O 1
ATOM 3151 N N . ALA B 1 177 ? -11.812 -6.215 0.413 1 88.75 177 ALA B N 1
ATOM 3152 C CA . ALA B 1 177 ? -11.133 -6.773 -0.752 1 88.75 177 ALA B CA 1
ATOM 3153 C C . ALA B 1 177 ? -10 -7.703 -0.33 1 88.75 177 ALA B C 1
ATOM 3155 O O . ALA B 1 177 ? -9.805 -8.766 -0.928 1 88.75 177 ALA B O 1
ATOM 3156 N N . LEU B 1 178 ? -9.266 -7.305 0.664 1 90.56 178 LEU B N 1
ATOM 3157 C CA . LEU B 1 178 ? -8.18 -8.148 1.155 1 90.56 178 LEU B CA 1
ATOM 3158 C C . LEU B 1 178 ? -8.719 -9.484 1.646 1 90.56 178 LEU B C 1
ATOM 3160 O O . LEU B 1 178 ? -8.148 -10.539 1.332 1 90.56 178 LEU B O 1
ATOM 3164 N N . ARG B 1 179 ? -9.734 -9.469 2.375 1 89.5 179 ARG B N 1
ATOM 3165 C CA . ARG B 1 179 ? -10.32 -10.688 2.912 1 89.5 179 ARG B CA 1
ATOM 3166 C C . ARG B 1 179 ? -10.781 -11.609 1.789 1 89.5 179 ARG B C 1
ATOM 3168 O O . ARG B 1 179 ? -10.57 -12.828 1.849 1 89.5 179 ARG B O 1
ATOM 3175 N N . THR B 1 180 ? -11.383 -11.055 0.835 1 91.94 180 THR B N 1
ATOM 3176 C CA . THR B 1 180 ? -11.898 -11.82 -0.297 1 91.94 180 THR B CA 1
ATOM 3177 C C . THR B 1 180 ? -10.766 -12.5 -1.052 1 91.94 180 THR B C 1
ATOM 3179 O O . THR B 1 180 ? -10.812 -13.711 -1.302 1 91.94 180 THR B O 1
ATOM 3182 N N . VAL B 1 181 ? -9.766 -11.742 -1.365 1 93.88 181 VAL B N 1
ATOM 3183 C CA . VAL B 1 181 ? -8.609 -12.273 -2.082 1 93.88 181 VAL B CA 1
ATOM 3184 C C . VAL B 1 181 ? -7.906 -13.32 -1.22 1 93.88 181 VAL B C 1
ATOM 3186 O O . VAL B 1 181 ? -7.582 -14.414 -1.695 1 93.88 181 VAL B O 1
ATOM 3189 N N . ALA B 1 182 ? -7.715 -13.031 0.028 1 94.25 182 ALA B N 1
ATOM 3190 C CA . ALA B 1 182 ? -7.051 -13.945 0.953 1 94.25 182 ALA B CA 1
ATOM 3191 C C . ALA B 1 182 ? -7.812 -15.266 1.064 1 94.25 182 ALA B C 1
ATOM 3193 O O . ALA B 1 182 ? -7.211 -16.344 1.062 1 94.25 182 ALA B O 1
ATOM 3194 N N . ARG B 1 183 ? -9.078 -15.195 1.154 1 94.06 183 ARG B N 1
ATOM 3195 C CA . ARG B 1 183 ? -9.898 -16.391 1.255 1 94.06 183 ARG B CA 1
ATOM 3196 C C . ARG B 1 183 ? -9.734 -17.281 0.021 1 94.06 183 ARG B C 1
ATOM 3198 O O . ARG B 1 183 ? -9.633 -18.5 0.135 1 94.06 183 ARG B O 1
ATOM 3205 N N . ARG B 1 184 ? -9.766 -16.672 -1.054 1 96.62 184 ARG B N 1
ATOM 3206 C CA . ARG B 1 184 ? -9.617 -17.469 -2.271 1 96.62 184 ARG B CA 1
ATOM 3207 C C . ARG B 1 184 ? -8.227 -18.094 -2.35 1 96.62 184 ARG B C 1
ATOM 3209 O O . ARG B 1 184 ? -8.086 -19.25 -2.781 1 96.62 184 ARG B O 1
ATOM 3216 N N . LEU B 1 185 ? -7.215 -17.344 -1.966 1 96.88 185 LEU B N 1
ATOM 3217 C CA . LEU B 1 185 ? -5.867 -17.906 -1.92 1 96.88 185 LEU B CA 1
ATOM 3218 C C . LEU B 1 185 ? -5.801 -19.094 -0.961 1 96.88 185 LEU B C 1
ATOM 3220 O O . LEU B 1 185 ? -5.168 -20.109 -1.265 1 96.88 185 LEU B O 1
ATOM 3224 N N . GLU B 1 186 ? -6.484 -18.922 0.101 1 96.44 186 GLU B N 1
ATOM 3225 C CA . GLU B 1 186 ? -6.547 -20.031 1.061 1 96.44 186 GLU B CA 1
ATOM 3226 C C . GLU B 1 186 ? -7.227 -21.25 0.455 1 96.44 186 GLU B C 1
ATOM 3228 O O . GLU B 1 186 ? -6.777 -22.375 0.66 1 96.44 186 GLU B O 1
ATOM 3233 N N . SER B 1 187 ? -8.281 -21.031 -0.266 1 96.75 187 SER B N 1
ATOM 3234 C CA . SER B 1 187 ? -8.953 -22.125 -0.942 1 96.75 187 SER B CA 1
ATOM 3235 C C . SER B 1 187 ? -8.031 -22.797 -1.951 1 96.75 187 SER B C 1
ATOM 3237 O O . SER B 1 187 ? -8.016 -24.031 -2.057 1 96.75 187 SER B O 1
ATOM 3239 N N . LEU B 1 188 ? -7.266 -22.047 -2.662 1 97.19 188 LEU B N 1
ATOM 3240 C CA . LEU B 1 188 ? -6.32 -22.609 -3.625 1 97.19 188 LEU B CA 1
ATOM 3241 C C . LEU B 1 188 ? -5.281 -23.469 -2.928 1 97.19 188 LEU B C 1
ATOM 3243 O O . LEU B 1 188 ? -4.914 -24.531 -3.436 1 97.19 188 LEU B O 1
ATOM 3247 N N . ARG B 1 189 ? -4.84 -22.984 -1.831 1 97.12 189 ARG B N 1
ATOM 3248 C CA . ARG B 1 189 ? -3.902 -23.75 -1.028 1 97.12 189 ARG B CA 1
ATOM 3249 C C . ARG B 1 189 ? -4.5 -25.109 -0.639 1 97.12 189 ARG B C 1
ATOM 3251 O O . ARG B 1 189 ? -3.854 -26.141 -0.79 1 97.12 189 ARG B O 1
ATOM 3258 N N . SER B 1 190 ? -5.727 -25.062 -0.205 1 95.69 190 SER B N 1
ATOM 3259 C CA . SER B 1 190 ? -6.422 -26.281 0.208 1 95.69 190 SER B CA 1
ATOM 3260 C C . SER B 1 190 ? -6.605 -27.234 -0.965 1 95.69 190 SER B C 1
ATOM 3262 O O . SER B 1 190 ? -6.707 -28.453 -0.773 1 95.69 190 SER B O 1
ATOM 3264 N N . GLU B 1 191 ? -6.598 -26.641 -2.139 1 96.06 191 GLU B N 1
ATOM 3265 C CA . GLU B 1 191 ? -6.73 -27.422 -3.363 1 96.06 191 GLU B CA 1
ATOM 3266 C C . GLU B 1 191 ? -5.379 -27.969 -3.822 1 96.06 191 GLU B C 1
ATOM 3268 O O . GLU B 1 191 ? -5.289 -28.625 -4.855 1 96.06 191 GLU B O 1
ATOM 3273 N N . GLY B 1 192 ? -4.328 -27.672 -3.055 1 97.19 192 GLY B N 1
ATOM 3274 C CA . GLY B 1 192 ? -3.025 -28.266 -3.324 1 97.19 192 GLY B CA 1
ATOM 3275 C C . GLY B 1 192 ? -2.037 -27.281 -3.926 1 97.19 192 GLY B C 1
ATOM 3276 O O . GLY B 1 192 ? -0.904 -27.656 -4.242 1 97.19 192 GLY B O 1
ATOM 3277 N N . ARG B 1 193 ? -2.412 -26.078 -4.113 1 97.88 193 ARG B N 1
ATOM 3278 C CA . ARG B 1 193 ? -1.526 -25.078 -4.688 1 97.88 193 ARG B CA 1
ATOM 3279 C C . ARG B 1 193 ? -0.511 -24.578 -3.662 1 97.88 193 ARG B C 1
ATOM 3281 O O . ARG B 1 193 ? -0.844 -24.406 -2.488 1 97.88 193 ARG B O 1
ATOM 3288 N N . GLY B 1 194 ? 0.751 -24.453 -4.098 1 98.56 194 GLY B N 1
ATOM 3289 C CA . GLY B 1 194 ? 1.694 -23.703 -3.279 1 98.56 194 GLY B CA 1
ATOM 3290 C C . GLY B 1 194 ? 1.5 -22.203 -3.357 1 98.56 194 GLY B C 1
ATOM 3291 O O . GLY B 1 194 ? 1.176 -21.672 -4.418 1 98.56 194 GLY B O 1
ATOM 3292 N N . LEU B 1 195 ? 1.689 -21.5 -2.248 1 98.5 195 LEU B N 1
ATOM 3293 C CA . LEU B 1 195 ? 1.606 -20.047 -2.219 1 98.5 195 LEU B CA 1
ATOM 3294 C C . LEU B 1 195 ? 2.926 -19.438 -1.757 1 98.5 195 LEU B C 1
ATOM 3296 O O . LEU B 1 195 ? 3.488 -19.859 -0.744 1 98.5 195 LEU B O 1
ATOM 3300 N N . LEU B 1 196 ? 3.473 -18.531 -2.537 1 98.62 196 LEU B N 1
ATOM 3301 C CA . LEU B 1 196 ? 4.578 -17.672 -2.129 1 98.62 196 LEU B CA 1
ATOM 3302 C C . LEU B 1 196 ? 4.121 -16.219 -2.018 1 98.62 196 LEU B C 1
ATOM 3304 O O . LEU B 1 196 ? 3.896 -15.562 -3.033 1 98.62 196 LEU B O 1
ATOM 3308 N N . LEU B 1 197 ? 3.996 -15.75 -0.802 1 97.44 197 LEU B N 1
ATOM 3309 C CA . LEU B 1 197 ? 3.443 -14.414 -0.579 1 97.44 197 LEU B CA 1
ATOM 3310 C C . LEU B 1 197 ? 4.512 -13.469 -0.047 1 97.44 197 LEU B C 1
ATOM 3312 O O . LEU B 1 197 ? 5.102 -13.719 1.007 1 97.44 197 LEU B O 1
ATOM 3316 N N . VAL B 1 198 ? 4.781 -12.461 -0.839 1 96.12 198 VAL B N 1
ATOM 3317 C CA . VAL B 1 198 ? 5.664 -11.383 -0.407 1 96.12 198 VAL B CA 1
ATOM 3318 C C . VAL B 1 198 ? 4.84 -10.258 0.223 1 96.12 198 VAL B C 1
ATOM 3320 O O . VAL B 1 198 ? 3.873 -9.781 -0.373 1 96.12 198 VAL B O 1
ATOM 3323 N N . THR B 1 199 ? 5.164 -9.875 1.462 1 90.12 199 THR B N 1
ATOM 3324 C CA . THR B 1 199 ? 4.398 -8.82 2.119 1 90.12 199 THR B CA 1
ATOM 3325 C C . THR B 1 199 ? 5.254 -8.094 3.148 1 90.12 199 THR B C 1
ATOM 3327 O O . THR B 1 199 ? 6.219 -8.656 3.67 1 90.12 199 THR B O 1
ATOM 3330 N N . HIS B 1 200 ? 4.855 -6.867 3.402 1 80.25 200 HIS B N 1
ATOM 3331 C CA . HIS B 1 200 ? 5.465 -6.094 4.48 1 80.25 200 HIS B CA 1
ATOM 3332 C C . HIS B 1 200 ? 4.68 -6.238 5.777 1 80.25 200 HIS B C 1
ATOM 3334 O O . HIS B 1 200 ? 5.176 -5.891 6.852 1 80.25 200 HIS B O 1
ATOM 3340 N N . TYR B 1 201 ? 3.492 -6.773 5.656 1 71.62 201 TYR B N 1
ATOM 3341 C CA . TYR B 1 201 ? 2.609 -6.68 6.812 1 71.62 201 TYR B CA 1
ATOM 3342 C C . TYR B 1 201 ? 1.963 -8.023 7.117 1 71.62 201 TYR B C 1
ATOM 3344 O O . TYR B 1 201 ? 1.592 -8.766 6.203 1 71.62 201 TYR B O 1
ATOM 3352 N N . PRO B 1 202 ? 1.792 -8.219 8.422 1 68.62 202 PRO B N 1
ATOM 3353 C CA . PRO B 1 202 ? 1.225 -9.484 8.883 1 68.62 202 PRO B CA 1
ATOM 3354 C C . PRO B 1 202 ? -0.257 -9.625 8.547 1 68.62 202 PRO B C 1
ATOM 3356 O O . PRO B 1 202 ? -0.801 -10.734 8.586 1 68.62 202 PRO B O 1
ATOM 3359 N N . ARG B 1 203 ? -0.915 -8.555 8.211 1 74.75 203 ARG B N 1
ATOM 3360 C CA . ARG B 1 203 ? -2.365 -8.633 8.078 1 74.75 203 ARG B CA 1
ATOM 3361 C C . ARG B 1 203 ? -2.766 -9.695 7.062 1 74.75 203 ARG B C 1
ATOM 3363 O O . ARG B 1 203 ? -3.635 -10.531 7.336 1 74.75 203 ARG B O 1
ATOM 3370 N N . LEU B 1 204 ? -2.137 -9.656 5.902 1 81.81 204 LEU B N 1
ATOM 3371 C CA . LEU B 1 204 ? -2.408 -10.695 4.914 1 81.81 204 LEU B CA 1
ATOM 3372 C C . LEU B 1 204 ? -2.188 -12.078 5.512 1 81.81 204 LEU B C 1
ATOM 3374 O O . LEU B 1 204 ? -2.98 -12.992 5.273 1 81.81 204 LEU B O 1
ATOM 3378 N N . LEU B 1 205 ? -1.2 -12.164 6.316 1 88.5 205 LEU B N 1
ATOM 3379 C CA . LEU B 1 205 ? -0.777 -13.461 6.836 1 88.5 205 LEU B CA 1
ATOM 3380 C C . LEU B 1 205 ? -1.738 -13.953 7.91 1 88.5 205 LEU B C 1
ATOM 3382 O O . LEU B 1 205 ? -1.768 -15.148 8.227 1 88.5 205 LEU B O 1
ATOM 3386 N N . THR B 1 206 ? -2.523 -13.055 8.43 1 86.12 206 THR B N 1
ATOM 3387 C CA . THR B 1 206 ? -3.539 -13.477 9.383 1 86.12 206 THR B CA 1
ATOM 3388 C C . THR B 1 206 ? -4.688 -14.188 8.672 1 86.12 206 THR B C 1
ATOM 3390 O O . THR B 1 206 ? -5.402 -14.984 9.281 1 86.12 206 THR B O 1
ATOM 3393 N N . HIS B 1 207 ? -4.852 -13.906 7.414 1 87.94 207 HIS B N 1
ATOM 3394 C CA . HIS B 1 207 ? -5.922 -14.516 6.633 1 87.94 207 HIS B CA 1
ATOM 3395 C C . HIS B 1 207 ? -5.422 -15.727 5.863 1 87.94 207 HIS B C 1
ATOM 3397 O O . HIS B 1 207 ? -6.191 -16.656 5.578 1 87.94 207 HIS B O 1
ATOM 3403 N N . VAL B 1 208 ? -4.172 -15.695 5.477 1 92.31 208 VAL B N 1
ATOM 3404 C CA . VAL B 1 208 ? -3.5 -16.812 4.82 1 92.31 208 VAL B CA 1
ATOM 3405 C C . VAL B 1 208 ? -2.291 -17.25 5.648 1 92.31 208 VAL B C 1
ATOM 3407 O O . VAL B 1 208 ? -1.17 -16.797 5.402 1 92.31 208 VAL B O 1
ATOM 3410 N N . ALA B 1 209 ? -2.535 -18.078 6.566 1 91.12 209 ALA B N 1
ATOM 3411 C CA . ALA B 1 209 ? -1.509 -18.438 7.543 1 91.12 209 ALA B CA 1
ATOM 3412 C C . ALA B 1 209 ? -0.308 -19.094 6.867 1 91.12 209 ALA B C 1
ATOM 3414 O O . ALA B 1 209 ? -0.456 -20.094 6.156 1 91.12 209 ALA B O 1
ATOM 3415 N N . PRO B 1 210 ? 0.78 -18.562 7.117 1 96.12 210 PRO B N 1
ATOM 3416 C CA . PRO B 1 210 ? 1.956 -19.172 6.488 1 96.12 210 PRO B CA 1
ATOM 3417 C C . PRO B 1 210 ? 2.457 -20.391 7.242 1 96.12 210 PRO B C 1
ATOM 3419 O O . PRO B 1 210 ? 2.391 -20.438 8.477 1 96.12 210 PRO B O 1
ATOM 3422 N N . ASP B 1 211 ? 2.945 -21.375 6.504 1 97.75 211 ASP B N 1
ATOM 3423 C CA . ASP B 1 211 ? 3.668 -22.5 7.074 1 97.75 211 ASP B CA 1
ATOM 3424 C C . ASP B 1 211 ? 5.113 -22.125 7.395 1 97.75 211 ASP B C 1
ATOM 3426 O O . ASP B 1 211 ? 5.695 -22.641 8.352 1 97.75 211 ASP B O 1
ATOM 3430 N N . VAL B 1 212 ? 5.645 -21.281 6.609 1 98.06 212 VAL B N 1
ATOM 3431 C CA . VAL B 1 212 ? 7.012 -20.797 6.766 1 98.06 212 VAL B CA 1
ATOM 3432 C C . VAL B 1 212 ? 7.059 -19.297 6.508 1 98.06 212 VAL B C 1
ATOM 3434 O O . VAL B 1 212 ? 6.426 -18.797 5.57 1 98.06 212 VAL B O 1
ATOM 3437 N N . VAL B 1 213 ? 7.754 -18.578 7.355 1 97.5 213 VAL B N 1
ATOM 3438 C CA . VAL B 1 213 ? 8.039 -17.156 7.168 1 97.5 213 VAL B CA 1
ATOM 3439 C C . VAL B 1 213 ? 9.547 -16.953 6.988 1 97.5 213 VAL B C 1
ATOM 3441 O O . VAL B 1 213 ? 10.344 -17.469 7.773 1 97.5 213 VAL B O 1
ATOM 3444 N N . ILE B 1 214 ? 9.875 -16.25 5.973 1 98.19 214 ILE B N 1
ATOM 3445 C CA . ILE B 1 214 ? 11.266 -15.945 5.664 1 98.19 214 ILE B CA 1
ATOM 3446 C C . ILE B 1 214 ? 11.492 -14.438 5.75 1 98.19 214 ILE B C 1
ATOM 3448 O O . ILE B 1 214 ? 10.711 -13.656 5.199 1 98.19 214 ILE B O 1
ATOM 3452 N N . VAL B 1 215 ? 12.5 -14.039 6.457 1 97.19 215 VAL B N 1
ATOM 3453 C CA . VAL B 1 215 ? 12.914 -12.633 6.488 1 97.19 215 VAL B CA 1
ATOM 3454 C C . VAL B 1 215 ? 14.109 -12.422 5.566 1 97.19 215 VAL B C 1
ATOM 3456 O O . VAL B 1 215 ? 15.164 -13.039 5.758 1 97.19 215 VAL B O 1
ATOM 3459 N N . LEU B 1 216 ? 13.945 -11.617 4.574 1 97.19 216 LEU B N 1
ATOM 3460 C CA . LEU B 1 216 ? 14.984 -11.258 3.621 1 97.19 216 LEU B CA 1
ATOM 3461 C C . LEU B 1 216 ? 15.57 -9.891 3.945 1 97.19 216 LEU B C 1
ATOM 3463 O O . LEU B 1 216 ? 14.836 -8.906 4.062 1 97.19 216 LEU B O 1
ATOM 3467 N N . VAL B 1 217 ? 16.844 -9.859 4.141 1 96.19 217 VAL B N 1
ATOM 3468 C CA . VAL B 1 217 ? 17.547 -8.609 4.43 1 96.19 217 VAL B CA 1
ATOM 3469 C C . VAL B 1 217 ? 18.812 -8.516 3.584 1 96.19 217 VAL B C 1
ATOM 3471 O O . VAL B 1 217 ? 19.625 -9.445 3.564 1 96.19 217 VAL B O 1
ATOM 3474 N N . GLN B 1 218 ? 18.875 -7.414 2.885 1 95 218 GLN B N 1
ATOM 3475 C CA . GLN B 1 218 ? 20.062 -7.145 2.07 1 95 218 GLN B CA 1
ATOM 3476 C C . GLN B 1 218 ? 20.375 -8.32 1.146 1 95 218 GLN B C 1
ATOM 3478 O O . GLN B 1 218 ? 21.516 -8.742 1.041 1 95 218 GLN B O 1
ATOM 3483 N N . GLY B 1 219 ? 19.312 -8.922 0.646 1 97.44 219 GLY B N 1
ATOM 3484 C CA . GLY B 1 219 ? 19.453 -9.922 -0.4 1 97.44 219 GLY B CA 1
ATOM 3485 C C . GLY B 1 219 ? 19.734 -11.312 0.139 1 97.44 219 GLY B C 1
ATOM 3486 O O . GLY B 1 219 ? 20.031 -12.227 -0.627 1 97.44 219 GLY B O 1
ATOM 3487 N N . ARG B 1 220 ? 19.688 -11.453 1.433 1 97.94 220 ARG B N 1
ATOM 3488 C CA . ARG B 1 220 ? 19.938 -12.734 2.072 1 97.94 220 ARG B CA 1
ATOM 3489 C C . ARG B 1 220 ? 18.797 -13.102 3.018 1 97.94 220 ARG B C 1
ATOM 3491 O O . ARG B 1 220 ? 18.125 -12.227 3.564 1 97.94 220 ARG B O 1
ATOM 3498 N N . ILE B 1 221 ? 18.594 -14.414 3.125 1 98.31 221 ILE B N 1
ATOM 3499 C CA . ILE B 1 221 ? 17.656 -14.859 4.152 1 98.31 221 ILE B CA 1
ATOM 3500 C C . ILE B 1 221 ? 18.281 -14.68 5.531 1 98.31 221 ILE B C 1
ATOM 3502 O O . ILE B 1 221 ? 19.281 -15.32 5.855 1 98.31 221 ILE B O 1
ATOM 3506 N N . ALA B 1 222 ? 17.734 -13.836 6.309 1 97.88 222 ALA B N 1
ATOM 3507 C CA . ALA B 1 222 ? 18.25 -13.523 7.629 1 97.88 222 ALA B CA 1
ATOM 3508 C C . ALA B 1 222 ? 17.719 -14.484 8.688 1 97.88 222 ALA B C 1
ATOM 3510 O O . ALA B 1 222 ? 18.406 -14.805 9.648 1 97.88 222 ALA B O 1
ATOM 3511 N N . GLU B 1 223 ? 16.516 -14.883 8.531 1 98 223 GLU B N 1
ATOM 3512 C CA . GLU B 1 223 ? 15.867 -15.758 9.508 1 98 223 GLU B CA 1
ATOM 3513 C C . GLU B 1 223 ? 14.664 -16.469 8.891 1 98 223 GLU B C 1
ATOM 3515 O O . GLU B 1 223 ? 14.023 -15.938 7.98 1 98 223 GLU B O 1
ATOM 3520 N N . THR B 1 224 ? 14.453 -17.656 9.305 1 98.19 224 THR B N 1
ATOM 3521 C CA . THR B 1 224 ? 13.273 -18.438 8.922 1 98.19 224 THR B CA 1
ATOM 3522 C C . THR B 1 224 ? 12.531 -18.938 10.156 1 98.19 224 THR B C 1
ATOM 3524 O O . THR B 1 224 ? 13.148 -19.328 11.148 1 98.19 224 THR B O 1
ATOM 3527 N N . GLY B 1 225 ? 11.242 -18.844 10.094 1 97.5 225 GLY B N 1
ATOM 3528 C CA . GLY B 1 225 ? 10.406 -19.297 11.195 1 97.5 225 GLY B CA 1
ATOM 3529 C C . GLY B 1 225 ? 8.938 -19.391 10.836 1 97.5 225 GLY B C 1
ATOM 3530 O O . GLY B 1 225 ? 8.602 -19.672 9.68 1 97.5 225 GLY B O 1
ATOM 3531 N N . GLY B 1 226 ? 8.086 -19.469 11.797 1 96 226 GLY B N 1
ATOM 3532 C CA . GLY B 1 226 ? 6.648 -19.5 11.602 1 96 226 GLY B CA 1
ATOM 3533 C C . GLY B 1 226 ? 5.988 -18.141 11.789 1 96 226 GLY B C 1
ATOM 3534 O O . GLY B 1 226 ? 6.629 -17.109 11.609 1 96 226 GLY B O 1
ATOM 3535 N N . MET B 1 227 ? 4.723 -18.172 12.047 1 93.94 227 MET B N 1
ATOM 3536 C CA . MET B 1 227 ? 3.922 -16.969 12.203 1 93.94 227 MET B CA 1
ATOM 3537 C C . MET B 1 227 ? 4.484 -16.078 13.312 1 93.94 227 MET B C 1
ATOM 3539 O O . MET B 1 227 ? 4.391 -14.852 13.242 1 93.94 227 MET B O 1
ATOM 3543 N N . GLU B 1 228 ? 5.098 -16.703 14.281 1 95.62 228 GLU B N 1
ATOM 3544 C CA . GLU B 1 228 ? 5.672 -15.953 15.391 1 95.62 228 GLU B CA 1
ATOM 3545 C C . GLU B 1 228 ? 6.746 -14.984 14.898 1 95.62 228 GLU B C 1
ATOM 3547 O O . GLU B 1 228 ? 6.941 -13.914 15.484 1 95.62 228 GLU B O 1
ATOM 3552 N N . LEU B 1 229 ? 7.461 -15.344 13.867 1 95.69 229 LEU B N 1
ATOM 3553 C CA . LEU B 1 229 ? 8.492 -14.484 13.297 1 95.69 229 LEU B CA 1
ATOM 3554 C C . LEU B 1 229 ? 7.871 -13.234 12.672 1 95.69 229 LEU B C 1
ATOM 3556 O O . LEU B 1 229 ? 8.383 -12.125 12.852 1 95.69 229 LEU B O 1
ATOM 3560 N N . ALA B 1 230 ? 6.75 -13.391 11.938 1 93.94 230 ALA B N 1
ATOM 3561 C CA . ALA B 1 230 ? 6.043 -12.25 11.352 1 93.94 230 ALA B CA 1
ATOM 3562 C C . ALA B 1 230 ? 5.562 -11.289 12.438 1 93.94 230 ALA B C 1
ATOM 3564 O O . ALA B 1 230 ? 5.668 -10.07 12.281 1 93.94 230 ALA B O 1
ATOM 3565 N N . GLU B 1 231 ? 5.082 -11.859 13.508 1 92.25 231 GLU B N 1
ATOM 3566 C CA . GLU B 1 231 ? 4.59 -11.047 14.617 1 92.25 231 GLU B CA 1
ATOM 3567 C C . GLU B 1 231 ? 5.727 -10.273 15.281 1 92.25 231 GLU B C 1
ATOM 3569 O O . GLU B 1 231 ? 5.555 -9.109 15.648 1 92.25 231 GLU B O 1
ATOM 3574 N N . ARG B 1 232 ? 6.848 -10.914 15.414 1 93.94 232 ARG B N 1
ATOM 3575 C CA . ARG B 1 232 ? 8.008 -10.258 16 1 93.94 232 ARG B CA 1
ATOM 3576 C C . ARG B 1 232 ? 8.484 -9.102 15.133 1 93.94 232 ARG B C 1
ATOM 3578 O O . ARG B 1 232 ? 8.82 -8.031 15.648 1 93.94 232 ARG B O 1
ATOM 3585 N N . VAL B 1 233 ? 8.5 -9.312 13.844 1 91.81 233 VAL B N 1
ATOM 3586 C CA . VAL B 1 233 ? 8.914 -8.266 12.914 1 91.81 233 VAL B CA 1
ATOM 3587 C C . VAL B 1 233 ? 7.961 -7.082 13 1 91.81 233 VAL B C 1
ATOM 3589 O O . VAL B 1 233 ? 8.391 -5.926 12.977 1 91.81 233 VAL B O 1
ATOM 3592 N N . GLU B 1 234 ? 6.684 -7.398 13.102 1 88.69 234 GLU B N 1
ATOM 3593 C CA . GLU B 1 234 ? 5.695 -6.336 13.242 1 88.69 234 GLU B CA 1
ATOM 3594 C C . GLU B 1 234 ? 5.938 -5.516 14.508 1 88.69 234 GLU B C 1
ATOM 3596 O O . GLU B 1 234 ? 5.82 -4.289 14.492 1 88.69 234 GLU B O 1
ATOM 3601 N N . ALA B 1 235 ? 6.305 -6.188 15.547 1 88.31 235 ALA B N 1
ATOM 3602 C CA . ALA B 1 235 ? 6.457 -5.555 16.859 1 88.31 235 ALA B CA 1
ATOM 3603 C C . ALA B 1 235 ? 7.785 -4.809 16.953 1 88.31 235 ALA B C 1
ATOM 3605 O O . ALA B 1 235 ? 7.852 -3.729 17.547 1 88.31 235 ALA B O 1
ATOM 3606 N N . GLU B 1 236 ? 8.836 -5.344 16.281 1 90.12 236 GLU B N 1
ATOM 3607 C CA . GLU B 1 236 ? 10.18 -4.859 16.609 1 90.12 236 GLU B CA 1
ATOM 3608 C C . GLU B 1 236 ? 10.844 -4.234 15.375 1 90.12 236 GLU B C 1
ATOM 3610 O O . GLU B 1 236 ? 11.852 -3.539 15.5 1 90.12 236 GLU B O 1
ATOM 3615 N N . GLY B 1 237 ? 10.273 -4.484 14.273 1 90.38 237 GLY B N 1
ATOM 3616 C CA . GLY B 1 237 ? 10.93 -4.035 13.055 1 90.38 237 GLY B CA 1
ATOM 3617 C C . GLY B 1 237 ? 12.102 -4.914 12.648 1 90.38 237 GLY B C 1
ATOM 3618 O O . GLY B 1 237 ? 12.164 -6.086 13.016 1 90.38 237 GLY B O 1
ATOM 3619 N N . TYR B 1 238 ? 12.945 -4.363 11.852 1 92.62 238 TYR B N 1
ATOM 3620 C CA . TYR B 1 238 ? 14.039 -5.156 11.297 1 92.62 238 TYR B CA 1
ATOM 3621 C C . TYR B 1 238 ? 15.367 -4.758 11.93 1 92.62 238 TYR B C 1
ATOM 3623 O O . TYR B 1 238 ? 16.438 -5.152 11.445 1 92.62 238 TYR B O 1
ATOM 3631 N N . ARG B 1 239 ? 15.297 -4.004 13 1 88.12 239 ARG B N 1
ATOM 3632 C CA . ARG B 1 239 ? 16.516 -3.529 13.656 1 88.12 239 ARG B CA 1
ATOM 3633 C C . ARG B 1 239 ? 17.391 -4.695 14.094 1 88.12 239 ARG B C 1
ATOM 3635 O O . ARG B 1 239 ? 18.625 -4.609 14.055 1 88.12 239 ARG B O 1
ATOM 3642 N N . ALA B 1 240 ? 16.766 -5.734 14.484 1 89.25 240 ALA B N 1
ATOM 3643 C CA . ALA B 1 240 ? 17.484 -6.918 14.953 1 89.25 240 ALA B CA 1
ATOM 3644 C C . ALA B 1 240 ? 18.344 -7.512 13.852 1 89.25 240 ALA B C 1
ATOM 3646 O O . ALA B 1 240 ? 19.266 -8.289 14.117 1 89.25 240 ALA B O 1
ATOM 3647 N N . TYR B 1 241 ? 18.109 -7.078 12.648 1 92.19 241 TYR B N 1
ATOM 3648 C CA . TYR B 1 241 ? 18.844 -7.645 11.516 1 92.19 241 TYR B CA 1
ATOM 3649 C C . TYR B 1 241 ? 19.828 -6.629 10.945 1 92.19 241 TYR B C 1
ATOM 3651 O O . TYR B 1 241 ? 20.281 -6.766 9.805 1 92.19 241 TYR B O 1
ATOM 3659 N N . GLY B 1 242 ? 20.094 -5.602 11.703 1 84.88 242 GLY B N 1
ATOM 3660 C CA . GLY B 1 242 ? 21.094 -4.621 11.32 1 84.88 242 GLY B CA 1
ATOM 3661 C C . GLY B 1 242 ? 20.547 -3.494 10.477 1 84.88 242 GLY B C 1
ATOM 3662 O O . GLY B 1 242 ? 21.312 -2.746 9.859 1 84.88 242 GLY B O 1
ATOM 3663 N N . VAL B 1 243 ? 19.281 -3.523 10.367 1 75.94 243 VAL B N 1
ATOM 3664 C CA . VAL B 1 243 ? 18.656 -2.445 9.609 1 75.94 243 VAL B CA 1
ATOM 3665 C C . VAL B 1 243 ? 18.578 -1.188 10.469 1 75.94 243 VAL B C 1
ATOM 3667 O O . VAL B 1 243 ? 18.016 -1.219 11.57 1 75.94 243 VAL B O 1
ATOM 3670 N N . GLU B 1 244 ? 19.594 -0.233 10.445 1 60.84 244 GLU B N 1
ATOM 3671 C CA . GLU B 1 244 ? 19.734 0.933 11.312 1 60.84 244 GLU B CA 1
ATOM 3672 C C . GLU B 1 244 ? 18.547 1.878 11.164 1 60.84 244 GLU B C 1
ATOM 3674 O O . GLU B 1 244 ? 18.094 2.135 10.047 1 60.84 244 GLU B O 1
ATOM 3679 N N . GLU B 1 245 ? 17.672 1.858 12.273 1 56.66 245 GLU B N 1
ATOM 3680 C CA . GLU B 1 245 ? 16.75 2.984 12.367 1 56.66 245 GLU B CA 1
ATOM 3681 C C . GLU B 1 245 ? 17.5 4.281 12.672 1 56.66 245 GLU B C 1
ATOM 3683 O O . GLU B 1 245 ? 18.562 4.266 13.289 1 56.66 245 GLU B O 1
ATOM 3688 N N . GLY B 1 246 ? 17.703 5.133 11.797 1 46.75 246 GLY B N 1
ATOM 3689 C CA . GLY B 1 246 ? 18.344 6.332 12.305 1 46.75 246 GLY B CA 1
ATOM 3690 C C . GLY B 1 246 ? 17.984 6.633 13.75 1 46.75 246 GLY B C 1
ATOM 3691 O O . GLY B 1 246 ? 17 6.109 14.273 1 46.75 246 GLY B O 1
ATOM 3692 N N . PRO B 1 247 ? 18.938 7.227 14.672 1 38.09 247 PRO B N 1
ATOM 3693 C CA . PRO B 1 247 ? 18.828 7.504 16.109 1 38.09 247 PRO B CA 1
ATOM 3694 C C . PRO B 1 247 ? 17.469 8.094 16.484 1 38.09 247 PRO B C 1
ATOM 3696 O O . PRO B 1 247 ? 16.906 8.891 15.734 1 38.09 247 PRO B O 1
ATOM 3699 N N . LEU B 1 248 ? 16.406 7.41 17.047 1 37 248 LEU B N 1
ATOM 3700 C CA . LEU B 1 248 ? 15.375 8.055 17.859 1 37 248 LEU B CA 1
ATOM 3701 C C . LEU B 1 248 ? 16.016 8.992 18.891 1 37 248 LEU B C 1
ATOM 3703 O O . LEU B 1 248 ? 16.734 8.547 19.781 1 37 248 LEU B O 1
ATOM 3707 N N . SER B 1 249 ? 16.578 10.117 18.594 1 28.42 249 SER B N 1
ATOM 3708 C CA . SER B 1 249 ? 16.906 10.898 19.781 1 28.42 249 SER B CA 1
ATOM 3709 C C . SER B 1 249 ? 15.703 11.016 20.719 1 28.42 249 SER B C 1
ATOM 3711 O O . SER B 1 249 ? 14.555 11.078 20.25 1 28.42 249 SER B O 1
#

Radius of gyration: 23.72 Å; Cα contacts (8 Å, |Δi|>4): 1118; chains: 2; bounding box: 50×73×51 Å

Organism: Acidimicrobium ferrooxidans (strain DSM 10331 / JCM 15462 / NBRC 103882 / ICP) (NCBI:txid525909)